Protein AF-0000000074258053 (afdb_homodimer)

pLDDT: mean 87.2, std 11.4, range [39.69, 98.62]

InterPro domains:
  IPR043859 Transcriptional regulator TbsP, N-terminal domain [PF19138] (10-152)
  IPR056163 Transcriptional regulator TbsP-like, C-terminal domain [PF23336] (154-274)

Radius of gyration: 29.65 Å; Cα contacts (8 Å, |Δi|>4): 1097; chains: 2; bounding box: 61×96×70 Å

Foldseek 3Di:
DDKDKDKWFLLVVLLVLQQPAAAPKEWEFQALVSLLSNLVSQLVCPPVGNAAYEYEYAPVSVCLNLVAPLSLQSQQVCVVVRNYFYFHFPDNGDFTKIAHDDPPGQKIKGWADDPPRMIMIMMDNPNVVSVVCCVVVVVRSVVTGTDDRLAHHLVCLLVLLCVQWHNQLSVLLVVQVVVCLCCPDPPQLAHSLNLSLLSQQLVFTWLVSSQVSCVVRPNDHSVVSVVSQVVLVVLQQKDWDFDDDPDDDTITTIHGRDPVLNPPRSNVSVVVSSCSSVVD/DDKDKDKWFLLVVLLVLQQPAAAPKEWEFQALVSLLSNLVSQLVCPPVRNAAYEYEYAPVSVCQNLVAQLSLQSQQVCVVVRNYFYFHFPDNGDFTKIAHDDPPGQKIKGWADDPPRMIMIMMDNPNVVSVVCCVVVVVRSVVTGTDDRLAHHLVCLLVLLCVQWHNQLSVLLVVQVVVPLCCRDPPQLAHSLNLSLLSQQLVFTWLVSSQVSCVVRPNDHSVVSVVSQVVLVVLQQKDWDFDDDPDDDTITTIHGRPPVLNPPRSNVSVVVSSCSSVVD

Nearest PDB structures (foldseek):
  5x11-assembly3_D  TM=6.944E-01  e=5.796E-02  Bacillus spizizenii str. W23
  5x11-assembly4_G  TM=6.906E-01  e=1.139E-01  Bacillus spizizenii str. W23
  3r0a-assembly1_A  TM=4.796E-01  e=8.597E-02  Methanosarcina mazei
  6eu1-assembly1_O  TM=4.913E-01  e=3.932E-01  Saccharomyces cerevisiae S288C
  7zxt-assembly1_A  TM=1.800E-01  e=2.521E+00  Homo sapiens

Secondary structure (DSSP, 8-state):
--EEEEEEEHHHHHHHHHHH--TT-EEEESSHHHHHHHHHHHHHHGGGS-SPEEEEEEHHHHHHHTTSHHHHHHHHHHHHTTSEEEEEES-S----EEE--STT---EEEEEE-TTSEEEEEEE--HHHHHHHHHHHHHHHHHSEEPPP-SPPHHHHHHHHHHHH-HHHHHHHHHHHHTT-----TT-SS-HHHHHHHHHHHHT-BHHHHHHHHHHTTS--HHHHHHHHHHHHHTTSEEEEEEP-SSSSPEEEEEES-GGGTTS-HHHHHHHHHHHHHT-/--EEEEEEEHHHHHHHHHHT--TT-EEEESSHHHHHHHHHHHHHHGGGS-SPEEEEEEHHHHHHHTTSHHHHHHHHHHHHTTSEEEEEES-S----EEE--STT---EEEEEE-TTSEEEEEEE--HHHHHHHHHHHHHHHHHSEEPPP-SPPHHHHHHHHHHHH-HHHHHHHHHHHHTT-----TT-SS-HHHHHHHHHHHHT-BHHHHHHHHHHTTS--HHHHHHHHHHHHHTTSEEEEEEP-SSSSPEEEEEES-GGGTTS-HHHHHHHHHHHHHT-

Solvent-accessible surface area (backbone atoms only — not comparable to full-atom values): 28251 Å² total; per-residue (Å²): 118,56,72,48,75,47,57,44,50,37,59,62,53,45,36,52,54,57,66,72,25,37,32,50,20,36,37,35,20,36,42,28,67,59,52,32,36,48,49,50,36,47,59,70,41,49,92,70,34,48,51,39,33,36,38,40,21,18,51,70,21,47,51,59,24,44,67,29,61,70,44,19,9,45,46,28,42,32,38,71,72,55,38,35,47,49,29,29,34,89,48,92,63,45,43,36,34,43,35,32,61,15,91,89,36,61,34,32,30,42,44,36,64,39,79,90,53,34,23,37,36,40,33,36,36,41,62,67,43,37,51,53,48,50,56,39,50,50,52,47,54,71,71,24,45,79,48,83,65,83,46,56,27,43,66,57,50,38,52,50,41,21,72,56,70,30,60,65,37,25,54,38,47,50,48,26,62,69,61,56,58,70,56,55,50,89,80,40,87,44,47,71,68,52,49,49,50,51,35,25,12,69,63,50,24,45,51,64,44,55,26,50,51,32,38,73,65,69,73,37,49,55,68,54,45,52,51,52,50,48,53,37,32,73,71,46,52,33,42,71,42,81,38,90,48,97,72,74,75,66,42,44,28,26,27,55,48,42,72,86,45,71,81,43,55,56,49,56,33,52,54,51,52,42,35,57,72,72,70,98,117,56,74,48,75,48,57,44,50,37,59,60,53,44,36,52,54,57,67,71,26,36,31,50,19,35,38,35,21,36,42,28,67,58,52,32,38,48,49,50,36,48,59,69,41,48,92,68,35,53,48,40,34,37,37,39,22,20,50,69,20,46,52,57,25,43,67,26,62,69,43,19,9,44,45,28,41,32,39,71,75,55,38,36,45,49,28,28,34,89,48,94,63,46,43,38,35,42,36,32,61,13,90,90,36,62,34,33,31,40,43,35,65,38,78,91,54,34,24,37,36,40,34,36,36,42,62,68,43,37,50,54,50,50,54,38,50,51,51,48,55,71,70,25,45,80,49,83,63,84,48,55,26,42,67,56,49,37,51,49,40,23,71,55,68,29,61,66,36,27,54,37,46,50,49,25,61,68,61,58,57,74,52,54,52,90,80,38,84,45,45,70,68,51,49,50,50,52,34,25,12,68,64,51,24,43,50,65,43,54,26,49,51,30,37,72,65,69,73,37,48,53,68,55,46,51,51,51,49,49,52,37,33,74,72,48,51,33,41,70,43,80,38,88,48,97,72,75,74,64,42,45,27,25,28,54,48,43,73,86,44,70,80,43,56,53,47,54,33,52,54,51,51,41,34,56,69,71,68,100

Organism: NCBI:txid2743089

Sequence (560 aa):
MTLETAAGPLDELLHAAVGRSGDGTLVVSGHQDVLREAVLAVADAGGDAPGRVRLLGTEPALEEATDDFLVASNAADLVRDGSLVLRASDEDYLPAMVVGFGEGDDSVTTVSPLPGGDAVAVRTDAAESVTTVREALERSFERAAPYEVTAPGYDRLLSSLESAVGDGVGSDVAAVLEAEVTVRSSDSTLDELDTVLLMGGRNGAQLYELSAWAEELGLASRATMSARKRRLESAGLLATEKVSTDVGRPRQRLLLAAEGLRDAPPADLVRAARSVLVGEMTLETAAGPLDELLHAAVGRSGDGTLVVSGHQDVLREAVLAVADAGGDAPGRVRLLGTEPALEEATDDFLVASNAADLVRDGSLVLRASDEDYLPAMVVGFGEGDDSVTTVSPLPGGDAVAVRTDAAESVTTVREALERSFERAAPYEVTAPGYDRLLSSLESAVGDGVGSDVAAVLEAEVTVRSSDSTLDELDTVLLMGGRNGAQLYELSAWAEELGLASRATMSARKRRLESAGLLATEKVSTDVGRPRQRLLLAAEGLRDAPPADLVRAARSVLVGE

Structure (mmCIF, N/CA/C/O backbone):
data_AF-0000000074258053-model_v1
#
loop_
_entity.id
_entity.type
_entity.pdbx_description
1 polymer 'MarR family transcriptional regulator'
#
loop_
_atom_site.group_PDB
_atom_site.id
_atom_site.type_symbol
_atom_site.label_atom_id
_atom_site.label_alt_id
_atom_site.label_comp_id
_atom_site.label_asym_id
_atom_site.label_entity_id
_atom_site.label_seq_id
_atom_site.pdbx_PDB_ins_code
_atom_site.Cartn_x
_atom_site.Cartn_y
_atom_site.Cartn_z
_atom_site.occupancy
_atom_site.B_iso_or_equiv
_atom_site.auth_seq_id
_atom_site.auth_comp_id
_atom_site.auth_asym_id
_atom_site.auth_atom_id
_atom_site.pdbx_PDB_model_num
ATOM 1 N N . MET A 1 1 ? 28.016 6.508 -9.062 1 65.12 1 MET A N 1
ATOM 2 C CA . MET A 1 1 ? 26.828 5.949 -8.422 1 65.12 1 MET A CA 1
ATOM 3 C C . MET A 1 1 ? 26.859 6.191 -6.918 1 65.12 1 MET A C 1
ATOM 5 O O . MET A 1 1 ? 27.844 5.867 -6.254 1 65.12 1 MET A O 1
ATOM 9 N N . THR A 1 2 ? 26.125 7.164 -6.5 1 73.12 2 THR A N 1
ATOM 10 C CA . THR A 1 2 ? 26.031 7.414 -5.066 1 73.12 2 THR A CA 1
ATOM 11 C C . THR A 1 2 ? 24.812 6.703 -4.473 1 73.12 2 THR A C 1
ATOM 13 O O . THR A 1 2 ? 23.766 6.621 -5.105 1 73.12 2 THR A O 1
ATOM 16 N N . LEU A 1 3 ? 25.094 5.93 -3.389 1 76.31 3 LEU A N 1
ATOM 17 C CA . LEU A 1 3 ? 24.062 5.254 -2.613 1 76.31 3 LEU A CA 1
ATOM 18 C C . LEU A 1 3 ? 24.125 5.656 -1.145 1 76.31 3 LEU A C 1
ATOM 20 O O . LEU A 1 3 ? 25.188 5.547 -0.515 1 76.31 3 LEU A O 1
ATOM 24 N N . GLU A 1 4 ? 23.109 6.277 -0.708 1 88.12 4 GLU A N 1
ATOM 25 C CA . GLU A 1 4 ? 23 6.719 0.679 1 88.12 4 GLU A CA 1
ATOM 26 C C . GLU A 1 4 ? 21.797 6.07 1.36 1 88.12 4 GLU A C 1
ATOM 28 O O . GLU A 1 4 ? 20.75 5.875 0.736 1 88.12 4 GLU A O 1
ATOM 33 N N . THR A 1 5 ? 22.031 5.688 2.598 1 91.69 5 THR A N 1
ATOM 34 C CA . THR A 1 5 ? 20.938 5.117 3.377 1 91.69 5 THR A CA 1
ATOM 35 C C . THR A 1 5 ? 20.797 5.844 4.711 1 91.69 5 THR A C 1
ATOM 37 O O . THR A 1 5 ? 21.781 6.312 5.281 1 91.69 5 THR A O 1
ATOM 40 N N . ALA A 1 6 ? 19.641 6.016 5.121 1 93.56 6 ALA A N 1
ATOM 41 C CA . ALA A 1 6 ? 19.328 6.625 6.414 1 93.56 6 ALA A CA 1
ATOM 42 C C . ALA A 1 6 ? 18.141 5.949 7.07 1 93.56 6 ALA A C 1
ATOM 44 O O . ALA A 1 6 ? 17.234 5.465 6.379 1 93.56 6 ALA A O 1
ATOM 45 N N . ALA A 1 7 ? 18.188 5.883 8.367 1 95.06 7 ALA A N 1
ATOM 46 C CA . ALA A 1 7 ? 17.062 5.391 9.164 1 95.06 7 ALA A CA 1
ATOM 47 C C . ALA A 1 7 ? 16.672 6.398 10.242 1 95.06 7 ALA A C 1
ATOM 49 O O . ALA A 1 7 ? 17.531 7.039 10.844 1 95.06 7 ALA A O 1
ATOM 50 N N . GLY A 1 8 ? 15.383 6.59 10.422 1 93.19 8 GLY A N 1
ATOM 51 C CA . GLY A 1 8 ? 14.875 7.535 11.398 1 93.19 8 GLY A CA 1
ATOM 52 C C . GLY A 1 8 ? 13.391 7.82 11.234 1 93.19 8 GLY A C 1
ATOM 53 O O . GLY A 1 8 ? 12.688 7.094 10.531 1 93.19 8 GLY A O 1
ATOM 54 N N . PRO A 1 9 ? 12.93 8.828 11.93 1 93.56 9 PRO A N 1
ATOM 55 C CA . PRO A 1 9 ? 11.516 9.195 11.797 1 93.56 9 PRO A CA 1
ATOM 56 C C . PRO A 1 9 ? 11.133 9.547 10.359 1 93.56 9 PRO A C 1
ATOM 58 O O . PRO A 1 9 ? 11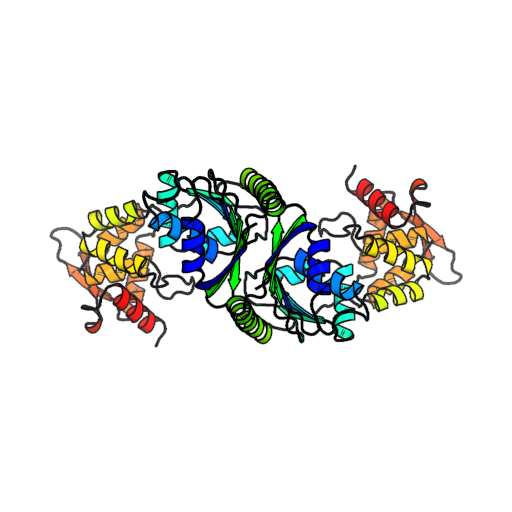.898 10.219 9.664 1 93.56 9 PRO A O 1
ATOM 61 N N . LEU A 1 10 ? 10.016 9.133 9.961 1 95.06 10 LEU A N 1
ATOM 62 C CA . LEU A 1 10 ? 9.547 9.297 8.594 1 95.06 10 LEU A CA 1
ATOM 63 C C . LEU A 1 10 ? 9.516 10.773 8.211 1 95.06 10 LEU A C 1
ATOM 65 O O . LEU A 1 10 ? 9.938 11.148 7.113 1 95.06 10 LEU A O 1
ATOM 69 N N . ASP A 1 11 ? 9.031 11.641 9.102 1 91.69 11 ASP A N 1
ATOM 70 C CA . ASP A 1 11 ? 8.898 13.062 8.805 1 91.69 11 ASP A CA 1
ATOM 71 C C . ASP A 1 11 ? 10.25 13.695 8.492 1 91.69 11 ASP A C 1
ATOM 73 O O . ASP A 1 11 ? 10.391 14.414 7.508 1 91.69 11 ASP A O 1
ATOM 77 N N . GLU A 1 12 ? 11.273 13.336 9.258 1 92.06 12 GLU A N 1
ATOM 78 C CA . GLU A 1 12 ? 12.609 13.891 9.047 1 92.06 12 GLU A CA 1
ATOM 79 C C . GLU A 1 12 ? 13.195 13.422 7.719 1 92.06 12 GLU A C 1
ATOM 81 O O . GLU A 1 12 ? 13.781 14.219 6.98 1 92.06 12 GLU A O 1
ATOM 86 N N . LEU A 1 13 ? 13.039 12.156 7.438 1 94.31 13 LEU A N 1
ATOM 87 C CA . LEU A 1 13 ? 13.602 11.594 6.215 1 94.31 13 LEU A CA 1
ATOM 88 C C . LEU A 1 13 ? 12.93 12.188 4.984 1 94.31 13 LEU A C 1
ATOM 90 O O . LEU A 1 13 ? 13.602 12.484 3.99 1 94.31 13 LEU A O 1
ATOM 94 N N . LEU A 1 14 ? 11.617 12.375 5.047 1 94.06 14 LEU A N 1
ATOM 95 C CA . LEU A 1 14 ? 10.891 12.914 3.898 1 94.06 14 LEU A CA 1
ATOM 96 C C . LEU A 1 14 ? 11.219 14.391 3.697 1 94.06 14 LEU A C 1
ATOM 98 O O . LEU A 1 14 ? 11.359 14.844 2.562 1 94.06 14 LEU A O 1
ATOM 102 N N . HIS A 1 15 ? 11.344 15.141 4.805 1 90.56 15 HIS A N 1
ATOM 103 C CA . HIS A 1 15 ? 11.742 16.547 4.699 1 90.56 15 HIS A CA 1
ATOM 104 C C . HIS A 1 15 ? 13.109 16.688 4.035 1 90.56 15 HIS A C 1
ATOM 106 O O . HIS A 1 15 ? 13.297 17.547 3.176 1 90.56 15 HIS A O 1
ATOM 112 N N . ALA A 1 16 ? 13.961 15.797 4.418 1 90.12 16 ALA A N 1
ATOM 113 C CA . ALA A 1 16 ? 15.297 15.812 3.836 1 90.12 16 ALA A CA 1
ATOM 114 C C . ALA A 1 16 ? 15.258 15.445 2.357 1 90.12 16 ALA A C 1
ATOM 116 O O . ALA A 1 16 ? 15.922 16.078 1.532 1 90.12 16 ALA A O 1
ATOM 117 N N . ALA A 1 17 ? 14.516 14.438 2.033 1 91.56 17 ALA A N 1
ATOM 118 C CA . ALA A 1 17 ? 14.461 13.945 0.658 1 91.56 17 ALA A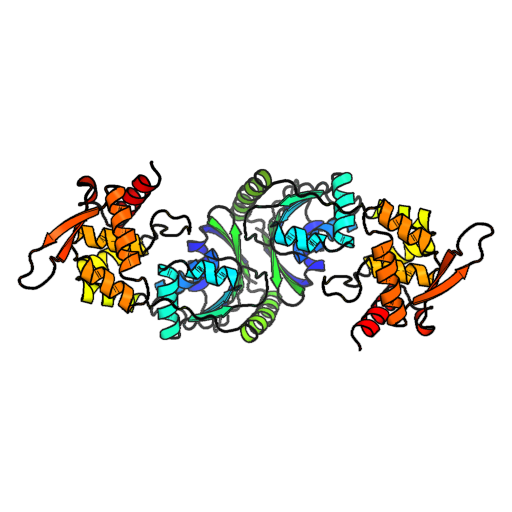 CA 1
ATOM 119 C C . ALA A 1 17 ? 13.828 14.984 -0.266 1 91.56 17 ALA A C 1
ATOM 121 O O . ALA A 1 17 ? 14.328 15.234 -1.364 1 91.56 17 ALA A O 1
ATOM 122 N N . VAL A 1 18 ? 12.719 15.586 0.143 1 90.25 18 VAL A N 1
ATOM 123 C CA . VAL A 1 18 ? 12.023 16.594 -0.653 1 90.25 18 VAL A CA 1
ATOM 124 C C . VAL A 1 18 ? 12.867 17.859 -0.75 1 90.25 18 VAL A C 1
ATOM 126 O O . VAL A 1 18 ? 12.945 18.484 -1.812 1 90.25 18 VAL A O 1
ATOM 129 N N . GLY A 1 19 ? 13.516 18.203 0.334 1 83.69 19 GLY A N 1
ATOM 130 C CA . GLY A 1 19 ? 14.359 19.391 0.36 1 83.69 19 GLY A CA 1
ATOM 131 C C . GLY A 1 19 ? 15.539 19.312 -0.587 1 83.69 19 GLY A C 1
ATOM 132 O O . GLY A 1 19 ? 16.016 20.328 -1.085 1 83.69 19 GLY A O 1
ATOM 133 N N . ARG A 1 20 ? 16.031 18.172 -0.843 1 82.31 20 ARG A N 1
ATOM 1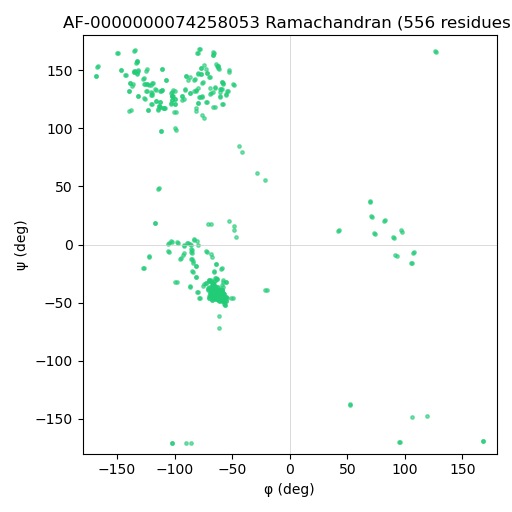34 C CA . ARG A 1 20 ? 17.188 17.953 -1.694 1 82.31 20 ARG A CA 1
ATOM 135 C C . ARG A 1 20 ? 16.797 17.906 -3.166 1 82.31 20 ARG A C 1
ATOM 137 O O . ARG A 1 20 ? 17.656 18.016 -4.047 1 82.31 20 ARG A O 1
ATOM 144 N N . SER A 1 21 ? 15.453 17.734 -3.162 1 77.19 21 SER A N 1
ATOM 145 C CA . SER A 1 21 ? 15.016 17.547 -4.543 1 77.19 21 SER A CA 1
ATOM 146 C C . SER A 1 21 ? 14.711 18.891 -5.211 1 77.19 21 SER A C 1
ATOM 148 O O . SER A 1 21 ? 14.367 19.859 -4.535 1 77.19 21 SER A O 1
ATOM 150 N N . GLY A 1 22 ? 14.992 19.156 -6.402 1 74.88 22 GLY A N 1
ATOM 151 C CA . GLY A 1 22 ? 14.812 20.391 -7.156 1 74.88 22 GLY A CA 1
ATOM 152 C C . GLY A 1 22 ? 13.43 20.516 -7.781 1 74.88 22 GLY A C 1
ATOM 153 O O . GLY A 1 22 ? 12.516 19.781 -7.418 1 74.88 22 GLY A O 1
ATOM 154 N N . ASP A 1 23 ? 13.297 21.453 -8.578 1 81.81 23 ASP A N 1
ATOM 155 C CA . ASP A 1 23 ? 12.062 21.688 -9.328 1 81.81 23 ASP A CA 1
ATOM 156 C C . ASP A 1 23 ? 11.664 20.438 -10.117 1 81.81 23 ASP A C 1
ATOM 158 O O . ASP A 1 23 ? 12.5 19.812 -10.758 1 81.81 23 ASP A O 1
ATOM 162 N N . GLY A 1 24 ? 10.438 20.094 -9.93 1 86.5 24 GLY A N 1
ATOM 163 C CA . GLY A 1 24 ? 9.914 18.969 -10.695 1 86.5 24 GLY A CA 1
ATOM 164 C C . GLY A 1 24 ? 9.953 17.656 -9.93 1 86.5 24 GLY A C 1
ATOM 165 O O . GLY A 1 24 ? 9.727 16.594 -10.508 1 86.5 24 GLY A O 1
ATOM 166 N N . THR A 1 25 ? 10.188 17.75 -8.711 1 92.5 25 THR A N 1
ATOM 167 C CA . THR A 1 25 ? 10.242 16.578 -7.855 1 92.5 25 THR A CA 1
ATOM 168 C C . THR A 1 25 ? 8.906 15.836 -7.875 1 92.5 25 THR A C 1
ATOM 170 O O . THR A 1 25 ? 7.84 16.453 -7.855 1 92.5 25 THR A O 1
ATOM 173 N N . LEU A 1 26 ? 8.953 14.547 -8.016 1 96.56 26 LEU A N 1
ATOM 174 C CA . LEU A 1 26 ? 7.773 13.695 -7.953 1 96.56 26 LEU A CA 1
ATOM 175 C C . LEU A 1 26 ? 7.809 12.805 -6.715 1 96.56 26 LEU A C 1
ATOM 177 O O . LEU A 1 26 ? 8.758 12.039 -6.523 1 96.56 26 LEU A O 1
ATOM 181 N N . VAL A 1 27 ? 6.844 12.977 -5.852 1 97.31 27 VAL A N 1
ATOM 182 C CA . VAL A 1 27 ? 6.672 12.102 -4.699 1 97.31 27 VAL A CA 1
ATOM 183 C C . VAL A 1 27 ? 5.539 11.109 -4.973 1 97.31 27 VAL A C 1
ATOM 185 O O . VAL A 1 27 ? 4.438 11.508 -5.359 1 97.31 27 VAL A O 1
ATOM 188 N N . VAL A 1 28 ? 5.781 9.875 -4.801 1 98.38 28 VAL A N 1
ATOM 189 C CA . VAL A 1 28 ? 4.816 8.812 -5.059 1 98.38 28 VAL A CA 1
ATOM 190 C C . VAL A 1 28 ? 4.633 7.965 -3.803 1 98.38 28 VAL A C 1
ATOM 192 O O . VAL A 1 28 ? 5.602 7.648 -3.109 1 98.38 28 VAL A O 1
ATOM 195 N N . SER A 1 29 ? 3.439 7.605 -3.494 1 98.38 29 SER A N 1
ATOM 196 C CA . SER A 1 29 ? 3.264 6.734 -2.334 1 98.38 29 SER A CA 1
ATOM 197 C C . SER A 1 29 ? 1.848 6.172 -2.273 1 98.38 29 SER A C 1
ATOM 199 O O . SER A 1 29 ? 0.886 6.855 -2.631 1 98.38 29 SER A O 1
ATOM 201 N N . GLY A 1 30 ? 1.757 5.016 -1.836 1 97 30 GLY A N 1
ATOM 202 C CA . GLY A 1 30 ? 0.479 4.473 -1.404 1 97 30 GLY A CA 1
ATOM 203 C C . GLY A 1 30 ? 0.271 4.559 0.096 1 97 30 GLY A C 1
ATOM 204 O O . GLY A 1 30 ? -0.711 4.031 0.624 1 97 30 GLY A O 1
ATOM 205 N N . HIS A 1 31 ? 1.158 5.09 0.77 1 96.44 31 HIS A N 1
ATOM 206 C CA . HIS A 1 31 ? 1.092 5.273 2.215 1 96.44 31 HIS A CA 1
ATOM 207 C C . HIS A 1 31 ? 0.68 6.695 2.574 1 96.44 31 HIS A C 1
ATOM 209 O O . HIS A 1 31 ? 1.358 7.656 2.201 1 96.44 31 HIS A O 1
ATOM 215 N N . GLN A 1 32 ? -0.292 6.91 3.322 1 95.38 32 GLN A N 1
ATOM 216 C CA . GLN A 1 32 ? -0.869 8.219 3.611 1 95.38 32 GLN A CA 1
ATOM 217 C C . GLN A 1 32 ? 0.132 9.109 4.34 1 95.38 32 GLN A C 1
ATOM 219 O O . GLN A 1 32 ? 0.177 10.32 4.109 1 95.38 32 GLN A O 1
ATOM 224 N N . ASP A 1 33 ? 0.916 8.523 5.258 1 94.62 33 ASP A N 1
ATOM 225 C CA . ASP A 1 33 ? 1.824 9.344 6.055 1 94.62 33 ASP A CA 1
ATOM 226 C C . ASP A 1 33 ? 2.924 9.945 5.184 1 94.62 33 ASP A C 1
ATOM 228 O O . ASP A 1 33 ? 3.398 11.047 5.445 1 94.62 33 ASP A O 1
ATOM 232 N N . VAL A 1 34 ? 3.318 9.188 4.188 1 97.06 34 VAL A N 1
ATOM 233 C CA . VAL A 1 34 ? 4.316 9.719 3.266 1 97.06 34 VAL A CA 1
ATOM 234 C C . VAL A 1 34 ? 3.744 10.93 2.531 1 97.06 34 VAL A C 1
ATOM 236 O O . VAL A 1 34 ? 4.414 11.961 2.4 1 97.06 34 VAL A O 1
ATOM 239 N N . LEU A 1 35 ? 2.543 10.797 2.064 1 97.12 35 LEU A N 1
ATOM 240 C CA . LEU A 1 35 ? 1.888 11.891 1.357 1 97.12 35 LEU A CA 1
ATOM 241 C C . LEU A 1 35 ? 1.689 13.086 2.277 1 97.12 35 LEU A C 1
ATOM 243 O O . LEU A 1 35 ? 1.927 14.234 1.878 1 97.12 35 LEU A O 1
ATOM 247 N N . ARG A 1 36 ? 1.254 12.828 3.508 1 94.12 36 ARG A N 1
ATOM 248 C CA . ARG A 1 36 ? 1.086 13.891 4.496 1 94.12 36 ARG A CA 1
ATOM 249 C C . ARG A 1 36 ? 2.387 14.656 4.699 1 94.12 36 ARG A C 1
ATOM 251 O O . ARG A 1 36 ? 2.414 15.891 4.59 1 94.12 36 ARG A O 1
ATOM 258 N N . GLU A 1 37 ? 3.396 13.93 4.953 1 93.06 37 GLU A N 1
ATOM 259 C CA . GLU A 1 37 ? 4.684 14.547 5.254 1 93.06 37 GLU A CA 1
ATOM 260 C C . GLU A 1 37 ? 5.242 15.273 4.035 1 93.06 37 GLU A C 1
ATOM 262 O O . GLU A 1 37 ? 5.918 16.297 4.168 1 93.06 37 GLU A O 1
ATOM 267 N N . ALA A 1 38 ? 4.992 14.75 2.846 1 94.56 38 ALA A N 1
ATOM 268 C CA . ALA A 1 38 ? 5.441 15.422 1.63 1 94.56 38 ALA A CA 1
ATOM 269 C C . ALA A 1 38 ? 4.805 16.812 1.501 1 94.56 38 ALA A C 1
ATOM 271 O O . ALA A 1 38 ? 5.488 17.781 1.203 1 94.56 38 ALA A O 1
ATOM 272 N N . VAL A 1 39 ? 3.49 16.875 1.704 1 92.94 39 VAL A N 1
ATOM 273 C CA . VAL A 1 39 ? 2.775 18.141 1.618 1 92.94 39 VAL A CA 1
ATOM 274 C C . VAL A 1 39 ? 3.348 19.125 2.637 1 92.94 39 VAL A C 1
ATOM 276 O O . VAL A 1 39 ? 3.623 20.281 2.307 1 92.94 39 VAL A O 1
ATOM 279 N N . LEU A 1 40 ? 3.543 18.656 3.836 1 88.5 40 LEU A N 1
ATOM 280 C CA . LEU A 1 40 ? 4.035 19.516 4.898 1 88.5 40 LEU A CA 1
ATOM 281 C C . LEU A 1 40 ? 5.465 19.969 4.617 1 88.5 40 LEU A C 1
ATOM 283 O O . LEU A 1 40 ? 5.844 21.094 4.938 1 88.5 40 LEU A O 1
ATOM 287 N N . ALA A 1 41 ? 6.234 19.094 4.066 1 89.81 41 ALA A N 1
ATOM 288 C CA . ALA A 1 41 ? 7.602 19.453 3.703 1 89.81 41 ALA A CA 1
ATOM 289 C C . ALA A 1 41 ? 7.617 20.578 2.672 1 89.81 41 ALA A C 1
ATOM 291 O O . ALA A 1 41 ? 8.422 21.5 2.77 1 89.81 41 ALA A O 1
ATOM 292 N N . VAL A 1 42 ? 6.766 20.516 1.674 1 90.88 42 VAL A N 1
ATOM 293 C CA . VAL A 1 42 ? 6.68 21.547 0.653 1 90.88 42 VAL A CA 1
ATOM 294 C C . VAL A 1 42 ? 6.207 22.859 1.285 1 90.88 42 VAL A C 1
ATOM 296 O O . VAL A 1 42 ? 6.738 23.922 0.984 1 90.88 42 VAL A O 1
ATOM 299 N N . ALA A 1 43 ? 5.199 22.734 2.109 1 86.38 43 ALA A N 1
ATOM 300 C CA . ALA A 1 43 ? 4.652 23.922 2.771 1 86.38 43 ALA A CA 1
ATOM 301 C C . ALA A 1 43 ? 5.723 24.625 3.605 1 86.38 43 ALA A C 1
ATOM 303 O O . ALA A 1 43 ? 5.797 25.844 3.619 1 86.38 43 ALA A O 1
ATOM 304 N N . ASP A 1 44 ? 6.48 23.859 4.301 1 83.19 44 ASP A N 1
ATOM 305 C CA . ASP A 1 44 ? 7.508 24.406 5.188 1 83.19 44 ASP A CA 1
ATOM 306 C C . ASP A 1 44 ? 8.633 25.062 4.391 1 83.19 44 ASP A C 1
ATOM 308 O O . ASP A 1 44 ? 9.273 26 4.871 1 83.19 44 ASP A O 1
ATOM 312 N N . ALA A 1 45 ? 8.891 24.406 3.275 1 78.75 45 ALA A N 1
ATOM 313 C CA . ALA A 1 45 ? 9.961 24.953 2.449 1 78.75 45 ALA A CA 1
ATOM 314 C C . ALA A 1 45 ? 9.594 26.344 1.936 1 78.75 45 ALA A C 1
ATOM 316 O O . ALA A 1 45 ? 10.469 27.172 1.65 1 78.75 45 ALA A O 1
ATOM 317 N N . GLY A 1 46 ? 8.227 26.719 1.998 1 68.12 46 GLY A N 1
ATOM 318 C CA . GLY A 1 46 ? 7.77 28.047 1.612 1 68.12 46 GLY A CA 1
ATOM 319 C C . GLY A 1 46 ? 8.242 28.453 0.234 1 68.12 46 GLY A C 1
ATOM 320 O O . GLY A 1 46 ? 8.086 27.719 -0.736 1 68.12 46 GLY A O 1
ATOM 321 N N . GLY A 1 47 ? 8.656 29.688 0.148 1 61.09 47 GLY A N 1
ATOM 322 C CA . GLY A 1 47 ? 9.156 30.281 -1.082 1 61.09 47 GLY A CA 1
ATOM 323 C C . GLY A 1 47 ? 10.477 29.688 -1.532 1 61.09 47 GLY A C 1
ATOM 324 O O . GLY A 1 47 ? 10.922 29.938 -2.654 1 61.09 47 GLY A O 1
ATOM 325 N N . ASP A 1 48 ? 11.07 28.922 -0.682 1 58.47 48 ASP A N 1
ATOM 326 C CA . ASP A 1 48 ? 12.367 28.328 -1.008 1 58.47 48 ASP A CA 1
ATOM 327 C C . ASP A 1 48 ? 12.195 26.953 -1.65 1 58.47 48 ASP A C 1
ATOM 329 O O . ASP A 1 48 ? 13.18 26.312 -2.027 1 58.47 48 ASP A O 1
ATOM 333 N N . ALA A 1 49 ? 10.938 26.5 -1.643 1 58.53 49 ALA A N 1
ATOM 334 C CA . ALA A 1 49 ? 10.719 25.172 -2.199 1 58.53 49 ALA A CA 1
ATOM 335 C C . ALA A 1 49 ? 11.125 25.109 -3.67 1 58.53 49 ALA A C 1
ATOM 337 O O . ALA A 1 49 ? 11.023 26.109 -4.383 1 58.53 49 ALA A O 1
ATOM 338 N N . PRO A 1 50 ? 11.93 23.938 -3.992 1 56.09 50 PRO A N 1
ATOM 339 C CA . PRO A 1 50 ? 12.641 23.719 -5.254 1 56.09 50 PRO A CA 1
ATOM 340 C C . PRO A 1 50 ? 11.758 23.969 -6.477 1 56.09 50 PRO A C 1
ATOM 342 O O . PRO A 1 50 ? 12.141 23.609 -7.598 1 56.09 50 PRO A O 1
ATOM 345 N N . GLY A 1 51 ? 10.469 24.719 -6.297 1 76.94 51 GLY A N 1
ATOM 346 C CA . GLY A 1 51 ? 9.539 24.844 -7.41 1 76.94 51 GLY A CA 1
ATOM 347 C C . GLY A 1 51 ? 8.312 23.969 -7.27 1 76.94 51 GLY A C 1
ATOM 348 O O . GLY A 1 51 ? 7.801 23.781 -6.164 1 76.94 51 GLY A O 1
ATOM 349 N N . ARG A 1 52 ? 7.762 23.5 -8.414 1 89.06 52 ARG A N 1
ATOM 350 C CA . ARG A 1 52 ? 6.531 22.703 -8.438 1 89.06 52 ARG A CA 1
ATOM 351 C C . ARG A 1 52 ? 6.805 21.25 -8.07 1 89.06 52 ARG A C 1
ATOM 353 O O . ARG A 1 52 ? 7.68 20.609 -8.648 1 89.06 52 ARG A O 1
ATOM 360 N N . VAL A 1 53 ? 6.172 20.781 -7.062 1 93.5 53 VAL A N 1
ATOM 361 C CA . VAL A 1 53 ? 6.262 19.391 -6.629 1 93.5 53 VAL A CA 1
ATOM 362 C C . VAL A 1 53 ? 5.016 18.625 -7.082 1 93.5 53 VAL A C 1
ATOM 364 O O . VAL A 1 53 ? 3.9 19.141 -6.996 1 93.5 53 VAL A O 1
ATOM 367 N N . ARG A 1 54 ? 5.227 17.547 -7.645 1 96.5 54 ARG A N 1
ATOM 368 C CA . ARG A 1 54 ? 4.148 16.656 -8.055 1 96.5 54 ARG A CA 1
ATOM 369 C C . ARG A 1 54 ? 3.982 15.508 -7.066 1 96.5 54 ARG A C 1
ATOM 371 O O . ARG A 1 54 ? 4.969 14.922 -6.621 1 96.5 54 ARG A O 1
ATOM 378 N N . LEU A 1 55 ? 2.775 15.234 -6.66 1 98 55 LEU A N 1
ATOM 379 C CA . LEU A 1 55 ? 2.459 14.156 -5.73 1 98 55 LEU A CA 1
ATOM 380 C C . LEU A 1 55 ? 1.501 13.156 -6.363 1 98 55 LEU A C 1
ATOM 382 O O . LEU A 1 55 ? 0.436 13.539 -6.855 1 98 55 LEU A O 1
ATOM 386 N N . LEU A 1 56 ? 1.898 11.961 -6.441 1 98.56 56 LEU A N 1
ATOM 387 C CA . LEU A 1 56 ? 1.084 10.859 -6.938 1 98.56 56 LEU A CA 1
ATOM 388 C C . LEU A 1 56 ? 0.776 9.867 -5.82 1 98.56 56 LEU A C 1
ATOM 390 O O . LEU A 1 56 ? 1.691 9.32 -5.199 1 98.56 56 LEU A O 1
ATOM 394 N N . GLY A 1 57 ? -0.436 9.633 -5.469 1 98.44 57 GLY A N 1
ATOM 395 C CA . GLY A 1 57 ? -0.852 8.68 -4.453 1 98.44 57 GLY A CA 1
ATOM 396 C C . GLY A 1 57 ? -1.997 7.789 -4.898 1 98.44 57 GLY A C 1
ATOM 397 O O . GLY A 1 57 ? -2.682 8.094 -5.879 1 98.44 57 GLY A O 1
ATOM 398 N N . THR A 1 58 ? -2.133 6.66 -4.273 1 97 58 THR A N 1
ATOM 399 C CA . THR A 1 58 ? -3.4 5.957 -4.434 1 97 58 THR A CA 1
ATOM 400 C C . THR A 1 58 ? -4.555 6.789 -3.889 1 97 58 THR A C 1
ATOM 402 O O . THR A 1 58 ? -4.367 7.609 -2.986 1 97 58 THR A O 1
ATOM 405 N N . GLU A 1 59 ? -5.723 6.57 -4.414 1 96.12 59 GLU A N 1
ATOM 406 C CA . GLU A 1 59 ? -6.875 7.367 -4.012 1 96.12 59 GLU A CA 1
ATOM 407 C C . GLU A 1 59 ? -7.148 7.223 -2.516 1 96.12 59 GLU A C 1
ATOM 409 O O . GLU A 1 59 ? -7.293 8.227 -1.809 1 96.12 59 GLU A O 1
ATOM 414 N N . PRO A 1 60 ? -7.082 6.008 -1.979 1 95.06 60 PRO A N 1
ATOM 415 C CA . PRO A 1 60 ? -7.328 5.883 -0.541 1 95.06 60 PRO A CA 1
ATOM 416 C C . PRO A 1 60 ? -6.27 6.59 0.302 1 95.06 60 PRO A C 1
ATOM 418 O O . PRO A 1 60 ? -6.594 7.195 1.327 1 95.06 60 PRO A O 1
ATOM 421 N N . ALA A 1 61 ? -5.066 6.535 -0.119 1 96.31 61 ALA A N 1
ATOM 422 C CA . ALA A 1 61 ? -4 7.18 0.639 1 96.31 61 ALA A CA 1
ATOM 423 C C . ALA A 1 61 ? -4.152 8.695 0.622 1 96.31 61 ALA A C 1
ATOM 425 O O . ALA A 1 61 ? -3.906 9.367 1.63 1 96.31 61 ALA A O 1
ATOM 426 N N . LEU A 1 62 ? -4.492 9.242 -0.537 1 97.38 62 LEU A N 1
ATOM 427 C CA . LEU A 1 62 ? -4.707 10.688 -0.641 1 97.38 62 LEU A CA 1
ATOM 428 C C . LEU A 1 62 ? -5.879 11.125 0.229 1 97.38 62 LEU A C 1
ATOM 430 O O . LEU A 1 62 ? -5.805 12.148 0.91 1 97.38 62 LEU A O 1
ATOM 434 N N . GLU A 1 63 ? -6.926 10.391 0.188 1 93.56 63 GLU A N 1
ATOM 435 C CA . GLU A 1 63 ? -8.086 10.695 1.015 1 93.56 63 GLU A CA 1
ATOM 436 C C . GLU A 1 63 ? -7.727 10.703 2.496 1 93.56 63 GLU A C 1
ATOM 438 O O . GLU A 1 63 ? -8.094 11.625 3.225 1 93.56 63 GLU A O 1
ATOM 443 N N . GLU A 1 64 ? -7.043 9.688 2.891 1 91.44 64 GLU A N 1
ATOM 444 C CA . GLU A 1 64 ? -6.645 9.602 4.289 1 91.44 64 GLU A CA 1
ATOM 445 C C . GLU A 1 64 ? -5.672 10.719 4.66 1 91.44 64 GLU A C 1
ATOM 447 O O . GLU A 1 64 ? -5.738 11.266 5.762 1 91.44 64 GLU A O 1
ATOM 452 N N . ALA A 1 65 ? -4.766 11 3.781 1 92.12 65 ALA A N 1
ATOM 453 C CA . ALA A 1 65 ? -3.793 12.055 4.035 1 92.12 65 ALA A CA 1
ATOM 454 C C . ALA A 1 65 ? -4.484 13.414 4.18 1 92.12 65 ALA A C 1
ATOM 456 O O . ALA A 1 65 ? -4.129 14.203 5.055 1 92.12 65 ALA A O 1
ATOM 457 N N . THR A 1 66 ? -5.484 13.656 3.369 1 90.62 66 THR A N 1
ATOM 458 C CA . THR A 1 66 ? -6.133 14.961 3.354 1 90.62 66 THR A CA 1
ATOM 459 C C . THR A 1 66 ? -7.316 14.984 4.316 1 90.62 66 THR A C 1
ATOM 461 O O . THR A 1 66 ? -8.055 15.969 4.371 1 90.62 66 THR A O 1
ATOM 464 N N . ASP A 1 67 ? -7.555 13.93 4.941 1 82 67 ASP A N 1
ATOM 465 C CA . ASP A 1 67 ? -8.531 13.93 6.027 1 82 67 ASP A CA 1
ATOM 466 C C . ASP A 1 67 ? -8.047 14.789 7.195 1 82 67 ASP A C 1
ATOM 468 O O . ASP A 1 67 ? -8.844 15.203 8.039 1 82 67 ASP A O 1
ATOM 472 N N . ASP A 1 68 ? -6.746 14.914 7.215 1 75.31 68 ASP A N 1
ATOM 473 C CA . ASP A 1 68 ? -6.141 15.836 8.172 1 75.31 68 ASP A CA 1
ATOM 474 C C . ASP A 1 68 ? -6.266 17.281 7.699 1 75.31 68 ASP A C 1
ATOM 476 O O . ASP A 1 68 ? -5.781 17.625 6.621 1 75.31 68 ASP A O 1
ATOM 480 N N . PHE A 1 69 ? -6.781 18.062 8.523 1 74.44 69 PHE A N 1
ATOM 481 C CA . PHE A 1 69 ? -7.117 19.422 8.125 1 74.44 69 PHE A CA 1
ATOM 482 C C . PHE A 1 69 ? -5.859 20.219 7.773 1 74.44 69 PHE A C 1
ATOM 484 O O . PHE A 1 69 ? -5.852 20.984 6.812 1 74.44 69 PHE A O 1
ATOM 491 N N . LEU A 1 70 ? -4.852 20.109 8.586 1 78.12 70 LEU A N 1
ATOM 492 C CA . LEU A 1 70 ? -3.613 20.844 8.344 1 78.12 70 LEU A CA 1
ATOM 493 C C . LEU A 1 70 ? -3.023 20.484 6.984 1 78.12 70 LEU A C 1
ATOM 495 O O . LEU A 1 70 ? -2.588 21.359 6.238 1 78.12 70 LEU A O 1
ATOM 499 N N . VAL A 1 71 ? -3.092 19.203 6.707 1 87.12 71 VAL A N 1
ATOM 500 C CA . VAL A 1 71 ? -2.547 18.719 5.445 1 87.12 71 VAL A CA 1
ATOM 501 C C . VAL A 1 71 ? -3.422 19.203 4.289 1 87.12 71 VAL A C 1
ATOM 503 O O . VAL A 1 71 ? -2.916 19.734 3.297 1 87.12 71 VAL A O 1
ATOM 506 N N . ALA A 1 72 ? -4.66 19.062 4.449 1 88.5 72 ALA A N 1
ATOM 507 C CA . ALA A 1 72 ? -5.602 19.453 3.398 1 88.5 72 ALA A CA 1
ATOM 508 C C . ALA A 1 72 ? -5.516 20.938 3.104 1 88.5 72 ALA A C 1
ATOM 510 O O . ALA A 1 72 ? -5.488 21.359 1.941 1 88.5 72 ALA A O 1
ATOM 511 N N . SER A 1 73 ? -5.48 21.719 4.074 1 84.19 73 SER A N 1
ATOM 512 C CA . SER A 1 73 ? -5.457 23.172 3.889 1 84.19 73 SER A CA 1
ATOM 513 C C . SER A 1 73 ? -4.137 23.625 3.283 1 84.19 73 SER A C 1
ATOM 515 O O . SER A 1 73 ? -4.117 24.516 2.424 1 84.19 73 SER A O 1
ATOM 517 N N . ASN A 1 74 ? -3.088 23.047 3.756 1 87.38 74 ASN A N 1
ATOM 518 C CA . ASN A 1 74 ? -1.803 23.359 3.143 1 87.38 74 ASN A CA 1
ATOM 519 C C . ASN A 1 74 ? -1.759 22.938 1.678 1 87.38 74 ASN A C 1
ATOM 521 O O . ASN A 1 74 ? -1.254 23.672 0.828 1 87.38 74 ASN A O 1
ATOM 525 N N . ALA A 1 75 ? -2.256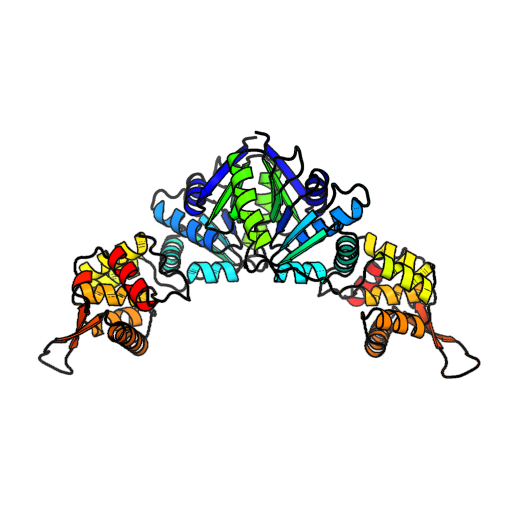 21.75 1.456 1 93.31 75 ALA A N 1
ATOM 526 C CA . ALA A 1 75 ? -2.312 21.281 0.075 1 93.31 75 ALA A CA 1
ATOM 527 C C . ALA A 1 75 ? -3.109 22.234 -0.801 1 93.31 75 ALA A C 1
ATOM 529 O O . ALA A 1 75 ? -2.693 22.562 -1.916 1 93.31 75 ALA A O 1
ATOM 530 N N . ALA A 1 76 ? -4.195 22.703 -0.306 1 91.31 76 ALA A N 1
ATOM 531 C CA . ALA A 1 76 ? -5.035 23.641 -1.042 1 91.31 76 ALA A CA 1
ATOM 532 C C . ALA A 1 76 ? -4.266 24.906 -1.396 1 91.31 76 ALA A C 1
ATOM 534 O O . ALA A 1 76 ? -4.328 25.391 -2.531 1 91.31 76 ALA A O 1
ATOM 535 N N . ASP A 1 77 ? -3.568 25.469 -0.486 1 89.19 77 ASP A N 1
ATOM 536 C CA . ASP A 1 77 ? -2.783 26.672 -0.726 1 89.19 77 ASP A CA 1
ATOM 537 C C . ASP A 1 77 ? -1.689 26.422 -1.761 1 89.19 77 ASP A C 1
ATOM 539 O O . ASP A 1 77 ? -1.481 27.234 -2.664 1 89.19 77 ASP A O 1
ATOM 543 N N . LEU A 1 78 ? -1.034 25.312 -1.607 1 91.88 78 LEU A N 1
ATOM 544 C CA . LEU A 1 78 ? 0.079 24.984 -2.494 1 91.88 78 LEU A CA 1
ATOM 545 C C . LEU A 1 78 ? -0.411 24.75 -3.918 1 91.88 78 LEU A C 1
ATOM 547 O O . LEU A 1 78 ? 0.263 25.125 -4.879 1 91.88 78 LEU A O 1
ATOM 551 N N . VAL A 1 79 ? -1.544 24.109 -4.066 1 92.69 79 VAL A N 1
ATOM 552 C CA . VAL A 1 79 ? -2.125 23.891 -5.387 1 92.69 79 VAL A CA 1
ATOM 553 C C . VAL A 1 79 ? -2.521 25.234 -6.008 1 92.69 79 VAL A C 1
ATOM 555 O O . VAL A 1 79 ? -2.262 25.469 -7.191 1 92.69 79 VAL A O 1
ATOM 558 N N . ARG A 1 80 ? -3.115 26.031 -5.254 1 88.62 80 ARG A N 1
ATOM 559 C CA . ARG A 1 80 ? -3.541 27.344 -5.723 1 88.62 80 ARG A CA 1
ATOM 560 C C . ARG A 1 80 ? -2.348 28.172 -6.203 1 88.62 80 ARG A C 1
ATOM 562 O O . ARG A 1 80 ? -2.428 28.844 -7.23 1 88.62 80 ARG A O 1
ATOM 569 N N . ASP A 1 81 ? -1.267 28.125 -5.527 1 87.69 81 ASP A N 1
ATOM 570 C CA . ASP A 1 81 ? -0.104 28.938 -5.879 1 87.69 81 ASP A CA 1
ATOM 571 C C . ASP A 1 81 ? 0.748 28.234 -6.938 1 87.69 81 ASP A C 1
ATOM 573 O O . ASP A 1 81 ? 1.749 28.797 -7.398 1 87.69 81 ASP A O 1
ATOM 577 N N . GLY A 1 82 ? 0.36 26.953 -7.242 1 89.44 82 GLY A N 1
ATOM 578 C CA . GLY A 1 82 ? 1.012 26.25 -8.336 1 89.44 82 GLY A CA 1
ATOM 579 C C . GLY A 1 82 ? 2.24 25.469 -7.898 1 89.44 82 GLY A C 1
ATOM 580 O O . GLY A 1 82 ? 2.951 24.906 -8.734 1 89.44 82 GLY A O 1
ATOM 581 N N . SER A 1 83 ? 2.523 25.391 -6.609 1 91.5 83 SER A N 1
ATOM 582 C CA . SER A 1 83 ? 3.727 24.75 -6.098 1 91.5 83 SER A CA 1
ATOM 583 C C . SER A 1 83 ? 3.514 23.25 -5.918 1 91.5 83 SER A C 1
ATOM 585 O O . SER A 1 83 ? 4.473 22.5 -5.711 1 91.5 83 SER A O 1
ATOM 587 N N . LEU A 1 84 ? 2.209 22.797 -5.996 1 94.31 84 LEU A N 1
ATOM 588 C CA . LEU A 1 84 ? 1.893 21.391 -5.781 1 94.31 84 LEU A CA 1
ATOM 589 C C . LEU A 1 84 ? 0.824 20.906 -6.762 1 94.31 84 LEU A C 1
ATOM 591 O O . LEU A 1 84 ? -0.137 21.641 -7.035 1 94.31 84 LEU A O 1
ATOM 595 N N . VAL A 1 85 ? 1.049 19.875 -7.324 1 96.31 85 VAL A N 1
ATOM 596 C CA . VAL A 1 85 ? 0.041 19.188 -8.133 1 96.31 85 VAL A CA 1
ATOM 597 C C . VAL A 1 85 ? -0.213 17.797 -7.566 1 96.31 85 VAL A C 1
ATOM 599 O O . VAL A 1 85 ? 0.729 17.047 -7.305 1 96.31 85 VAL A O 1
ATOM 602 N N . LEU A 1 86 ? -1.472 17.469 -7.336 1 98 86 LEU A N 1
ATOM 603 C CA . LEU A 1 86 ? -1.846 16.172 -6.801 1 98 86 LEU A CA 1
ATOM 604 C C . LEU A 1 86 ? -2.6 15.344 -7.84 1 98 86 LEU A C 1
ATOM 606 O O . LEU A 1 86 ? -3.498 15.859 -8.508 1 98 86 LEU A O 1
ATOM 610 N N . ARG A 1 87 ? -2.227 14.141 -8.016 1 98.5 87 ARG A N 1
ATOM 611 C CA . ARG A 1 87 ? -2.975 13.219 -8.867 1 98.5 87 ARG A CA 1
ATOM 612 C C . ARG A 1 87 ? -3.203 11.883 -8.156 1 98.5 87 ARG A C 1
ATOM 614 O O . ARG A 1 87 ? -2.408 11.484 -7.305 1 98.5 87 ARG A O 1
ATOM 621 N N . ALA A 1 88 ? -4.285 11.203 -8.445 1 98.5 88 ALA A N 1
ATOM 622 C CA . ALA A 1 88 ? -4.684 9.93 -7.859 1 98.5 88 ALA A CA 1
ATOM 623 C C . ALA A 1 88 ? -4.527 8.789 -8.867 1 98.5 88 ALA A C 1
ATOM 625 O O . ALA A 1 88 ? -5.145 8.812 -9.93 1 98.5 88 ALA A O 1
ATOM 626 N N . SER A 1 89 ? -3.68 7.906 -8.516 1 97.12 89 SER A N 1
ATOM 627 C CA . SER A 1 89 ? -3.486 6.73 -9.359 1 97.12 89 SER A CA 1
ATOM 628 C C . SER A 1 89 ? -4.625 5.73 -9.18 1 97.12 89 SER A C 1
ATOM 630 O O . SER A 1 89 ? -5.184 5.609 -8.086 1 97.12 89 SER A O 1
ATOM 632 N N . ASP A 1 90 ? -4.879 4.984 -10.203 1 91.62 90 ASP A N 1
ATOM 633 C CA . ASP A 1 90 ? -5.879 3.922 -10.141 1 91.62 90 ASP A CA 1
ATOM 634 C C . ASP A 1 90 ? -5.262 2.611 -9.664 1 91.62 90 ASP A C 1
ATOM 636 O O . ASP A 1 90 ? -5.965 1.621 -9.461 1 91.62 90 ASP A O 1
ATOM 640 N N . GLU A 1 91 ? -3.979 2.697 -9.383 1 89.5 91 GLU A N 1
ATOM 641 C CA . GLU A 1 91 ? -3.307 1.511 -8.859 1 89.5 91 GLU A CA 1
ATOM 642 C C . GLU A 1 91 ? -3.633 1.295 -7.383 1 89.5 91 GLU A C 1
ATOM 644 O O . GLU A 1 91 ? -3.781 2.258 -6.629 1 89.5 91 GLU A O 1
ATOM 649 N N . ASP A 1 92 ? -3.701 0.104 -6.977 1 87.88 92 ASP A N 1
ATOM 650 C CA . ASP A 1 92 ? -4.012 -0.228 -5.586 1 87.88 92 ASP A CA 1
ATOM 651 C C . ASP A 1 92 ? -2.77 -0.121 -4.707 1 87.88 92 ASP A C 1
ATOM 653 O O . ASP A 1 92 ? -2.877 -0.054 -3.48 1 87.88 92 ASP A O 1
ATOM 657 N N . TYR A 1 93 ? -1.677 -0.143 -5.355 1 92.75 93 TYR A N 1
ATOM 658 C CA . TYR A 1 93 ? -0.409 -0.056 -4.641 1 92.75 93 TYR A CA 1
ATOM 659 C C . TYR A 1 93 ? 0.567 0.861 -5.371 1 92.75 93 TYR A C 1
ATOM 661 O O . TYR A 1 93 ? 0.643 0.843 -6.602 1 92.75 93 TYR A O 1
ATOM 669 N N . LEU A 1 94 ? 1.244 1.628 -4.617 1 96.44 94 LEU A N 1
ATOM 670 C CA . LEU A 1 94 ? 2.379 2.424 -5.07 1 96.44 94 LEU A CA 1
ATOM 671 C C . LEU A 1 94 ? 3.529 2.352 -4.07 1 96.44 94 LEU A C 1
ATOM 673 O O . LEU A 1 94 ? 3.305 2.371 -2.859 1 96.44 94 LEU A O 1
ATOM 677 N N . PRO A 1 95 ? 4.719 2.223 -4.57 1 96.38 95 PRO A N 1
ATOM 678 C CA . PRO A 1 95 ? 5.844 2.373 -3.645 1 96.38 95 PRO A CA 1
ATOM 679 C C . PRO A 1 95 ? 5.969 3.791 -3.094 1 96.38 95 PRO A C 1
ATOM 681 O O . PRO A 1 95 ? 5.23 4.688 -3.514 1 96.38 95 PRO A O 1
ATOM 684 N N . ALA A 1 96 ? 6.734 3.93 -2.094 1 97.75 96 ALA A N 1
ATOM 685 C CA . ALA A 1 96 ? 7.031 5.266 -1.578 1 97.75 96 ALA A CA 1
ATOM 686 C C . ALA A 1 96 ? 8.398 5.746 -2.062 1 97.75 96 ALA A C 1
ATOM 688 O O . ALA A 1 96 ? 9.43 5.176 -1.697 1 97.75 96 ALA A O 1
ATOM 689 N N . MET A 1 97 ? 8.367 6.82 -2.916 1 97.81 97 MET A N 1
ATOM 690 C CA . MET A 1 97 ? 9.609 7.281 -3.535 1 97.81 97 MET A CA 1
ATOM 691 C C . MET A 1 97 ? 9.594 8.797 -3.715 1 97.81 97 MET A C 1
ATOM 693 O O . MET A 1 97 ? 8.531 9.398 -3.834 1 97.81 97 MET A O 1
ATOM 697 N N . VAL A 1 98 ? 10.75 9.359 -3.66 1 96.44 98 VAL A N 1
ATOM 698 C CA . VAL A 1 98 ? 11 10.742 -4.074 1 96.44 98 VAL A CA 1
ATOM 699 C C . VAL A 1 98 ? 11.922 10.75 -5.289 1 96.44 98 VAL A C 1
ATOM 701 O O . VAL A 1 98 ? 13.078 10.32 -5.203 1 96.44 98 VAL A O 1
ATOM 704 N N . VAL A 1 99 ? 11.398 11.242 -6.406 1 95.19 99 VAL A N 1
ATOM 705 C CA . VAL A 1 99 ? 12.117 11.195 -7.676 1 95.19 99 VAL A CA 1
ATOM 706 C C . VAL A 1 99 ? 12.492 12.617 -8.109 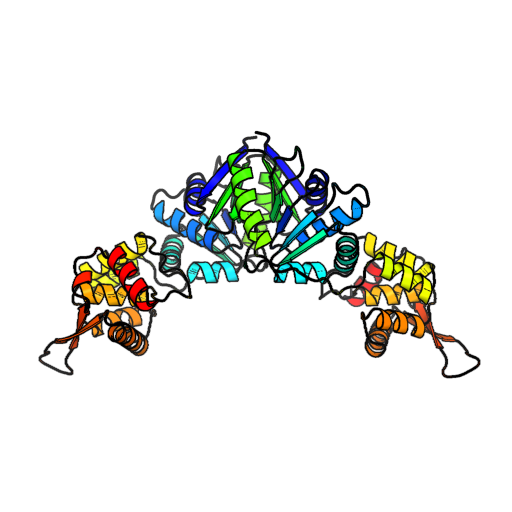1 95.19 99 VAL A C 1
ATOM 708 O O . VAL A 1 99 ? 11.617 13.477 -8.242 1 95.19 99 VAL A O 1
ATOM 711 N N . GLY A 1 100 ? 13.719 12.828 -8.289 1 89.69 100 GLY A N 1
ATOM 712 C CA . GLY A 1 100 ? 14.188 14.109 -8.781 1 89.69 100 GLY A CA 1
ATOM 713 C C . GLY A 1 100 ? 14.086 14.25 -10.281 1 89.69 100 GLY A C 1
ATOM 714 O O . GLY A 1 100 ? 14.445 13.336 -11.023 1 89.69 100 GLY A O 1
ATOM 715 N N . PHE A 1 101 ? 13.562 15.32 -10.789 1 79 101 PHE A N 1
ATOM 716 C CA . PHE A 1 101 ? 13.484 15.609 -12.211 1 79 101 PHE A CA 1
ATOM 717 C C . PHE A 1 101 ? 14.18 16.938 -12.531 1 79 101 PHE A C 1
ATOM 719 O O . PHE A 1 101 ? 14.328 17.297 -13.703 1 79 101 PHE A O 1
ATOM 726 N N . GLY A 1 102 ? 14.5 17.656 -11.484 1 74.75 102 GLY A N 1
ATOM 727 C CA . GLY A 1 102 ? 15.141 18.953 -11.695 1 74.75 102 GLY A CA 1
ATOM 728 C C . GLY A 1 102 ? 16.531 18.828 -12.297 1 74.75 102 GLY A C 1
ATOM 729 O O . GLY A 1 102 ? 17.125 17.75 -12.281 1 74.75 102 GLY A O 1
ATOM 730 N N . GLU A 1 103 ? 16.938 19.875 -12.781 1 73.5 103 GLU A N 1
ATOM 731 C CA . GLU A 1 103 ? 18.281 19.922 -13.359 1 73.5 103 GLU A CA 1
ATOM 732 C C . GLU A 1 103 ? 19.344 19.547 -12.328 1 73.5 103 GLU A C 1
ATOM 734 O O . GLU A 1 103 ? 19.359 20.094 -11.219 1 73.5 103 GLU A O 1
ATOM 739 N N . GLY A 1 104 ? 20.047 18.562 -12.617 1 74.62 104 GLY A N 1
ATOM 740 C CA . GLY A 1 104 ? 21.156 18.156 -11.766 1 74.62 104 GLY A CA 1
ATOM 741 C C . GLY A 1 104 ? 20.766 17.109 -10.734 1 74.62 104 GLY A C 1
ATOM 742 O O . GLY A 1 104 ? 21.609 16.609 -9.992 1 74.62 104 GLY A O 1
ATOM 743 N N . ASP A 1 105 ? 19.5 16.938 -10.688 1 77.69 105 ASP A N 1
ATOM 744 C CA . ASP A 1 105 ? 19.062 15.906 -9.75 1 77.69 105 ASP A CA 1
ATOM 745 C C . ASP A 1 105 ? 18.781 14.594 -10.469 1 77.69 105 ASP A C 1
ATOM 747 O O . ASP A 1 105 ? 17.688 14.391 -11.008 1 77.69 105 ASP A O 1
ATOM 751 N N . ASP A 1 106 ? 19.641 13.727 -10.453 1 85.31 106 ASP A N 1
ATOM 752 C CA . ASP A 1 106 ? 19.531 12.43 -11.109 1 85.31 106 ASP A CA 1
ATOM 753 C C . ASP A 1 106 ? 19.484 11.297 -10.086 1 85.31 106 ASP A C 1
ATOM 755 O O . ASP A 1 106 ? 20.219 10.312 -10.211 1 85.31 106 ASP A O 1
ATOM 759 N N . SER A 1 107 ? 18.578 11.57 -9.109 1 91.5 107 SER A N 1
ATOM 760 C CA . SER A 1 107 ? 18.547 10.547 -8.07 1 91.5 107 SER A CA 1
ATOM 761 C C . SER A 1 107 ? 17.109 10.156 -7.73 1 91.5 107 SER A C 1
ATOM 763 O O . SER A 1 107 ? 16.172 10.891 -8.055 1 91.5 107 SER A O 1
ATOM 765 N N . VAL A 1 108 ? 16.953 9.031 -7.227 1 94.06 108 VAL A N 1
ATOM 766 C CA . VAL A 1 108 ? 15.703 8.516 -6.688 1 94.06 108 VAL A CA 1
ATOM 767 C C . VAL A 1 108 ? 15.898 8.078 -5.238 1 94.06 108 VAL A C 1
ATOM 769 O O . VAL A 1 108 ? 16.922 7.469 -4.902 1 94.06 108 VAL A O 1
ATOM 772 N N . THR A 1 109 ? 15.062 8.469 -4.395 1 94.69 109 THR A N 1
ATOM 773 C CA . THR A 1 109 ? 15.062 8.023 -3.004 1 94.69 109 THR A CA 1
ATOM 774 C C . THR A 1 109 ? 13.859 7.125 -2.725 1 94.69 109 THR A C 1
ATOM 776 O O . THR A 1 109 ? 12.711 7.547 -2.879 1 94.69 109 THR A O 1
ATOM 779 N N . THR A 1 110 ? 14.109 5.91 -2.377 1 95.94 110 THR A N 1
ATOM 780 C CA . THR A 1 110 ? 13.062 5.023 -1.879 1 95.94 110 THR A CA 1
ATOM 781 C C . THR A 1 110 ? 12.883 5.199 -0.375 1 95.94 110 THR A C 1
ATOM 783 O O . THR A 1 110 ? 13.852 5.184 0.383 1 95.94 110 THR A O 1
ATOM 786 N N . VAL A 1 111 ? 11.633 5.379 0.009 1 96.31 111 VAL A N 1
ATOM 787 C CA . VAL A 1 111 ? 11.289 5.523 1.42 1 96.31 111 VAL A CA 1
ATOM 788 C C . VAL A 1 111 ? 10.406 4.359 1.857 1 96.31 111 VAL A C 1
ATOM 790 O O . VAL A 1 111 ? 9.352 4.121 1.268 1 96.31 111 VAL A O 1
ATOM 793 N N . SER A 1 112 ? 10.82 3.654 2.855 1 97.38 112 SER A N 1
ATOM 794 C CA . SER A 1 112 ? 10.047 2.533 3.377 1 97.38 112 SER A CA 1
ATOM 795 C C . SER A 1 112 ? 9.508 2.834 4.77 1 97.38 112 SER A C 1
ATOM 797 O O . SER A 1 112 ? 10.219 2.68 5.766 1 97.38 112 SER A O 1
ATOM 799 N N . PRO A 1 113 ? 8.281 3.25 4.816 1 96.69 113 PRO A N 1
ATOM 800 C CA . PRO A 1 113 ? 7.684 3.457 6.141 1 96.69 113 PRO A CA 1
ATOM 801 C C . PRO A 1 113 ? 7.543 2.16 6.934 1 96.69 113 PRO A C 1
ATOM 803 O O . PRO A 1 113 ? 7.18 1.124 6.371 1 96.69 113 PRO A O 1
ATOM 806 N N . LEU A 1 114 ? 7.906 2.205 8.156 1 95.12 114 LEU A N 1
ATOM 807 C CA . LEU A 1 114 ? 7.809 1.063 9.055 1 95.12 114 LEU A CA 1
ATOM 808 C C . LEU A 1 114 ? 6.734 1.299 10.117 1 95.12 114 LEU A C 1
ATOM 810 O O . LEU A 1 114 ? 6.391 2.445 10.414 1 95.12 114 LEU A O 1
ATOM 814 N N . PRO A 1 115 ? 6.164 0.174 10.555 1 88.44 115 PRO A N 1
ATOM 815 C CA . PRO A 1 115 ? 5.262 0.36 11.695 1 88.44 115 PRO A CA 1
ATOM 816 C C . PRO A 1 115 ? 5.922 1.083 12.859 1 88.44 115 PRO A C 1
ATOM 818 O O . PRO A 1 115 ? 7.07 0.784 13.211 1 88.44 115 PRO A O 1
ATOM 821 N N . GLY A 1 116 ? 5.234 2.098 13.391 1 84.44 116 GLY A N 1
ATOM 822 C CA . GLY A 1 116 ? 5.773 2.824 14.531 1 84.44 116 GLY A CA 1
ATOM 823 C C . GLY A 1 116 ? 6.266 4.215 14.172 1 84.44 116 GLY A C 1
ATOM 824 O O . GLY A 1 116 ? 6.719 4.961 15.039 1 84.44 116 GLY A O 1
ATOM 825 N N . GLY A 1 117 ? 6.293 4.543 12.914 1 89.12 117 GLY A N 1
ATOM 826 C CA . GLY A 1 117 ? 6.555 5.922 12.523 1 89.12 117 GLY A CA 1
ATOM 827 C C . GLY A 1 117 ? 7.941 6.125 11.945 1 89.12 117 GLY A C 1
ATOM 828 O O . GLY A 1 117 ? 8.211 7.152 11.32 1 89.12 117 GLY A O 1
ATOM 829 N N . ASP A 1 118 ? 8.805 5.121 12.18 1 93.38 118 ASP A N 1
ATOM 830 C CA . ASP A 1 118 ? 10.141 5.184 11.586 1 93.38 118 ASP A CA 1
ATOM 831 C C . ASP A 1 118 ? 10.109 4.742 10.125 1 93.38 118 ASP A C 1
ATOM 833 O O . ASP A 1 118 ? 9.109 4.211 9.648 1 93.38 118 ASP A O 1
ATOM 837 N N . ALA A 1 119 ? 11.18 5.047 9.422 1 97 119 ALA A N 1
ATOM 838 C CA . ALA A 1 119 ? 11.328 4.656 8.023 1 97 119 ALA A CA 1
ATOM 839 C C . ALA A 1 119 ? 12.797 4.441 7.668 1 97 119 ALA A C 1
ATOM 841 O O . ALA A 1 119 ? 13.688 4.766 8.461 1 97 119 ALA A O 1
ATOM 842 N N . VAL A 1 120 ? 13.031 3.844 6.613 1 96 120 VAL A N 1
ATOM 843 C CA . VAL A 1 120 ? 14.352 3.746 5.996 1 96 120 VAL A CA 1
ATOM 844 C C . VAL A 1 120 ? 14.312 4.363 4.598 1 96 120 VAL A C 1
ATOM 846 O O . VAL A 1 120 ? 13.375 4.129 3.836 1 96 120 VAL A O 1
ATOM 849 N N . ALA A 1 121 ? 15.234 5.184 4.34 1 95.38 121 ALA A N 1
ATOM 850 C CA . ALA A 1 121 ? 15.359 5.824 3.031 1 95.38 121 ALA A CA 1
ATOM 851 C C . ALA A 1 121 ? 16.672 5.422 2.35 1 95.38 121 ALA A C 1
ATOM 853 O O . ALA A 1 121 ? 17.703 5.332 2.998 1 95.38 121 ALA A O 1
ATOM 854 N N . VAL A 1 122 ? 16.578 5.074 1.106 1 93.81 122 VAL A N 1
ATOM 855 C CA . VAL A 1 122 ? 17.75 4.746 0.305 1 93.81 122 VAL A CA 1
ATOM 856 C C . VAL A 1 122 ? 17.766 5.586 -0.97 1 93.81 122 VAL A C 1
ATOM 858 O O . VAL A 1 122 ? 16.797 5.574 -1.733 1 93.81 122 VAL A O 1
ATOM 861 N N . ARG A 1 123 ? 18.844 6.258 -1.176 1 92.12 123 ARG A N 1
ATOM 862 C CA . ARG A 1 123 ? 19 7.129 -2.338 1 92.12 123 ARG A CA 1
ATOM 863 C C . ARG A 1 123 ? 20.031 6.566 -3.307 1 92.12 123 ARG A C 1
ATOM 865 O O . ARG A 1 123 ? 21.094 6.094 -2.887 1 92.12 123 ARG A O 1
ATOM 872 N N . THR A 1 124 ? 19.656 6.551 -4.562 1 91 124 THR A N 1
ATOM 873 C CA . THR A 1 124 ? 20.594 6.098 -5.59 1 91 124 THR A CA 1
ATOM 874 C C . THR A 1 124 ? 20.578 7.035 -6.789 1 91 124 THR A C 1
ATOM 876 O O . THR A 1 124 ? 19.562 7.684 -7.062 1 91 124 THR A O 1
ATOM 879 N N . ASP A 1 125 ? 21.734 7.137 -7.426 1 91.12 125 ASP A N 1
ATOM 880 C CA . ASP A 1 125 ? 21.812 7.887 -8.672 1 91.12 125 ASP A CA 1
ATOM 881 C C . ASP A 1 125 ? 22.219 6.98 -9.836 1 91.12 125 ASP A C 1
ATOM 883 O O . ASP A 1 125 ? 22.703 7.457 -10.867 1 91.12 125 ASP A O 1
ATOM 887 N N . ALA A 1 126 ? 22.047 5.625 -9.602 1 90.88 126 ALA A N 1
ATOM 888 C CA . ALA A 1 126 ? 22.359 4.688 -10.68 1 90.88 126 ALA A CA 1
ATOM 889 C C . ALA A 1 126 ? 21.484 4.949 -11.898 1 90.88 126 ALA A C 1
ATOM 891 O O . ALA A 1 126 ? 20.25 4.902 -11.812 1 90.88 126 ALA A O 1
ATOM 892 N N . ALA A 1 127 ? 22.062 5.105 -13.016 1 90.88 127 ALA A N 1
ATOM 893 C CA . ALA A 1 127 ? 21.406 5.586 -14.227 1 90.88 127 ALA A CA 1
ATOM 894 C C . ALA A 1 127 ? 20.25 4.664 -14.625 1 90.88 127 ALA A C 1
ATOM 896 O O . ALA A 1 127 ? 19.172 5.125 -14.977 1 90.88 127 ALA A O 1
ATOM 897 N N . GLU A 1 128 ? 20.484 3.367 -14.625 1 91 128 GLU A N 1
ATOM 898 C CA . GLU A 1 128 ? 19.469 2.416 -15.055 1 91 128 GLU A CA 1
ATOM 899 C C . GLU A 1 128 ? 18.25 2.463 -14.141 1 91 128 GLU A C 1
ATOM 901 O O . GLU A 1 128 ? 17.109 2.455 -14.609 1 91 128 GLU A O 1
ATOM 906 N N . SER A 1 129 ? 18.5 2.48 -12.875 1 92.88 129 SER A N 1
ATOM 907 C CA . SER A 1 129 ? 17.406 2.541 -11.906 1 92.88 129 SER A CA 1
ATOM 908 C C . SER A 1 129 ? 16.625 3.846 -12.031 1 92.88 129 SER A C 1
ATOM 910 O O . SER A 1 129 ? 15.391 3.838 -12.047 1 92.88 129 SER A O 1
ATOM 912 N N . VAL A 1 130 ? 17.406 4.953 -12.156 1 94.12 130 VAL A N 1
ATOM 913 C CA . VAL A 1 130 ? 16.781 6.266 -12.234 1 94.12 130 VAL A CA 1
ATOM 914 C C . VAL A 1 130 ? 15.938 6.355 -13.5 1 94.12 130 VAL A C 1
ATOM 916 O O . VAL A 1 130 ? 14.781 6.793 -13.461 1 94.12 130 VAL A O 1
ATOM 919 N N . THR A 1 131 ? 16.484 5.91 -14.555 1 94.06 131 THR A N 1
ATOM 920 C CA . THR A 1 131 ? 15.766 5.957 -15.828 1 94.06 131 THR A CA 1
ATOM 921 C C . THR A 1 131 ? 14.5 5.098 -15.766 1 94.06 131 THR A C 1
ATOM 923 O O . THR A 1 131 ? 13.43 5.531 -16.188 1 94.06 131 THR A O 1
ATOM 926 N N . THR A 1 132 ? 14.586 3.895 -15.227 1 93.88 132 THR A N 1
ATOM 927 C CA . THR A 1 132 ? 13.461 2.969 -15.133 1 93.88 132 THR A CA 1
ATOM 928 C C . THR A 1 132 ? 12.336 3.562 -14.289 1 93.88 132 THR A C 1
ATOM 930 O O . THR A 1 132 ? 11.172 3.527 -14.68 1 93.88 132 THR A O 1
ATOM 933 N N . VAL A 1 133 ? 12.711 4.133 -13.18 1 96 133 VAL A N 1
ATOM 934 C CA . VAL A 1 133 ? 11.742 4.707 -12.258 1 96 133 VAL A CA 1
ATOM 935 C C . VAL A 1 133 ? 11.07 5.922 -12.898 1 96 133 VAL A C 1
ATOM 937 O O . VAL A 1 133 ? 9.844 6.035 -12.883 1 96 133 VAL A O 1
ATOM 940 N N . ARG A 1 134 ? 11.859 6.805 -13.461 1 95.62 134 ARG A N 1
ATOM 941 C CA . ARG A 1 134 ? 11.328 8.023 -14.062 1 95.62 134 ARG A CA 1
ATOM 942 C C . ARG A 1 134 ? 10.344 7.707 -15.18 1 95.62 134 ARG A C 1
ATOM 944 O O . ARG A 1 134 ? 9.25 8.281 -15.234 1 95.62 134 ARG A O 1
ATOM 951 N N . GLU A 1 135 ? 10.703 6.805 -16 1 94.75 135 GLU A N 1
ATOM 952 C CA . GLU A 1 135 ? 9.828 6.457 -17.125 1 94.75 135 GLU A CA 1
ATOM 953 C C . GLU A 1 135 ? 8.508 5.867 -16.625 1 94.75 135 GLU A C 1
ATOM 955 O O . GLU A 1 135 ? 7.438 6.262 -17.094 1 94.75 135 GLU A O 1
ATOM 960 N N . ALA A 1 136 ? 8.609 4.965 -15.719 1 94.88 136 ALA A N 1
ATOM 961 C CA . ALA A 1 136 ? 7.41 4.297 -15.219 1 94.88 136 ALA A CA 1
ATOM 962 C C . ALA A 1 136 ? 6.504 5.273 -14.477 1 94.88 136 ALA A C 1
ATOM 964 O O . ALA A 1 136 ? 5.289 5.293 -14.695 1 94.88 136 ALA A O 1
ATOM 965 N N . LEU A 1 137 ? 7.125 6.102 -13.609 1 96.12 137 LEU A N 1
ATOM 966 C CA . LEU A 1 137 ? 6.316 6.934 -12.727 1 96.12 137 LEU A CA 1
ATOM 967 C C . LEU A 1 137 ? 5.828 8.188 -13.453 1 96.12 137 LEU A C 1
ATOM 969 O O . LEU A 1 137 ? 4.762 8.711 -13.141 1 96.12 137 LEU A O 1
ATOM 973 N N . GLU A 1 138 ? 6.605 8.617 -14.445 1 94.62 138 GLU A N 1
ATOM 974 C CA . GLU A 1 138 ? 6.098 9.695 -15.289 1 94.62 138 GLU A CA 1
ATOM 975 C C . GLU A 1 138 ? 4.848 9.258 -16.047 1 94.62 138 GLU A C 1
ATOM 977 O O . GLU A 1 138 ? 3.875 10.008 -16.125 1 94.62 138 GLU A O 1
ATOM 982 N N . ARG A 1 139 ? 4.906 8.078 -16.562 1 94.75 139 ARG A N 1
ATOM 983 C CA . ARG A 1 139 ? 3.746 7.535 -17.266 1 94.75 139 ARG A CA 1
ATOM 984 C C . ARG A 1 139 ? 2.553 7.398 -16.312 1 94.75 139 ARG A C 1
ATOM 986 O O . ARG A 1 139 ? 1.42 7.703 -16.703 1 94.75 139 ARG A O 1
ATOM 993 N N . SER A 1 140 ? 2.818 6.914 -15.188 1 95.75 140 SER A N 1
ATOM 994 C CA . SER A 1 140 ? 1.754 6.754 -14.203 1 95.75 140 SER A CA 1
ATOM 995 C C . SER A 1 140 ? 1.131 8.102 -13.844 1 95.75 140 SER A C 1
ATOM 997 O O . SER A 1 140 ? -0.09 8.211 -13.711 1 95.75 140 SER A O 1
ATOM 999 N N . PHE A 1 141 ? 1.977 9.094 -13.688 1 96.75 141 PHE A N 1
ATOM 1000 C CA . PHE A 1 141 ? 1.487 10.422 -13.336 1 96.75 141 PHE A CA 1
ATOM 1001 C C . PHE A 1 141 ? 0.614 10.992 -14.445 1 96.75 141 PHE A C 1
ATOM 1003 O O . PHE A 1 141 ? -0.431 11.586 -14.18 1 96.75 141 PHE A O 1
ATOM 1010 N N . GLU A 1 142 ? 1.036 10.812 -15.648 1 95.88 142 GLU A N 1
ATOM 1011 C CA . GLU A 1 142 ? 0.302 11.336 -16.797 1 95.88 142 GLU A CA 1
ATOM 1012 C C . GLU A 1 142 ? -1.062 10.672 -16.938 1 95.88 142 GLU A C 1
ATOM 1014 O O . GLU A 1 142 ? -2.033 11.305 -17.344 1 95.88 142 GLU A O 1
ATOM 1019 N N . ARG A 1 143 ? -1.146 9.461 -16.547 1 95.56 143 ARG A N 1
ATOM 1020 C CA . ARG A 1 143 ? -2.381 8.703 -16.688 1 95.56 143 ARG A CA 1
ATOM 1021 C C . ARG A 1 143 ? -3.324 8.961 -15.523 1 95.56 143 ARG A C 1
ATOM 1023 O O . ARG A 1 143 ? -4.531 8.734 -15.633 1 95.56 143 ARG A O 1
ATOM 1030 N N . ALA A 1 144 ? -2.797 9.383 -14.398 1 97.88 144 ALA A N 1
ATOM 1031 C CA . ALA A 1 144 ? -3.57 9.539 -13.172 1 97.88 144 ALA A CA 1
ATOM 1032 C C . ALA A 1 144 ? -4.504 10.742 -13.266 1 97.88 144 ALA A C 1
ATOM 1034 O O . ALA A 1 144 ? -4.199 11.727 -13.945 1 97.88 144 ALA A O 1
ATOM 1035 N N . ALA A 1 145 ? -5.633 10.688 -12.641 1 97.62 145 ALA A N 1
ATOM 1036 C CA . ALA A 1 145 ? -6.605 11.773 -12.625 1 97.62 145 ALA A CA 1
ATOM 1037 C C . ALA A 1 145 ? -6.211 12.852 -11.609 1 97.62 145 ALA A C 1
ATOM 1039 O O . ALA A 1 145 ? -5.602 12.547 -10.586 1 97.62 145 ALA A O 1
ATOM 1040 N N . PRO A 1 146 ? -6.527 14.094 -11.914 1 97.25 146 PRO A N 1
ATOM 1041 C CA . PRO A 1 146 ? -6.293 15.125 -10.906 1 97.25 146 PRO A CA 1
ATOM 1042 C C . PRO A 1 146 ? -7.02 14.852 -9.594 1 97.25 146 PRO A C 1
ATOM 1044 O O . PRO A 1 146 ? -8.141 14.336 -9.602 1 97.25 146 PRO A O 1
ATOM 1047 N N . TYR A 1 147 ? -6.402 15.078 -8.539 1 97.38 147 TYR A N 1
ATOM 1048 C CA . TYR A 1 147 ? -7.016 14.961 -7.219 1 97.38 147 TYR A CA 1
ATOM 1049 C C . TYR A 1 147 ? -7.367 16.328 -6.656 1 97.38 147 TYR A C 1
ATOM 1051 O O . TYR A 1 147 ? -6.488 17.188 -6.484 1 97.38 147 TYR A O 1
ATOM 1059 N N . GLU A 1 148 ? -8.5 16.547 -6.312 1 94.06 148 GLU A N 1
ATOM 1060 C CA . GLU A 1 148 ? -8.961 17.844 -5.828 1 94.06 148 GLU A CA 1
ATOM 1061 C C . GLU A 1 148 ? -9.078 17.844 -4.309 1 94.06 148 GLU A C 1
ATOM 1063 O O . GLU A 1 148 ? -9.656 16.938 -3.717 1 94.06 148 GLU A O 1
ATOM 1068 N N . VAL A 1 149 ? -8.43 18.844 -3.756 1 90.19 149 VAL A N 1
ATOM 1069 C CA . VAL A 1 149 ? -8.57 19.078 -2.322 1 90.19 149 VAL A CA 1
ATOM 1070 C C . VAL A 1 149 ? -9.703 20.062 -2.066 1 90.19 149 VAL A C 1
ATOM 1072 O O . VAL A 1 149 ? -9.688 21.188 -2.586 1 90.19 149 VAL A O 1
ATOM 1075 N N . THR A 1 150 ? -10.648 19.703 -1.263 1 82.81 150 THR A N 1
ATOM 1076 C CA . THR A 1 150 ? -11.852 20.516 -1.094 1 82.81 150 THR A CA 1
ATOM 1077 C C . THR A 1 150 ? -11.711 21.438 0.105 1 82.81 150 THR A C 1
ATOM 1079 O O . THR A 1 150 ? -12.469 22.406 0.234 1 82.81 150 THR A O 1
ATOM 1082 N N . ALA A 1 151 ? -10.773 21.219 0.864 1 81.12 151 ALA A N 1
ATOM 1083 C CA . ALA A 1 151 ? -10.57 22.047 2.053 1 81.12 151 ALA A CA 1
ATOM 1084 C C . ALA A 1 151 ? -10.125 23.453 1.672 1 81.12 151 ALA A C 1
ATOM 1086 O O . ALA A 1 151 ? -9.461 23.641 0.648 1 81.12 151 ALA A O 1
ATOM 1087 N N . PRO A 1 152 ? -10.578 24.422 2.418 1 82.81 152 PRO A N 1
ATOM 1088 C CA . PRO A 1 152 ? -10.023 25.766 2.207 1 82.81 152 PRO A CA 1
ATOM 1089 C C . PRO A 1 152 ? -8.531 25.844 2.527 1 82.81 152 PRO A C 1
ATOM 1091 O O . PRO A 1 152 ? -8.023 25.031 3.309 1 82.81 152 PRO A O 1
ATOM 1094 N N . GLY A 1 153 ? -7.84 26.844 1.88 1 85.56 153 GLY A N 1
ATOM 1095 C CA . GLY A 1 153 ? -6.426 27.047 2.154 1 85.56 153 GLY A CA 1
ATOM 1096 C C . GLY A 1 153 ? -6.145 27.422 3.596 1 85.56 153 GLY A C 1
ATOM 1097 O O . GLY A 1 153 ? -7.004 28 4.27 1 85.56 153 GLY A O 1
ATOM 1098 N N . TYR A 1 154 ? -5.02 27.078 4.027 1 81.69 154 TYR A N 1
ATOM 1099 C CA . TYR A 1 154 ? -4.59 27.344 5.395 1 81.69 154 TYR A CA 1
ATOM 1100 C C . TYR A 1 154 ? -4.551 28.828 5.68 1 81.69 154 TYR A C 1
ATOM 1102 O O . TYR A 1 154 ? -5.066 29.297 6.703 1 81.69 154 TYR A O 1
ATOM 1110 N N . ASP A 1 155 ? -3.965 29.625 4.855 1 81.12 155 ASP A N 1
ATOM 1111 C CA . ASP A 1 155 ? -3.885 31.078 5.023 1 81.12 155 ASP A CA 1
ATOM 1112 C C . ASP A 1 155 ? -5.277 31.703 5.098 1 81.12 155 ASP A C 1
ATOM 1114 O O . ASP A 1 155 ? -5.531 32.562 5.941 1 81.12 155 ASP A O 1
ATOM 1118 N N . ARG A 1 156 ? -6.012 31.234 4.18 1 83.44 156 ARG A N 1
ATOM 1119 C CA . ARG A 1 156 ? -7.379 31.734 4.156 1 83.44 156 ARG A CA 1
ATOM 1120 C C . ARG A 1 156 ? -8.125 31.344 5.426 1 83.44 156 ARG A C 1
ATOM 1122 O O . ARG A 1 156 ? -8.906 32.156 5.961 1 83.44 156 ARG A O 1
ATOM 1129 N N . LEU A 1 157 ? -7.93 30.203 5.789 1 84.56 157 LEU A N 1
ATOM 1130 C CA . LEU A 1 157 ? -8.562 29.719 7.012 1 84.56 157 LEU A CA 1
ATOM 1131 C C . LEU A 1 157 ? -8.18 30.594 8.203 1 84.56 157 LEU A C 1
ATOM 1133 O O . LEU A 1 157 ? -9.047 31.094 8.914 1 84.56 157 LEU A O 1
ATOM 1137 N N . LEU A 1 158 ? -6.945 30.828 8.414 1 87.31 158 LEU A N 1
ATOM 1138 C CA . LEU A 1 158 ? -6.473 31.578 9.57 1 87.31 158 LEU A CA 1
ATOM 1139 C C . LEU A 1 158 ? -6.875 33.031 9.461 1 87.31 158 LEU A C 1
ATOM 1141 O O . LEU A 1 158 ? -7.332 33.625 10.445 1 87.31 158 LEU A O 1
ATOM 1145 N N . SER A 1 159 ? -6.684 33.531 8.312 1 89.31 159 SER A N 1
ATOM 1146 C CA . SER A 1 159 ? -7.035 34.938 8.133 1 89.31 159 SER A CA 1
ATOM 1147 C C . SER A 1 159 ? -8.531 35.156 8.328 1 89.31 159 SER A C 1
ATOM 1149 O O . SER A 1 159 ? -8.945 36.188 8.906 1 89.31 159 SER A O 1
ATOM 1151 N N . SER A 1 160 ? -9.305 34.219 7.773 1 90.31 160 SER A N 1
ATOM 1152 C CA . SER A 1 160 ? -10.75 34.344 7.941 1 90.31 160 SER A CA 1
ATOM 1153 C C . SER A 1 160 ? -11.148 34.188 9.406 1 90.31 160 SER A C 1
ATOM 1155 O O . SER A 1 160 ? -12.078 34.844 9.875 1 90.31 160 SER A O 1
ATOM 1157 N N . LEU A 1 161 ? -10.523 33.312 10.086 1 91.88 161 LEU A N 1
ATOM 1158 C CA . LEU A 1 161 ? -10.789 33.125 11.508 1 91.88 161 LEU A CA 1
ATOM 1159 C C . LEU A 1 161 ? -10.453 34.375 12.297 1 91.88 161 LEU A C 1
ATOM 1161 O O . LEU A 1 161 ? -11.227 34.812 13.148 1 91.88 161 LEU A O 1
ATOM 1165 N N . GLU A 1 162 ? -9.312 34.938 12.023 1 91.81 162 GLU A N 1
ATOM 1166 C CA . GLU A 1 162 ? -8.898 36.188 12.68 1 91.81 162 GLU A CA 1
ATOM 1167 C C . GLU A 1 162 ? -9.891 37.312 12.406 1 91.81 162 GLU A C 1
ATOM 1169 O O . GLU A 1 162 ? -10.211 38.094 13.305 1 91.81 162 GLU A O 1
ATOM 1174 N N . SER A 1 163 ? -10.305 37.344 11.211 1 91.69 163 SER A N 1
ATOM 1175 C CA . SER A 1 163 ? -11.266 38.375 10.828 1 91.69 163 SER A CA 1
ATOM 1176 C C . SER A 1 163 ? -12.609 38.156 11.523 1 91.69 163 SER A C 1
ATOM 1178 O O . SER A 1 163 ? -13.305 39.125 11.844 1 91.69 163 SER A O 1
ATOM 1180 N N . ALA A 1 164 ? -12.953 36.906 11.695 1 90.62 164 ALA A N 1
ATOM 1181 C CA . ALA A 1 164 ? -14.273 36.562 12.219 1 90.62 164 ALA A CA 1
ATOM 1182 C C . ALA A 1 164 ? -14.32 36.719 13.734 1 90.62 164 ALA A C 1
ATOM 1184 O O . ALA A 1 164 ? -15.328 37.156 14.289 1 90.62 164 ALA A O 1
ATOM 1185 N N . VAL A 1 165 ? -13.281 36.312 14.445 1 91.12 165 VAL A N 1
ATOM 1186 C CA . VAL A 1 165 ? -13.398 36.188 15.898 1 91.12 165 VAL A CA 1
ATOM 1187 C C . VAL A 1 165 ? -12.273 36.969 16.578 1 91.12 165 VAL A C 1
ATOM 1189 O O . VAL A 1 165 ? -12.359 37.312 17.75 1 91.12 165 VAL A O 1
ATOM 1192 N N . GLY A 1 166 ? -11.227 37.25 15.859 1 87.75 166 GLY A N 1
ATOM 1193 C CA . GLY A 1 166 ? -10.125 38.031 16.406 1 87.75 166 GLY A CA 1
ATOM 1194 C C . GLY A 1 166 ? -8.781 37.312 16.25 1 87.75 166 GLY A C 1
ATOM 1195 O O . GLY A 1 166 ? -8.727 36.125 16 1 87.75 166 GLY A O 1
ATOM 1196 N N . ASP A 1 167 ? -7.668 38 16.453 1 87.81 167 ASP A N 1
ATOM 1197 C CA . ASP A 1 167 ? -6.305 37.531 16.188 1 87.81 167 ASP A CA 1
ATOM 1198 C C . ASP A 1 167 ? -5.895 36.438 17.172 1 87.81 167 ASP A C 1
ATOM 1200 O O . ASP A 1 167 ? -5.121 35.562 16.828 1 87.81 167 ASP A O 1
ATOM 1204 N N . GLY A 1 168 ? -6.418 36.531 18.312 1 90.88 168 GLY A N 1
ATOM 1205 C CA . GLY A 1 168 ? -6.039 35.562 19.344 1 90.88 168 GLY A CA 1
ATOM 1206 C C . GLY A 1 168 ? -6.395 34.156 18.984 1 90.88 168 GLY A C 1
ATOM 1207 O O . GLY A 1 168 ? -5.559 33.25 19.078 1 90.88 168 GLY A O 1
ATOM 1208 N N . VAL A 1 169 ? -7.574 33.938 18.469 1 91.94 169 VAL A N 1
ATOM 1209 C CA . VAL A 1 169 ? -8.031 32.594 18.125 1 91.94 169 VAL A CA 1
ATOM 1210 C C . VAL A 1 169 ? -7.207 32.031 16.969 1 91.94 169 VAL A C 1
ATOM 1212 O O . VAL A 1 169 ? -6.773 30.891 16.984 1 91.94 169 VAL A O 1
ATOM 1215 N N . GLY A 1 170 ? -7.012 32.844 15.969 1 89.56 170 GLY A N 1
ATOM 1216 C CA . GLY A 1 170 ? -6.227 32.438 14.812 1 89.56 170 GLY A CA 1
ATOM 1217 C C . GLY A 1 170 ? -4.816 32 15.172 1 89.56 170 GLY A C 1
ATOM 1218 O O . GLY A 1 170 ? -4.352 30.953 14.734 1 89.56 170 GLY A O 1
ATOM 1219 N N . SER A 1 171 ? -4.156 32.812 15.961 1 90.38 171 SER A N 1
ATOM 1220 C CA . SER A 1 171 ? -2.791 32.5 16.375 1 90.38 171 SER A CA 1
ATOM 1221 C C . SER A 1 171 ? -2.74 31.234 17.219 1 90.38 171 SER A C 1
ATOM 1223 O O . SER A 1 171 ? -1.797 30.453 17.094 1 90.38 171 SER A O 1
ATOM 1225 N N . ASP A 1 172 ? -3.725 31.078 18.078 1 90.94 172 ASP A N 1
ATOM 1226 C CA . ASP A 1 172 ? -3.768 29.875 18.906 1 90.94 172 ASP A CA 1
ATOM 1227 C C . ASP A 1 172 ? -4.012 28.625 18.078 1 90.94 172 ASP A C 1
ATOM 1229 O O . ASP A 1 172 ? -3.389 27.578 18.297 1 90.94 172 ASP A O 1
ATOM 1233 N N . VAL A 1 173 ? -4.906 28.734 17.109 1 88.38 173 VAL A N 1
ATOM 1234 C CA . VAL A 1 173 ? -5.191 27.609 16.234 1 88.38 173 VAL A CA 1
ATOM 1235 C C . VAL A 1 173 ? -3.947 27.25 15.422 1 88.38 173 VAL A C 1
ATOM 1237 O O . VAL A 1 173 ? -3.598 26.078 15.281 1 88.38 173 VAL A O 1
ATOM 1240 N N . ALA A 1 174 ? -3.307 28.234 14.938 1 83.94 174 ALA A N 1
ATOM 1241 C CA . ALA A 1 174 ? -2.07 28.016 14.195 1 83.94 174 ALA A CA 1
ATOM 1242 C C . ALA A 1 174 ? -1.037 27.281 15.047 1 83.94 174 ALA A C 1
ATOM 1244 O O . ALA A 1 174 ? -0.354 26.375 14.57 1 83.94 174 ALA A O 1
ATOM 1245 N N . ALA A 1 175 ? -0.888 27.656 16.25 1 85.19 175 ALA A N 1
ATOM 1246 C CA . ALA A 1 175 ? 0.072 27.047 17.172 1 85.19 175 ALA A CA 1
ATOM 1247 C C . ALA A 1 175 ? -0.243 25.578 17.391 1 85.19 175 ALA A C 1
ATOM 1249 O O . ALA A 1 175 ? 0.667 24.75 17.484 1 85.19 175 ALA A O 1
ATOM 1250 N N . VAL A 1 176 ? -1.486 25.312 17.516 1 82.81 176 VAL A N 1
ATOM 1251 C CA . VAL A 1 176 ? -1.906 23.938 17.719 1 82.81 176 VAL A CA 1
ATOM 1252 C C . VAL A 1 176 ? -1.6 23.109 16.484 1 82.81 176 VAL A C 1
ATOM 1254 O O . VAL A 1 176 ? -1.087 21.984 16.578 1 82.81 176 VAL A O 1
ATOM 1257 N N . LEU A 1 177 ? -1.96 23.656 15.367 1 75.56 177 LEU A N 1
ATOM 1258 C CA . LEU A 1 177 ? -1.783 22.922 14.117 1 75.56 177 LEU A CA 1
ATOM 1259 C C . LEU A 1 177 ? -0.304 22.703 13.82 1 75.56 177 LEU A C 1
ATOM 1261 O O . LEU A 1 177 ? 0.075 21.656 13.297 1 75.56 177 LEU A O 1
ATOM 1265 N N . GLU A 1 178 ? 0.5 23.594 14.148 1 71.31 178 GLU A N 1
ATOM 1266 C CA . GLU A 1 178 ? 1.938 23.516 13.898 1 71.31 178 GLU A CA 1
ATOM 1267 C C . GLU A 1 178 ? 2.613 22.562 14.875 1 71.31 178 GLU A C 1
ATOM 1269 O O . GLU A 1 178 ? 3.656 21.984 14.57 1 71.31 178 GLU A O 1
ATOM 1274 N N . ALA A 1 179 ? 2.119 22.562 16.078 1 67.25 179 ALA A N 1
ATOM 1275 C CA . ALA A 1 179 ? 2.689 21.672 17.094 1 67.25 179 ALA A CA 1
ATOM 1276 C C . ALA A 1 179 ? 2.385 20.203 16.781 1 67.25 179 ALA A C 1
ATOM 1278 O O . ALA A 1 179 ? 2.867 19.312 17.469 1 67.25 179 ALA A O 1
ATOM 1279 N N . GLU A 1 180 ? 2.029 19.984 15.594 1 56.44 180 GLU A N 1
ATOM 1280 C CA . GLU A 1 180 ? 1.737 18.641 15.109 1 56.44 180 GLU A CA 1
ATOM 1281 C C . GLU A 1 180 ? 0.923 17.844 16.141 1 56.44 180 GLU A C 1
ATOM 1283 O O . GLU A 1 180 ? 1.191 16.672 16.375 1 56.44 180 GLU A O 1
ATOM 1288 N N . VAL A 1 181 ? 0.399 18.484 17.172 1 50.34 181 VAL A N 1
ATOM 1289 C CA . VAL A 1 181 ? -0.489 17.766 18.078 1 50.34 181 VAL A CA 1
ATOM 1290 C C . VAL A 1 181 ? -1.431 16.875 17.281 1 50.34 181 VAL A C 1
ATOM 1292 O O . VAL A 1 181 ? -2.088 17.328 16.344 1 50.34 181 VAL A O 1
ATOM 1295 N N . THR A 1 182 ? -0.893 15.711 16.859 1 46.09 182 THR A N 1
ATOM 1296 C CA . THR A 1 182 ? -1.621 14.719 16.078 1 46.09 182 THR A CA 1
ATOM 1297 C C . THR A 1 182 ? -3.127 14.891 16.25 1 46.09 182 THR A C 1
ATOM 1299 O O . THR A 1 182 ? -3.691 14.516 17.266 1 46.09 182 THR A O 1
ATOM 1302 N N . VAL A 1 183 ? -3.629 16.062 15.977 1 47.88 183 VAL A N 1
ATOM 1303 C CA . VAL A 1 183 ? -5.078 16.062 15.812 1 47.88 183 VAL A CA 1
ATOM 1304 C C . VAL A 1 183 ? -5.496 14.93 14.883 1 47.88 183 VAL A C 1
ATOM 1306 O O . VAL A 1 183 ? -5.77 15.148 13.703 1 47.88 183 VAL A O 1
ATOM 1309 N N . ARG A 1 184 ? -4.578 14.062 14.633 1 42.22 184 ARG A N 1
ATOM 1310 C CA . ARG A 1 184 ? -4.465 13.133 13.516 1 42.22 184 ARG A CA 1
ATOM 1311 C C . ARG A 1 184 ? -5.633 12.156 13.492 1 42.22 184 ARG A C 1
ATOM 1313 O O . ARG A 1 184 ? -5.93 11.555 12.461 1 42.22 184 ARG A O 1
ATOM 1320 N N . SER A 1 185 ? -5.852 11.281 14.578 1 39.69 185 SER A N 1
ATOM 1321 C CA . SER A 1 185 ? -6.438 9.977 14.289 1 39.69 185 SER A CA 1
ATOM 1322 C C . SER A 1 185 ? -7.953 10.07 14.148 1 39.69 185 SER A C 1
ATOM 1324 O O . SER A 1 185 ? -8.602 10.867 14.828 1 39.69 185 SER A O 1
ATOM 1326 N N . SER A 1 186 ? -8.453 9.812 12.984 1 42 186 SER A N 1
ATOM 1327 C CA . SER A 1 186 ? -9.891 9.602 12.82 1 42 186 SER A CA 1
ATOM 1328 C C . SER A 1 186 ? -10.555 9.25 14.148 1 42 186 SER A C 1
ATOM 1330 O O . SER A 1 186 ? -11.734 9.523 14.352 1 42 186 SER A O 1
ATOM 1332 N N . ASP A 1 187 ? -9.82 8.5 14.781 1 43.94 187 ASP A N 1
ATOM 1333 C CA . ASP A 1 187 ? -10.359 8.117 16.078 1 43.94 187 ASP A CA 1
ATOM 1334 C C . ASP A 1 187 ? -10.125 9.211 17.125 1 43.94 187 ASP A C 1
ATOM 1336 O O . ASP A 1 187 ? -10.32 8.984 18.312 1 43.94 187 ASP A O 1
ATOM 1340 N N . SER A 1 188 ? -9.578 10.195 16.562 1 52.94 188 SER A N 1
ATOM 1341 C CA . SER A 1 188 ? -9.203 11.148 17.594 1 52.94 188 SER A CA 1
ATOM 1342 C C . SER A 1 188 ? -10.43 11.797 18.219 1 52.94 188 SER A C 1
ATOM 1344 O O . SER A 1 188 ? -11.398 12.109 17.531 1 52.94 188 SER A O 1
ATOM 1346 N N . THR A 1 189 ? -10.383 11.734 19.438 1 62.81 189 THR A N 1
ATOM 1347 C CA . THR A 1 189 ? -11.352 12.273 20.391 1 62.81 189 THR A CA 1
ATOM 1348 C C . THR A 1 189 ? -11.492 13.781 20.219 1 62.81 189 THR A C 1
ATOM 1350 O O . THR A 1 189 ? -12.562 14.344 20.469 1 62.81 189 THR A O 1
ATOM 1353 N N . LEU A 1 190 ? -10.531 14.43 19.609 1 77.12 190 LEU A N 1
ATOM 1354 C CA . LEU A 1 190 ? -10.586 15.867 19.375 1 77.12 190 LEU A CA 1
ATOM 1355 C C . LEU A 1 190 ? -10.094 16.203 17.969 1 77.12 190 LEU A C 1
ATOM 1357 O O . LEU A 1 190 ? -8.984 15.828 17.578 1 77.12 190 LEU A O 1
ATOM 1361 N N . ASP A 1 191 ? -10.984 16.75 17.125 1 78.06 191 ASP A N 1
ATOM 1362 C CA . ASP A 1 191 ? -10.578 17.125 15.773 1 78.06 191 ASP A CA 1
ATOM 1363 C C . ASP A 1 191 ? -10.367 18.625 15.664 1 78.06 191 ASP A C 1
ATOM 1365 O O . ASP A 1 191 ? -10.297 19.328 16.672 1 78.06 191 ASP A O 1
ATOM 1369 N N . GLU A 1 192 ? -10.18 19.172 14.445 1 79.31 192 GLU A N 1
ATOM 1370 C CA . GLU A 1 192 ? -9.82 20.562 14.195 1 79.31 192 GLU A CA 1
ATOM 1371 C C . GLU A 1 192 ? -10.93 21.516 14.648 1 79.31 192 GLU A C 1
ATOM 1373 O O . GLU A 1 192 ? -10.656 22.609 15.141 1 79.31 192 GLU A O 1
ATOM 1378 N N . LEU A 1 193 ? -12.172 21.062 14.469 1 85.69 193 LEU A N 1
ATOM 1379 C CA . LEU A 1 193 ? -13.289 21.922 14.875 1 85.69 193 LEU A CA 1
ATOM 1380 C C . LEU A 1 193 ? -13.367 22.016 16.391 1 85.69 193 LEU A C 1
ATOM 1382 O O . LEU A 1 193 ? -13.688 23.078 16.938 1 85.69 193 LEU A O 1
ATOM 1386 N N . ASP A 1 194 ? -13.07 20.875 17.016 1 89.56 194 ASP A N 1
ATOM 1387 C CA . ASP A 1 194 ? -12.984 20.922 18.484 1 89.56 194 ASP A CA 1
ATOM 1388 C C . ASP A 1 194 ? -11.875 21.875 18.938 1 89.56 194 ASP A C 1
ATOM 1390 O O . ASP A 1 194 ? -12.047 22.609 19.906 1 89.56 194 ASP A O 1
ATOM 1394 N N . THR A 1 195 ? -10.789 21.734 18.25 1 87.62 195 THR A N 1
ATOM 1395 C CA . THR A 1 195 ? -9.664 22.609 18.562 1 87.62 195 THR A CA 1
ATOM 1396 C C . THR A 1 195 ? -10.07 24.078 18.422 1 87.62 195 THR A C 1
ATOM 1398 O O . THR A 1 195 ? -9.75 24.891 19.281 1 87.62 195 THR A O 1
ATOM 1401 N N . VAL A 1 196 ? -10.766 24.406 17.344 1 90.38 196 VAL A N 1
ATOM 1402 C CA . VAL A 1 196 ? -11.211 25.781 17.109 1 90.38 196 VAL A CA 1
ATOM 1403 C C . VAL A 1 196 ? -12.148 26.219 18.234 1 90.38 196 VAL A C 1
ATOM 1405 O O . VAL A 1 196 ? -12.062 27.359 18.703 1 90.38 196 VAL A O 1
ATOM 1408 N N . LEU A 1 197 ? -12.977 25.375 18.688 1 94.44 197 LEU A N 1
ATOM 1409 C CA . LEU A 1 197 ? -13.891 25.688 19.766 1 94.44 197 LEU A CA 1
ATOM 1410 C C . LEU A 1 197 ? -13.133 25.906 21.078 1 94.44 197 LEU A C 1
ATOM 1412 O O . LEU A 1 197 ? -13.43 26.844 21.812 1 94.44 197 LEU A O 1
ATOM 1416 N N . LEU A 1 198 ? -12.219 25.078 21.344 1 93.56 198 LEU A N 1
ATOM 1417 C CA . LEU A 1 198 ? -11.422 25.219 22.562 1 93.56 198 LEU A CA 1
ATOM 1418 C C . LEU A 1 198 ? -10.617 26.516 22.547 1 93.56 198 LEU A C 1
ATOM 1420 O O . LEU A 1 198 ? -10.547 27.219 23.547 1 93.56 198 LEU A O 1
ATOM 1424 N N . MET A 1 199 ? -10.031 26.812 21.438 1 93.44 199 MET A N 1
ATOM 1425 C CA . MET A 1 199 ? -9.305 28.062 21.328 1 93.44 199 MET A CA 1
ATOM 1426 C C . MET A 1 199 ? -10.258 29.25 21.406 1 93.44 199 MET A C 1
ATOM 1428 O O . MET A 1 199 ? -9.891 30.312 21.922 1 93.44 199 MET A O 1
ATOM 1432 N N . GLY A 1 200 ? -11.414 29.109 20.812 1 94.94 200 GLY A N 1
ATOM 1433 C CA . GLY A 1 200 ? -12.445 30.109 21.016 1 94.94 200 GLY A CA 1
ATOM 1434 C C . GLY A 1 200 ? -12.766 30.344 22.484 1 94.94 200 GLY A C 1
ATOM 1435 O O . GLY A 1 200 ? -12.906 31.5 22.922 1 94.94 200 GLY A O 1
ATOM 1436 N N . GLY A 1 201 ? -12.922 29.328 23.234 1 94.56 201 GLY A N 1
ATOM 1437 C CA . GLY A 1 201 ? -13.133 29.422 24.672 1 94.56 201 GLY A CA 1
ATOM 1438 C C . GLY A 1 201 ? -12 30.141 25.391 1 94.56 201 GLY A C 1
ATOM 1439 O O . GLY A 1 201 ? -12.242 30.969 26.266 1 94.56 201 GLY A O 1
ATOM 1440 N N . ARG A 1 202 ? -10.844 29.719 25.062 1 93.56 202 ARG A N 1
ATOM 1441 C CA . ARG A 1 202 ? -9.656 30.328 25.656 1 93.56 202 ARG A CA 1
ATOM 1442 C C . ARG A 1 202 ? -9.648 31.844 25.438 1 93.56 202 ARG A C 1
ATOM 1444 O O . ARG A 1 202 ? -9.18 32.594 26.297 1 93.56 202 ARG A O 1
ATOM 1451 N N . ASN A 1 203 ? -10.203 32.344 24.328 1 93.69 203 ASN A N 1
ATOM 1452 C CA . ASN A 1 203 ? -10.141 33.75 23.938 1 93.69 203 ASN A CA 1
ATOM 1453 C C . ASN A 1 203 ? -11.477 34.438 24.156 1 93.69 203 ASN A C 1
ATOM 1455 O O . ASN A 1 203 ? -11.625 35.625 23.844 1 93.69 203 ASN A O 1
ATOM 1459 N N . GLY A 1 204 ? -12.43 33.719 24.641 1 92.25 204 GLY A N 1
ATOM 1460 C CA . GLY A 1 204 ? -13.734 34.281 24.906 1 92.25 204 GLY A CA 1
ATOM 1461 C C . GLY A 1 204 ? -14.492 34.625 23.641 1 92.25 204 GLY A C 1
ATOM 1462 O O . GLY A 1 204 ? -15.133 35.688 23.547 1 92.25 204 GLY A O 1
ATOM 1463 N N . ALA A 1 205 ? -14.359 33.812 22.625 1 94.25 205 ALA A N 1
ATOM 1464 C CA . ALA A 1 205 ? -15.031 34.031 21.359 1 94.25 205 ALA A CA 1
ATOM 1465 C C . ALA A 1 205 ? -16.531 33.75 21.453 1 94.25 205 ALA A C 1
ATOM 1467 O O . ALA A 1 205 ? -16.953 32.969 22.312 1 94.25 205 ALA A O 1
ATOM 1468 N N . GLN A 1 206 ? -17.25 34.469 20.594 1 94.31 206 GLN A N 1
ATOM 1469 C CA . GLN A 1 206 ? -18.672 34.188 20.516 1 94.31 206 GLN A CA 1
ATOM 1470 C C . GLN A 1 206 ? -18.953 32.938 19.656 1 94.31 206 GLN A C 1
ATOM 1472 O O . GLN A 1 206 ? -18.422 32.812 18.547 1 94.31 206 GLN A O 1
ATOM 1477 N N . LEU A 1 207 ? -19.844 32.062 20.203 1 95 207 LEU A N 1
ATOM 1478 C CA . LEU A 1 207 ? -20.156 30.828 19.484 1 95 207 LEU A CA 1
ATOM 1479 C C . LEU A 1 207 ? -20.766 31.125 18.109 1 95 207 LEU A C 1
ATOM 1481 O O . LEU A 1 207 ? -20.469 30.453 17.125 1 95 207 LEU A O 1
ATOM 1485 N N . TYR A 1 208 ? -21.578 32.125 18.094 1 92.94 208 TYR A N 1
ATOM 1486 C CA . TYR A 1 208 ? -22.25 32.469 16.844 1 92.94 208 TYR A CA 1
ATOM 1487 C C . TYR A 1 208 ? -21.25 32.812 15.758 1 92.94 208 TYR A C 1
ATOM 1489 O O . TYR A 1 208 ? -21.422 32.438 14.602 1 92.94 208 TYR A O 1
ATOM 1497 N N . GLU A 1 209 ? -20.25 33.562 16.062 1 93.88 209 GLU A N 1
ATOM 1498 C CA . GLU A 1 209 ? -19.25 33.969 15.102 1 93.88 209 GLU A CA 1
ATOM 1499 C C . GLU A 1 209 ? -18.438 32.781 14.602 1 93.88 209 GLU A C 1
ATOM 1501 O O . GLU A 1 209 ? -18.125 32.688 13.406 1 93.88 209 GLU A O 1
ATOM 1506 N N . LEU A 1 210 ? -18.047 31.922 15.5 1 94.81 210 LEU A N 1
ATOM 1507 C CA . LEU A 1 210 ? -17.297 30.734 15.109 1 94.81 210 LEU A CA 1
ATOM 1508 C C . LEU A 1 210 ? -18.125 29.844 14.203 1 94.81 210 LEU A C 1
ATOM 1510 O O . LEU A 1 210 ? -17.609 29.281 13.242 1 94.81 210 LEU A O 1
ATOM 1514 N N . SER A 1 211 ? -19.391 29.688 14.562 1 94 211 SER A N 1
ATOM 1515 C CA . SER A 1 211 ? -20.297 28.859 13.758 1 94 211 SER A CA 1
ATOM 1516 C C . SER A 1 211 ? -20.484 29.453 12.367 1 94 211 SER A C 1
ATOM 1518 O O . SER A 1 211 ? -20.516 28.719 11.367 1 94 211 SER A O 1
ATOM 1520 N N . ALA A 1 212 ? -20.672 30.734 12.32 1 93.81 212 ALA A N 1
ATOM 1521 C CA . ALA A 1 212 ? -20.812 31.406 11.031 1 93.81 212 ALA A CA 1
ATOM 1522 C C . ALA A 1 212 ? -19.562 31.234 10.18 1 93.81 212 ALA A C 1
ATOM 1524 O O . ALA A 1 212 ? -19.656 31.047 8.961 1 93.81 212 ALA A O 1
ATOM 1525 N N . TRP A 1 213 ? -18.422 31.438 10.773 1 93.75 213 TRP A N 1
ATOM 1526 C CA . TRP A 1 213 ? -17.141 31.25 10.102 1 93.75 213 TRP A CA 1
ATOM 1527 C C . TRP A 1 213 ? -17.031 29.844 9.516 1 93.75 213 TRP A C 1
ATOM 1529 O O . TRP A 1 213 ? -16.672 29.688 8.344 1 93.75 213 TRP A O 1
ATOM 1539 N N . ALA A 1 214 ? -17.344 28.797 10.297 1 91.06 214 ALA A N 1
ATOM 1540 C CA . ALA A 1 214 ? -17.25 27.406 9.852 1 91.06 214 ALA A CA 1
ATOM 1541 C C . ALA A 1 214 ? -18.188 27.141 8.68 1 91.06 214 ALA A C 1
ATOM 1543 O O . ALA A 1 214 ? -17.828 26.438 7.73 1 91.06 214 ALA A O 1
ATOM 1544 N N . GLU A 1 215 ? -19.375 27.703 8.812 1 91.56 215 GLU A N 1
ATOM 1545 C CA . GLU A 1 215 ? -20.359 27.516 7.754 1 91.56 215 GLU A CA 1
ATOM 1546 C C . GLU A 1 215 ? -19.906 28.188 6.461 1 91.56 215 GLU A C 1
ATOM 1548 O O . GLU A 1 215 ? -20.062 27.625 5.375 1 91.56 215 GLU A O 1
ATOM 1553 N N . GLU A 1 216 ? -19.422 29.359 6.578 1 88.81 216 GLU A N 1
ATOM 1554 C CA . GLU A 1 216 ? -18.953 30.125 5.418 1 88.81 216 GLU A CA 1
ATOM 1555 C C . GLU A 1 216 ? -17.844 29.375 4.676 1 88.81 216 GLU A C 1
ATOM 1557 O O . GLU A 1 216 ? -17.766 29.453 3.449 1 88.81 216 GLU A O 1
ATOM 1562 N N . LEU A 1 217 ? -16.984 28.75 5.395 1 84.88 217 LEU A N 1
ATOM 1563 C CA . LEU A 1 217 ? -15.867 28.031 4.797 1 84.88 217 LEU A CA 1
ATOM 1564 C C . LEU A 1 217 ? -16.266 26.609 4.422 1 84.88 217 LEU A C 1
ATOM 1566 O O . LEU A 1 217 ? -15.445 25.844 3.924 1 84.88 217 LEU A O 1
ATOM 1570 N N . GLY A 1 218 ? -17.531 26.25 4.684 1 82.62 218 GLY A N 1
ATOM 1571 C CA . GLY A 1 218 ? -18.031 24.922 4.359 1 82.62 218 GLY A CA 1
ATOM 1572 C C . GLY A 1 218 ? -17.453 23.844 5.246 1 82.62 218 GLY A C 1
ATOM 1573 O O . GLY A 1 218 ? -17.344 22.672 4.832 1 82.62 218 GLY A O 1
ATOM 1574 N N . LEU A 1 219 ? -17 24.156 6.441 1 82.75 219 LEU A N 1
ATOM 1575 C CA . LEU A 1 219 ? -16.359 23.203 7.344 1 82.75 219 LEU A CA 1
ATOM 1576 C C . LEU A 1 219 ? -17.406 22.469 8.188 1 82.75 219 LEU A C 1
ATOM 1578 O O . LEU A 1 219 ? -17.219 21.297 8.523 1 82.75 219 LEU A O 1
ATOM 1582 N N . ALA A 1 220 ? -18.422 23.141 8.555 1 87.75 220 ALA A N 1
ATOM 1583 C CA . ALA A 1 220 ? -19.469 22.578 9.406 1 87.75 220 ALA A CA 1
ATOM 1584 C C . ALA A 1 220 ? -20.703 23.484 9.422 1 87.75 220 ALA A C 1
ATOM 1586 O O . ALA A 1 220 ? -20.594 24.703 9.227 1 87.75 220 ALA A O 1
ATOM 1587 N N . SER A 1 221 ? -21.781 22.844 9.648 1 92.19 221 SER A N 1
ATOM 1588 C CA . SER A 1 221 ? -23 23.609 9.852 1 92.19 221 SER A CA 1
ATOM 1589 C C . SER A 1 221 ? -23.062 24.203 11.258 1 92.19 221 SER A C 1
ATOM 1591 O O . SER A 1 221 ? -22.297 23.812 12.133 1 92.19 221 SER A O 1
ATOM 1593 N N . ARG A 1 222 ? -24.031 25.141 11.461 1 93.12 222 ARG A N 1
ATOM 1594 C CA . ARG A 1 222 ? -24.25 25.703 12.789 1 93.12 222 ARG A CA 1
ATOM 1595 C C . ARG A 1 222 ? -24.688 24.641 13.781 1 93.12 222 ARG A C 1
ATOM 1597 O O . ARG A 1 222 ? -24.281 24.656 14.945 1 93.12 222 ARG A O 1
ATOM 1604 N N . ALA A 1 223 ? -25.5 23.688 13.273 1 94.31 223 ALA A N 1
ATOM 1605 C CA . ALA A 1 223 ? -25.969 22.578 14.117 1 94.31 223 ALA A CA 1
ATOM 1606 C C . ALA A 1 223 ? -24.797 21.703 14.555 1 94.31 223 ALA A C 1
ATOM 1608 O O . ALA A 1 223 ? -24.75 21.25 15.703 1 94.31 223 ALA A O 1
ATOM 1609 N N . THR A 1 224 ? -23.891 21.438 13.695 1 91.69 224 THR A N 1
ATOM 1610 C CA . THR A 1 224 ? -22.719 20.609 13.992 1 91.69 224 THR A CA 1
ATOM 1611 C C . THR A 1 224 ? -21.828 21.297 15.039 1 91.69 224 THR A C 1
ATOM 1613 O O . THR A 1 224 ? -21.375 20.656 15.984 1 91.69 224 THR A O 1
ATOM 1616 N N . MET A 1 225 ? -21.609 22.578 14.836 1 93.94 225 MET A N 1
ATOM 1617 C CA . MET A 1 225 ? -20.797 23.328 15.781 1 93.94 225 MET A CA 1
ATOM 1618 C C . MET A 1 225 ? -21.438 23.344 17.156 1 93.94 225 MET A C 1
ATOM 1620 O O . MET A 1 225 ? -20.75 23.203 18.172 1 93.94 225 MET A O 1
ATOM 1624 N N . SER A 1 226 ? -22.719 23.531 17.188 1 94 226 SER A N 1
ATOM 1625 C CA . SER A 1 226 ? -23.438 23.516 18.438 1 94 226 SER A CA 1
ATOM 1626 C C . SER A 1 226 ? -23.328 22.156 19.141 1 94 226 SER A C 1
ATOM 1628 O O . SER A 1 226 ? -23.156 22.094 20.359 1 94 226 SER A O 1
ATOM 1630 N N . ALA A 1 227 ? -23.438 21.141 18.375 1 94.81 227 ALA A N 1
ATOM 1631 C CA . ALA A 1 227 ? -23.328 19.781 18.922 1 94.81 227 ALA A CA 1
ATOM 1632 C C . ALA A 1 227 ? -21.938 19.531 19.484 1 94.81 227 ALA A C 1
ATOM 1634 O O . ALA A 1 227 ? -21.797 18.906 20.547 1 94.81 227 ALA A O 1
ATOM 1635 N N . ARG A 1 228 ? -20.969 19.953 18.812 1 93.56 228 ARG A N 1
ATOM 1636 C CA . ARG A 1 228 ? -19.594 19.812 19.281 1 93.56 228 ARG A CA 1
ATOM 1637 C C . ARG A 1 228 ? -19.359 20.609 20.547 1 93.56 228 ARG A C 1
ATOM 1639 O O . ARG A 1 228 ? -18.688 20.125 21.469 1 93.56 228 ARG A O 1
ATOM 1646 N N . LYS A 1 229 ? -19.844 21.797 20.562 1 94.94 229 LYS A N 1
ATOM 1647 C CA . LYS A 1 229 ? -19.766 22.609 21.766 1 94.94 229 LYS A CA 1
ATOM 1648 C C . LYS A 1 229 ? -20.391 21.906 22.969 1 94.94 229 LYS A C 1
ATOM 1650 O O . LYS A 1 229 ? -19.797 21.859 24.047 1 94.94 229 LYS A O 1
ATOM 1655 N N . ARG A 1 230 ? -21.531 21.344 22.75 1 95.56 230 ARG A N 1
ATOM 1656 C CA . ARG A 1 230 ? -22.219 20.641 23.812 1 95.56 230 ARG A CA 1
ATOM 1657 C C . ARG A 1 230 ? -21.406 19.453 24.312 1 95.56 230 ARG A C 1
ATOM 1659 O O . ARG A 1 230 ? -21.344 19.188 25.516 1 95.56 230 ARG A O 1
ATOM 1666 N N . ARG A 1 231 ? -20.844 18.75 23.422 1 92.88 231 ARG A N 1
ATOM 1667 C CA . ARG A 1 231 ? -20 17.625 23.781 1 92.88 231 ARG A CA 1
ATOM 1668 C C . ARG A 1 231 ? -18.844 18.078 24.672 1 92.88 231 ARG A C 1
ATOM 1670 O O . ARG A 1 231 ? -18.547 17.453 25.688 1 92.88 231 ARG A O 1
ATOM 1677 N N . LEU A 1 232 ? -18.203 19.141 24.312 1 94.06 232 LEU A N 1
ATOM 1678 C CA . LEU A 1 232 ? -17.078 19.656 25.062 1 94.06 232 LEU A CA 1
ATOM 1679 C C . LEU A 1 232 ? -17.531 20.234 26.406 1 94.06 232 LEU A C 1
ATOM 1681 O O . LEU A 1 232 ? -16.812 20.141 27.406 1 94.06 232 LEU A O 1
ATOM 1685 N N . GLU A 1 233 ? -18.703 20.734 26.453 1 95 233 GLU A N 1
ATOM 1686 C CA . GLU A 1 233 ? -19.297 21.203 27.703 1 95 233 GLU A CA 1
ATOM 1687 C C . GLU A 1 233 ? -19.578 20.031 28.641 1 95 233 GLU A C 1
ATOM 1689 O O . GLU A 1 233 ? -19.297 20.109 29.844 1 95 233 GLU A O 1
ATOM 1694 N N . SER A 1 234 ? -20.094 19.016 28.031 1 93.31 234 SER A N 1
ATOM 1695 C CA . SER A 1 234 ? -20.422 17.828 28.828 1 93.31 234 SER A CA 1
ATOM 1696 C C . SER A 1 234 ? -19.172 17.188 29.422 1 93.31 234 SER A C 1
ATOM 1698 O O . SER A 1 234 ? -19.219 16.578 30.484 1 93.31 234 SER A O 1
ATOM 1700 N N . ALA A 1 235 ? -18.141 17.359 28.766 1 90.81 235 ALA A N 1
ATOM 1701 C CA . ALA A 1 235 ? -16.875 16.797 29.234 1 90.81 235 ALA A CA 1
ATOM 1702 C C . ALA A 1 235 ? -16.188 17.734 30.219 1 90.81 235 ALA A C 1
ATOM 1704 O O . ALA A 1 235 ? -15.125 17.406 30.75 1 90.81 235 ALA A O 1
ATOM 1705 N N . GLY A 1 236 ? -16.781 18.906 30.438 1 91.44 236 GLY A N 1
ATOM 1706 C CA . GLY A 1 236 ? -16.25 19.859 31.406 1 91.44 236 GLY A CA 1
ATOM 1707 C C . GLY A 1 236 ? -15.109 20.688 30.844 1 91.44 236 GLY A C 1
ATOM 1708 O O . GLY A 1 236 ? -14.305 21.234 31.594 1 91.44 236 GLY A O 1
ATOM 1709 N N . LEU A 1 237 ? -14.992 20.781 29.547 1 93.69 237 LEU A N 1
ATOM 1710 C CA . LEU A 1 237 ? -13.883 21.484 28.922 1 93.69 237 LEU A CA 1
ATOM 1711 C C . LEU A 1 237 ? -14.289 22.906 28.531 1 93.69 237 LEU A C 1
ATOM 1713 O O . LEU A 1 237 ? -13.453 23.812 28.516 1 93.69 237 LEU A O 1
ATOM 1717 N N . LEU A 1 238 ? -15.547 23.094 28.172 1 95.19 238 LEU A N 1
ATOM 1718 C CA . LEU A 1 238 ? -16.047 24.391 27.75 1 95.19 238 LEU A CA 1
ATOM 1719 C C . LEU A 1 238 ? -17.234 24.812 28.609 1 95.19 238 LEU A C 1
ATOM 1721 O O . LEU A 1 238 ? -17.922 23.969 29.203 1 95.19 238 LEU A O 1
ATOM 1725 N N . ALA A 1 239 ? -17.406 26.016 28.766 1 94.69 239 ALA A N 1
ATOM 1726 C CA . ALA A 1 239 ? -18.562 26.672 29.344 1 94.69 239 ALA A CA 1
ATOM 1727 C C . ALA A 1 239 ? -18.984 27.875 28.5 1 94.69 239 ALA A C 1
ATOM 1729 O O . ALA A 1 239 ? -18.328 28.219 27.516 1 94.69 239 ALA A O 1
ATOM 1730 N N . THR A 1 240 ? -20.172 28.391 28.75 1 94 240 THR A N 1
ATOM 1731 C CA . THR A 1 240 ? -20.641 29.562 28.031 1 94 240 THR A CA 1
ATOM 1732 C C . THR A 1 240 ? -21.219 30.594 28.984 1 94 240 THR A C 1
ATOM 1734 O O . THR A 1 240 ? -21.656 30.25 30.094 1 94 240 THR A O 1
ATOM 1737 N N . GLU A 1 241 ? -21.047 31.766 28.656 1 93 241 GLU A N 1
ATOM 1738 C CA . GLU A 1 241 ? -21.672 32.875 29.375 1 93 241 GLU A CA 1
ATOM 1739 C C . GLU A 1 241 ? -22.562 33.688 28.438 1 93 241 GLU A C 1
ATOM 1741 O O . GLU A 1 241 ? -22.219 33.875 27.266 1 93 241 GLU A O 1
ATOM 1746 N N . LYS A 1 242 ? -23.719 34.031 28.953 1 88.44 242 LYS A N 1
ATOM 1747 C CA . LYS A 1 242 ? -24.641 34.844 28.172 1 88.44 242 LYS A CA 1
ATOM 1748 C C . LYS A 1 242 ? -24.141 36.312 28.062 1 88.44 242 LYS A C 1
ATOM 1750 O O . LYS A 1 242 ? -23.672 36.875 29.047 1 88.44 242 LYS A O 1
ATOM 1755 N N . VAL A 1 243 ? -23.984 36.75 26.891 1 82.38 243 VAL A N 1
ATOM 1756 C CA . VAL A 1 243 ? -23.641 38.156 26.656 1 82.38 243 VAL A CA 1
ATOM 1757 C C . VAL A 1 243 ? -24.875 38.906 26.188 1 82.38 243 VAL A C 1
ATOM 1759 O O . VAL A 1 243 ? -25.547 38.5 25.25 1 82.38 243 VAL A O 1
ATOM 1762 N N . SER A 1 244 ? -25.203 39.906 26.984 1 78.06 244 SER A N 1
ATOM 1763 C CA . SER A 1 244 ? -26.406 40.719 26.719 1 78.06 244 SER A CA 1
ATOM 1764 C C . SER A 1 244 ? -26.281 41.5 25.422 1 78.06 244 SER A C 1
ATOM 1766 O O . SER A 1 244 ? -25.203 42.031 25.109 1 78.06 244 SER A O 1
ATOM 1768 N N . THR A 1 245 ? -27.109 41.219 24.578 1 71.62 245 THR A N 1
ATOM 1769 C CA . THR A 1 245 ? -27.156 42.031 23.375 1 71.62 245 THR A CA 1
ATOM 1770 C C . THR A 1 245 ? -28.406 42.938 23.375 1 71.62 245 THR A C 1
ATOM 1772 O O . THR A 1 245 ? -29.391 42.625 24.047 1 71.62 245 THR A O 1
ATOM 1775 N N . ASP A 1 246 ? -28.281 44.156 22.906 1 66.56 246 ASP A N 1
ATOM 1776 C CA . ASP A 1 246 ? -29.391 45.094 22.891 1 66.56 246 ASP A CA 1
ATOM 1777 C C . ASP A 1 246 ? -30.578 44.531 22.094 1 66.56 246 ASP A C 1
ATOM 1779 O O . ASP A 1 246 ? -31.734 44.812 22.391 1 66.56 246 ASP A O 1
ATOM 1783 N N . VAL A 1 247 ? -30.328 43.844 21.078 1 64.56 247 VAL A N 1
ATOM 1784 C CA . VAL A 1 247 ? -31.391 43.344 20.219 1 64.56 247 VAL A CA 1
ATOM 1785 C C . VAL A 1 247 ? -31.172 41.844 19.922 1 64.56 247 VAL A C 1
ATOM 1787 O O . VAL A 1 247 ? -30.047 41.438 19.594 1 64.56 247 VAL A O 1
ATOM 1790 N N . GLY A 1 248 ? -32.25 41.031 20.172 1 61.56 248 GLY A N 1
ATOM 1791 C CA . GLY A 1 248 ? -32.312 39.656 19.734 1 61.56 248 GLY A CA 1
ATOM 1792 C C . GLY A 1 248 ? -31.875 38.688 20.797 1 61.56 248 GLY A C 1
ATOM 1793 O O . GLY A 1 248 ? -31.891 39 21.984 1 61.56 248 GLY A O 1
ATOM 1794 N N . ARG A 1 249 ? -31.719 37.5 20.422 1 64.31 249 ARG A N 1
ATOM 1795 C CA . ARG A 1 249 ? -31.375 36.406 21.328 1 64.31 249 ARG A CA 1
ATOM 1796 C C . ARG A 1 249 ? -29.969 36.594 21.891 1 64.31 249 ARG A C 1
ATOM 1798 O O . ARG A 1 249 ? -29.062 36.969 21.156 1 64.31 249 ARG A O 1
ATOM 1805 N N . PRO A 1 250 ? -29.844 36.469 23.172 1 69.06 250 PRO A N 1
ATOM 1806 C CA . PRO A 1 250 ? -28.516 36.594 23.781 1 69.06 250 PRO A CA 1
ATOM 1807 C C . PRO A 1 250 ? -27.453 35.75 23.078 1 69.06 250 PRO A C 1
ATOM 1809 O O . PRO A 1 250 ? -27.766 34.656 22.594 1 69.06 250 PRO A O 1
ATOM 1812 N N . ARG A 1 251 ? -26.359 36.406 22.969 1 82.69 251 ARG A N 1
ATOM 1813 C CA . ARG A 1 251 ? -25.234 35.688 22.375 1 82.69 251 ARG A CA 1
ATOM 1814 C C . ARG A 1 251 ? -24.422 34.969 23.438 1 82.69 251 ARG A C 1
ATOM 1816 O O . ARG A 1 251 ? -24.516 35.281 24.625 1 82.69 251 ARG A O 1
ATOM 1823 N N . GLN A 1 252 ? -23.906 33.781 23.031 1 90.88 252 GLN A N 1
ATOM 1824 C CA . GLN A 1 252 ? -23.141 32.969 23.969 1 90.88 252 GLN A CA 1
ATOM 1825 C C . GLN A 1 252 ? -21.641 33.156 23.75 1 90.88 252 GLN A C 1
ATOM 1827 O O . GLN A 1 252 ? -21.141 32.969 22.641 1 90.88 252 GLN A O 1
ATOM 1832 N N . ARG A 1 253 ? -21.016 33.594 24.781 1 94.25 253 ARG A N 1
ATOM 1833 C CA . ARG A 1 253 ? -19.547 33.656 24.797 1 94.25 253 ARG A CA 1
ATOM 1834 C C . ARG A 1 253 ? -18.953 32.375 25.344 1 94.25 253 ARG A C 1
ATOM 1836 O O . ARG A 1 253 ? -19.453 31.828 26.328 1 94.25 253 ARG A O 1
ATOM 1843 N N . LEU A 1 254 ? -17.938 31.844 24.625 1 95.31 254 LEU A N 1
ATOM 1844 C CA . LEU A 1 254 ? -17.281 30.609 25.047 1 95.31 254 LEU A CA 1
ATOM 1845 C C . LEU A 1 254 ? -16.234 30.906 26.109 1 95.31 254 LEU A C 1
ATOM 1847 O O . LEU A 1 254 ? -15.547 31.922 26.062 1 95.31 254 LEU A O 1
ATOM 1851 N N . LEU A 1 255 ? -16.141 30 27.062 1 94.31 255 LEU A N 1
ATOM 1852 C CA . LEU A 1 255 ? -15.125 30.031 28.109 1 94.31 255 LEU A CA 1
ATOM 1853 C C . LEU A 1 255 ? -14.516 28.656 28.328 1 94.31 255 LEU A C 1
ATOM 1855 O O . LEU A 1 255 ? -15.164 27.641 28.094 1 94.31 255 LEU A O 1
ATOM 1859 N N . LEU A 1 256 ? -13.281 28.656 28.719 1 93.94 256 LEU A N 1
ATOM 1860 C CA . LEU A 1 256 ? -12.727 27.391 29.172 1 93.94 256 LEU A CA 1
ATOM 1861 C C . LEU A 1 256 ? -13.234 27.047 30.578 1 93.94 256 LEU A C 1
ATOM 1863 O O . LEU A 1 256 ? -13.203 27.891 31.469 1 93.94 256 LEU A O 1
ATOM 1867 N N . ALA A 1 257 ? -13.773 25.891 30.734 1 88.12 257 ALA A N 1
ATOM 1868 C CA . ALA A 1 257 ? -14.359 25.5 32 1 88.12 257 ALA A CA 1
ATOM 1869 C C . ALA A 1 257 ? -13.273 25.094 33 1 88.12 257 ALA A C 1
ATOM 1871 O O . ALA A 1 257 ? -13.383 25.391 34.188 1 88.12 257 ALA A O 1
ATOM 1872 N N . ALA A 1 258 ? -12.328 24.297 32.562 1 76.12 258 ALA A N 1
ATOM 1873 C CA . ALA A 1 258 ? -11.289 23.844 33.469 1 76.12 258 ALA A CA 1
ATOM 1874 C C . ALA A 1 258 ? -10.281 24.953 33.781 1 76.12 258 ALA A C 1
ATOM 1876 O O . ALA A 1 258 ? -9.539 25.375 32.875 1 76.12 258 ALA A O 1
ATOM 1877 N N . GLU A 1 259 ? -10.273 25.484 34.938 1 70.75 259 GLU A N 1
ATOM 1878 C CA . GLU A 1 259 ? -9.438 26.609 35.344 1 70.75 259 GLU A CA 1
ATOM 1879 C C . GLU A 1 259 ? -7.957 26.297 35.156 1 70.75 259 GLU A C 1
ATOM 1881 O O . GLU A 1 259 ? -7.176 27.172 34.781 1 70.75 259 GLU A O 1
ATOM 1886 N N . GLY A 1 260 ? -7.582 25.047 35.312 1 74.62 260 GLY A N 1
ATOM 1887 C CA . GLY A 1 260 ? -6.188 24.672 35.156 1 74.62 260 GLY A CA 1
ATOM 1888 C C . GLY A 1 260 ? -5.688 24.703 33.75 1 74.62 260 GLY A C 1
ATOM 1889 O O . GLY A 1 260 ? -4.477 24.703 33.5 1 74.62 260 GLY A O 1
ATOM 1890 N N . LEU A 1 261 ? -6.617 24.938 32.844 1 78.94 261 LEU A N 1
ATOM 1891 C CA . LEU A 1 261 ? -6.219 24.875 31.453 1 78.94 261 LEU A CA 1
ATOM 1892 C C . LEU A 1 261 ? -6.105 26.281 30.859 1 78.94 261 LEU A C 1
ATOM 1894 O O . LEU A 1 261 ? -5.551 26.438 29.766 1 78.94 261 LEU A O 1
ATOM 1898 N N . ARG A 1 262 ? -6.477 27.328 31.578 1 78.75 262 ARG A N 1
ATOM 1899 C CA . ARG A 1 262 ? -6.578 28.672 31.031 1 78.75 262 ARG A CA 1
ATOM 1900 C C . ARG A 1 262 ? -5.203 29.234 30.688 1 78.75 262 ARG A C 1
ATOM 1902 O O . ARG A 1 262 ? -5.051 29.969 29.703 1 78.75 262 ARG A O 1
ATOM 1909 N N . ASP A 1 263 ? -4.238 28.828 31.406 1 83.88 263 ASP A N 1
ATOM 1910 C CA . ASP A 1 263 ? -2.924 29.422 31.203 1 83.88 263 ASP A CA 1
ATOM 1911 C C . ASP A 1 263 ? -2.008 28.484 30.422 1 83.88 263 ASP A C 1
ATOM 1913 O O . ASP A 1 263 ? -0.864 28.828 30.125 1 83.88 263 ASP A O 1
ATOM 1917 N N . ALA A 1 264 ? -2.523 27.406 30.031 1 88.75 264 ALA A N 1
ATOM 1918 C CA . ALA A 1 264 ? -1.716 26.438 29.281 1 88.75 264 ALA A CA 1
ATOM 1919 C C . ALA A 1 264 ? -1.516 26.875 27.844 1 88.75 264 ALA A C 1
ATOM 1921 O O . ALA A 1 264 ? -2.42 27.453 27.234 1 88.75 264 ALA A O 1
ATOM 1922 N N . PRO A 1 265 ? -0.26 26.672 27.344 1 90.44 265 PRO A N 1
ATOM 1923 C CA . PRO A 1 265 ? -0.102 26.891 25.906 1 90.44 265 PRO A CA 1
ATOM 1924 C C . PRO A 1 265 ? -1.117 26.109 25.062 1 90.44 265 PRO A C 1
ATOM 1926 O O . PRO A 1 265 ? -1.575 25.047 25.484 1 90.44 265 PRO A O 1
ATOM 1929 N N . PRO A 1 266 ? -1.453 26.672 23.906 1 89.75 266 PRO A N 1
ATOM 1930 C CA . PRO A 1 266 ? -2.527 26.094 23.109 1 89.75 266 PRO A CA 1
ATOM 1931 C C . PRO A 1 266 ? -2.355 24.594 22.875 1 89.75 266 PRO A C 1
ATOM 1933 O O . PRO A 1 266 ? -3.305 23.828 23.062 1 89.75 266 PRO A O 1
ATOM 1936 N N . ALA A 1 267 ? -1.172 24.203 22.516 1 86.19 267 ALA A N 1
ATOM 1937 C CA . ALA A 1 267 ? -0.938 22.797 22.234 1 86.19 267 ALA A CA 1
ATOM 1938 C C . ALA A 1 267 ? -1.126 21.938 23.5 1 86.19 267 ALA A C 1
ATOM 1940 O O . ALA A 1 267 ? -1.662 20.828 23.422 1 86.19 267 ALA A O 1
ATOM 1941 N N . ASP A 1 268 ? -0.693 22.422 24.594 1 87.5 268 ASP A N 1
ATOM 1942 C CA . ASP A 1 268 ? -0.851 21.734 25.859 1 87.5 268 ASP A CA 1
ATOM 1943 C C . ASP A 1 268 ? -2.322 21.641 26.266 1 87.5 268 ASP A C 1
ATOM 1945 O O . ASP A 1 268 ? -2.75 20.641 26.844 1 87.5 268 ASP A O 1
ATOM 1949 N N . LEU A 1 269 ? -2.98 22.672 25.984 1 90.12 269 LEU A N 1
ATOM 1950 C CA . LEU A 1 269 ? -4.414 22.688 26.25 1 90.12 269 LEU A CA 1
ATOM 1951 C C . LEU A 1 269 ? -5.121 21.562 25.484 1 90.12 269 LEU A C 1
ATOM 1953 O O . LEU A 1 269 ? -5.957 20.859 26.047 1 90.12 269 LEU A O 1
ATOM 1957 N N . VAL A 1 270 ? -4.793 21.438 24.219 1 87.12 270 VAL A N 1
ATOM 1958 C CA . VAL A 1 270 ? -5.422 20.406 23.391 1 87.12 270 VAL A CA 1
ATOM 1959 C C . VAL A 1 270 ? -5.047 19.031 23.906 1 87.12 270 VAL A C 1
ATOM 1961 O O . VAL A 1 270 ? -5.891 18.125 23.953 1 87.12 270 VAL A O 1
ATOM 1964 N N . ARG A 1 271 ? -3.799 18.812 24.266 1 83.69 271 ARG A N 1
ATOM 1965 C CA . ARG A 1 271 ? -3.365 17.531 24.812 1 83.69 271 ARG A CA 1
ATOM 1966 C C . ARG A 1 271 ? -4.133 17.203 26.094 1 83.69 271 ARG A C 1
ATOM 1968 O O . ARG A 1 271 ? -4.551 16.047 26.297 1 83.69 271 ARG A O 1
ATOM 1975 N N . ALA A 1 272 ? -4.25 18.156 26.969 1 85.62 272 ALA A N 1
ATOM 1976 C CA . ALA A 1 272 ? -5 17.984 28.219 1 85.62 272 ALA A CA 1
ATOM 1977 C C . ALA A 1 272 ? -6.461 17.641 27.922 1 85.62 272 ALA A C 1
ATOM 1979 O O . ALA A 1 272 ? -7.047 16.781 28.578 1 85.62 272 ALA A O 1
ATOM 1980 N N . ALA A 1 273 ? -7.051 18.375 27.031 1 87.56 273 ALA A N 1
ATOM 1981 C CA . ALA A 1 273 ? -8.438 18.141 26.656 1 87.56 273 ALA A CA 1
ATOM 1982 C C . ALA A 1 273 ? -8.625 16.703 26.141 1 87.56 273 ALA A C 1
ATOM 1984 O O . ALA A 1 273 ? -9.625 16.062 26.438 1 87.56 273 ALA A O 1
ATOM 1985 N N . ARG A 1 274 ? -7.707 16.25 25.328 1 83.5 274 ARG A N 1
ATOM 1986 C CA . ARG A 1 274 ? -7.75 14.883 24.812 1 83.5 274 ARG A CA 1
ATOM 1987 C C . ARG A 1 274 ? -7.734 13.867 25.953 1 83.5 274 ARG A C 1
ATOM 1989 O O . ARG A 1 274 ? -8.445 12.859 25.891 1 83.5 274 ARG A O 1
ATOM 1996 N N . SER A 1 275 ? -6.855 14.117 26.891 1 81.94 275 SER A N 1
ATOM 1997 C CA . SER A 1 275 ? -6.758 13.227 28.031 1 81.94 275 SER A CA 1
ATOM 1998 C C . SER A 1 275 ? -8.086 13.156 28.781 1 81.94 275 SER A C 1
ATOM 2000 O O . SER A 1 275 ? -8.461 12.094 29.281 1 81.94 275 SER A O 1
ATOM 2002 N N . VAL A 1 276 ? -8.727 14.211 28.906 1 83.12 276 VAL A N 1
ATOM 2003 C CA . VAL A 1 276 ? -10.023 14.281 29.578 1 83.12 276 VAL A CA 1
ATOM 2004 C C . VAL A 1 276 ? -11.047 13.453 28.812 1 83.12 276 VAL A C 1
ATOM 2006 O O . VAL A 1 276 ? -11.852 12.734 29.406 1 83.12 276 VAL A O 1
ATOM 2009 N N . LEU A 1 277 ? -11.031 13.586 27.516 1 83.56 277 LEU A N 1
ATOM 2010 C CA . LEU A 1 277 ? -12.039 12.938 26.688 1 83.56 277 LEU A CA 1
ATOM 2011 C C . LEU A 1 277 ? -11.812 11.43 26.625 1 83.56 277 LEU A C 1
ATOM 2013 O O . LEU A 1 277 ? -12.758 10.664 26.438 1 83.56 277 LEU A O 1
ATOM 2017 N N . VAL A 1 278 ? -10.57 10.992 26.672 1 77.62 278 VAL A N 1
ATOM 2018 C CA . VAL A 1 278 ? -10.266 9.562 26.641 1 77.62 278 VAL A CA 1
ATOM 2019 C C . VAL A 1 278 ? -10.398 8.977 28.047 1 77.62 278 VAL A C 1
ATOM 2021 O O . VAL A 1 278 ? -10.477 7.758 28.203 1 77.62 278 VAL A O 1
ATOM 2024 N N . GLY A 1 279 ? -10.805 9.648 29.047 1 71.19 279 GLY A N 1
ATOM 2025 C CA . GLY A 1 279 ? -10.961 9.188 30.422 1 71.19 279 GLY A CA 1
ATOM 2026 C C . GLY A 1 279 ? -9.633 9.031 31.141 1 71.19 279 GLY A C 1
ATOM 2027 O O . GLY A 1 279 ? -9.508 8.188 32.031 1 71.19 279 GLY A O 1
ATOM 2028 N N . GLU A 1 280 ? -8.57 9.414 30.672 1 55.66 280 GLU A N 1
ATOM 2029 C CA . GLU A 1 280 ? -7.309 9.297 31.406 1 55.66 280 GLU A CA 1
ATOM 2030 C C . GLU A 1 280 ? -7.176 10.406 32.438 1 55.66 280 GLU A C 1
ATOM 2032 O O . GLU A 1 280 ? -7.703 11.5 32.25 1 55.66 280 GLU A O 1
ATOM 2037 N N . MET B 1 1 ? 29.781 -1.235 4.473 1 65 1 MET B N 1
ATOM 2038 C CA . MET B 1 1 ? 28.422 -0.902 4.023 1 65 1 MET B CA 1
ATOM 2039 C C . MET B 1 1 ? 28.281 -1.144 2.525 1 65 1 MET B C 1
ATOM 2041 O O . MET B 1 1 ? 29.062 -0.637 1.729 1 65 1 MET B O 1
ATOM 2045 N N . THR B 1 2 ? 27.703 -2.242 2.201 1 72.94 2 THR B N 1
ATOM 2046 C CA . THR B 1 2 ? 27.453 -2.525 0.792 1 72.94 2 THR B CA 1
ATOM 2047 C C . THR B 1 2 ? 26.047 -2.068 0.39 1 72.94 2 THR B C 1
ATOM 2049 O O . THR B 1 2 ? 25.094 -2.189 1.17 1 72.94 2 THR B O 1
ATOM 2052 N N . LEU B 1 3 ? 26.016 -1.262 -0.706 1 76.19 3 LEU B N 1
ATOM 2053 C CA . LEU B 1 3 ? 24.766 -0.81 -1.318 1 76.19 3 LEU B CA 1
ATOM 2054 C C . LEU B 1 3 ? 24.719 -1.209 -2.789 1 76.19 3 LEU B C 1
ATOM 2056 O O . LEU B 1 3 ? 25.625 -0.888 -3.561 1 76.19 3 LEU B O 1
ATOM 2060 N N . GLU B 1 4 ? 23.797 -2.033 -3.094 1 88.25 4 GLU B N 1
ATOM 2061 C CA . GLU B 1 4 ? 23.578 -2.508 -4.457 1 88.25 4 GLU B CA 1
ATOM 2062 C C . GLU B 1 4 ? 22.188 -2.129 -4.953 1 88.25 4 GLU B C 1
ATOM 2064 O O . GLU B 1 4 ? 21.219 -2.141 -4.184 1 88.25 4 GLU B O 1
ATOM 2069 N N . THR B 1 5 ? 22.156 -1.727 -6.203 1 91.69 5 THR B N 1
ATOM 2070 C CA . THR B 1 5 ? 20.875 -1.403 -6.812 1 91.69 5 THR B CA 1
ATOM 2071 C C . THR B 1 5 ? 20.688 -2.168 -8.117 1 91.69 5 THR B C 1
ATOM 2073 O O . THR B 1 5 ? 21.656 -2.447 -8.828 1 91.69 5 THR B O 1
ATOM 2076 N N . ALA B 1 6 ? 19.547 -2.564 -8.375 1 93.69 6 ALA B N 1
ATOM 2077 C CA . ALA B 1 6 ? 19.188 -3.242 -9.625 1 93.69 6 ALA B CA 1
ATOM 2078 C C . ALA B 1 6 ? 17.797 -2.83 -10.094 1 93.69 6 ALA B C 1
ATOM 2080 O O . ALA B 1 6 ? 16.922 -2.525 -9.281 1 93.69 6 ALA B O 1
ATOM 2081 N N . ALA B 1 7 ? 17.656 -2.768 -11.375 1 95.12 7 ALA B N 1
ATOM 2082 C CA . ALA B 1 7 ? 16.359 -2.523 -12 1 95.12 7 ALA B CA 1
ATOM 2083 C C . ALA B 1 7 ? 16.031 -3.605 -13.023 1 95.12 7 ALA B C 1
ATOM 2085 O O . ALA B 1 7 ? 16.922 -4.07 -13.75 1 95.12 7 ALA B O 1
ATOM 2086 N N . GLY B 1 8 ? 14.805 -4.047 -13.023 1 93.25 8 GLY B N 1
ATOM 2087 C CA . GLY B 1 8 ? 14.359 -5.094 -13.938 1 93.25 8 GLY B CA 1
ATOM 2088 C C . GLY B 1 8 ? 13 -5.664 -13.57 1 93.25 8 GLY B C 1
ATOM 2089 O O . GLY B 1 8 ? 12.273 -5.082 -12.773 1 93.25 8 GLY B O 1
ATOM 2090 N N . PRO B 1 9 ? 12.656 -6.754 -14.211 1 93.75 9 PRO B N 1
ATOM 2091 C CA . PRO B 1 9 ? 11.383 -7.395 -13.883 1 93.75 9 PRO B CA 1
ATOM 2092 C C . PRO B 1 9 ? 11.281 -7.801 -12.414 1 93.75 9 PRO B C 1
ATOM 2094 O O . PRO B 1 9 ? 12.258 -8.289 -11.844 1 93.75 9 PRO B O 1
ATOM 2097 N N . LEU B 1 10 ? 10.172 -7.613 -11.867 1 95.12 10 LEU B N 1
ATOM 2098 C CA . LEU B 1 10 ? 9.938 -7.859 -10.445 1 95.12 10 LEU B CA 1
ATOM 2099 C C . LEU B 1 10 ? 10.25 -9.305 -10.086 1 95.12 10 LEU B C 1
ATOM 2101 O O . LEU B 1 10 ? 10.883 -9.57 -9.062 1 95.12 10 LEU B O 1
ATOM 2105 N N . ASP B 1 11 ? 9.844 -10.258 -10.914 1 91.81 11 ASP B N 1
ATOM 2106 C CA . ASP B 1 11 ? 10.031 -11.68 -10.625 1 91.81 11 ASP B CA 1
ATOM 2107 C C . ASP B 1 11 ? 11.516 -12.016 -10.508 1 91.81 11 ASP B C 1
ATOM 2109 O O . ASP B 1 11 ? 11.938 -12.688 -9.562 1 91.81 11 ASP B O 1
ATOM 2113 N N . GLU B 1 12 ? 12.336 -11.477 -11.406 1 92.19 12 GLU B N 1
ATOM 2114 C CA . GLU B 1 12 ? 13.766 -11.742 -11.383 1 92.19 12 GLU B CA 1
ATOM 2115 C C . GLU B 1 12 ? 14.422 -11.156 -10.141 1 92.19 12 GLU B C 1
ATOM 2117 O O . GLU B 1 12 ? 15.258 -11.805 -9.508 1 92.19 12 GLU B O 1
ATOM 2122 N N . LEU B 1 13 ? 14.062 -9.938 -9.828 1 94.25 13 LEU B N 1
ATOM 2123 C CA . LEU B 1 13 ? 14.664 -9.258 -8.688 1 94.25 13 LEU B CA 1
ATOM 2124 C C . LEU B 1 13 ? 14.305 -9.961 -7.383 1 94.25 13 LEU B C 1
ATOM 2126 O O . LEU B 1 13 ? 15.148 -10.102 -6.492 1 94.25 13 LEU B O 1
ATOM 2130 N N . LEU B 1 14 ? 13.055 -10.398 -7.266 1 94.06 14 LEU B N 1
ATOM 2131 C CA . LEU B 1 14 ? 12.625 -11.055 -6.035 1 94.06 14 LEU B CA 1
ATOM 2132 C C . LEU B 1 14 ? 13.266 -12.438 -5.902 1 94.06 14 LEU B C 1
ATOM 2134 O O . LEU B 1 14 ? 13.656 -12.836 -4.805 1 94.06 14 LEU B O 1
ATOM 2138 N N . HIS B 1 15 ? 13.383 -13.156 -7.031 1 90.62 15 HIS B N 1
ATOM 2139 C CA . HIS B 1 15 ? 14.062 -14.453 -7 1 90.62 15 HIS B CA 1
ATOM 2140 C C . HIS B 1 15 ? 15.508 -14.305 -6.535 1 90.62 15 HIS B C 1
ATOM 2142 O O . HIS B 1 15 ? 15.984 -15.102 -5.723 1 90.62 15 HIS B O 1
ATOM 2148 N N . ALA B 1 16 ? 16.094 -13.266 -7.023 1 90 16 ALA B N 1
ATOM 2149 C CA . ALA B 1 16 ? 17.484 -13.008 -6.629 1 90 16 ALA B CA 1
ATOM 2150 C C . ALA B 1 16 ? 17.578 -12.633 -5.152 1 90 16 ALA B C 1
ATOM 2152 O O . ALA B 1 16 ? 18.453 -13.109 -4.438 1 90 16 ALA B O 1
ATOM 2153 N N . ALA B 1 17 ? 16.703 -11.797 -4.711 1 91.38 17 ALA B N 1
ATOM 2154 C CA . ALA B 1 17 ? 16.734 -11.312 -3.332 1 91.38 17 ALA B CA 1
ATOM 2155 C C . ALA B 1 17 ? 16.469 -12.438 -2.346 1 91.38 17 ALA B C 1
ATOM 2157 O O . ALA B 1 17 ? 17.156 -12.57 -1.33 1 91.38 17 ALA B O 1
ATOM 2158 N N . VAL B 1 18 ? 15.453 -13.25 -2.613 1 90.25 18 VAL B N 1
ATOM 2159 C CA . VAL B 1 18 ? 15.086 -14.359 -1.744 1 90.25 18 VAL B CA 1
ATOM 2160 C C . VAL B 1 18 ? 16.172 -15.43 -1.785 1 90.25 18 VAL B C 1
ATOM 2162 O O . VAL B 1 18 ? 16.516 -16.016 -0.753 1 90.25 18 VAL B O 1
ATOM 2165 N N . GLY B 1 19 ? 16.719 -15.664 -2.955 1 83.62 19 GLY B N 1
ATOM 2166 C CA . GLY B 1 19 ? 17.766 -16.656 -3.115 1 83.62 19 GLY B CA 1
ATOM 2167 C C . GLY B 1 19 ? 19.031 -16.328 -2.34 1 83.62 19 GLY B C 1
ATOM 2168 O O . GLY B 1 19 ? 19.766 -17.234 -1.927 1 83.62 19 GLY B O 1
ATOM 2169 N N . ARG B 1 20 ? 19.312 -15.125 -2.143 1 81.81 20 ARG B N 1
ATOM 2170 C CA . ARG B 1 20 ? 20.516 -14.672 -1.46 1 81.81 20 ARG B CA 1
ATOM 2171 C C . ARG B 1 20 ? 20.328 -14.688 0.053 1 81.81 20 ARG B C 1
ATOM 2173 O O . ARG B 1 20 ? 21.297 -14.602 0.806 1 81.81 20 ARG B O 1
ATOM 2180 N N . SER B 1 21 ? 19 -14.82 0.243 1 77 21 SER B N 1
ATOM 2181 C CA . SER B 1 21 ? 18.734 -14.703 1.673 1 77 21 SER B CA 1
ATOM 2182 C C . SER B 1 21 ? 18.797 -16.062 2.359 1 77 21 SER B C 1
ATOM 2184 O O . SER B 1 21 ? 18.594 -17.094 1.721 1 77 21 SER B O 1
ATOM 2186 N N . GLY B 1 22 ? 19.234 -16.234 3.518 1 75.12 22 GLY B N 1
ATOM 2187 C CA . GLY B 1 22 ? 19.406 -17.469 4.27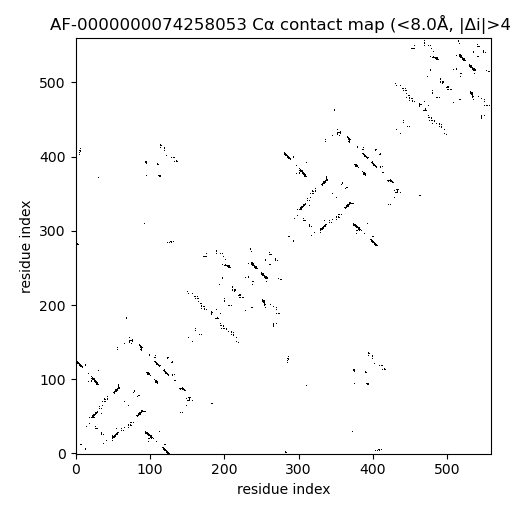7 1 75.12 22 GLY B CA 1
ATOM 2188 C C . GLY B 1 22 ? 18.188 -17.844 5.098 1 75.12 22 GLY B C 1
ATOM 2189 O O . GLY B 1 22 ? 17.109 -17.297 4.895 1 75.12 22 GLY B O 1
ATOM 2190 N N . ASP B 1 23 ? 18.375 -18.781 5.891 1 82 23 ASP B N 1
ATOM 2191 C CA . ASP B 1 23 ? 17.328 -19.234 6.805 1 82 23 ASP B CA 1
ATOM 2192 C C . ASP B 1 23 ? 16.812 -18.094 7.664 1 82 23 ASP B C 1
ATOM 2194 O O . ASP B 1 23 ? 17.594 -17.297 8.195 1 82 23 ASP B O 1
ATOM 2198 N N . GLY B 1 24 ? 15.523 -17.969 7.652 1 86.75 24 GLY B N 1
ATOM 2199 C CA . GLY B 1 24 ? 14.906 -16.953 8.492 1 86.75 24 GLY B CA 1
ATOM 2200 C C . GLY B 1 24 ? 14.578 -15.672 7.742 1 86.75 24 GLY B C 1
ATOM 2201 O O . GLY B 1 24 ? 14.203 -14.664 8.352 1 86.75 24 GLY B O 1
ATOM 2202 N N . THR B 1 25 ? 14.68 -15.742 6.504 1 92.56 25 THR B N 1
ATOM 2203 C CA . THR B 1 25 ? 14.367 -14.594 5.656 1 92.56 25 THR B CA 1
ATOM 2204 C C . THR B 1 25 ? 12.93 -14.133 5.867 1 92.56 25 THR B C 1
ATOM 2206 O O . THR B 1 25 ? 12.023 -14.953 5.984 1 92.56 25 THR B O 1
ATOM 2209 N N . LEU B 1 26 ? 12.75 -12.859 6.012 1 96.62 26 LEU B N 1
ATOM 2210 C CA . LEU B 1 26 ? 11.422 -12.266 6.129 1 96.62 26 LEU B CA 1
ATOM 2211 C C . LEU B 1 26 ? 11.109 -11.406 4.906 1 96.62 26 LEU B C 1
ATOM 2213 O O . LEU B 1 26 ? 11.844 -10.469 4.59 1 96.62 26 LEU B O 1
ATOM 2217 N N . VAL B 1 27 ? 10.078 -11.781 4.188 1 97.38 27 VAL B N 1
ATOM 2218 C CA . VAL B 1 27 ? 9.57 -10.977 3.08 1 97.38 27 VAL B CA 1
ATOM 2219 C C . VAL B 1 27 ? 8.312 -10.227 3.52 1 97.38 27 VAL B C 1
ATOM 2221 O O . VAL B 1 27 ? 7.383 -10.828 4.055 1 97.38 27 VAL B O 1
ATOM 2224 N N . VAL B 1 28 ? 8.281 -8.969 3.33 1 98.38 28 VAL B N 1
ATOM 2225 C CA . VAL B 1 28 ? 7.168 -8.117 3.736 1 98.38 28 VAL B CA 1
ATOM 2226 C C . VAL B 1 28 ? 6.641 -7.344 2.531 1 98.38 28 VAL B C 1
ATOM 2228 O O . VAL B 1 28 ? 7.422 -6.848 1.716 1 98.38 28 VAL B O 1
ATOM 2231 N N . SER B 1 29 ? 5.359 -7.234 2.393 1 98.38 29 SER B N 1
ATOM 2232 C CA . SER B 1 29 ? 4.852 -6.434 1.284 1 98.38 29 SER B CA 1
ATOM 2233 C C . SER B 1 29 ? 3.355 -6.172 1.431 1 98.38 29 SER B C 1
ATOM 2235 O O . SER B 1 29 ? 2.613 -7.035 1.906 1 98.38 29 SER B O 1
ATOM 2237 N N . GLY B 1 30 ? 2.965 -5.062 1.025 1 97 30 GLY B N 1
ATOM 2238 C CA . GLY B 1 30 ? 1.556 -4.801 0.784 1 97 30 GLY B CA 1
ATOM 2239 C C . GLY B 1 30 ? 1.163 -4.945 -0.674 1 97 30 GLY B C 1
ATOM 2240 O O . GLY B 1 30 ? 0.03 -4.641 -1.051 1 97 30 GLY B O 1
ATOM 2241 N N . HIS B 1 31 ? 2.041 -5.293 -1.476 1 96.5 31 HIS B N 1
ATOM 2242 C CA . HIS B 1 31 ? 1.81 -5.504 -2.9 1 96.5 31 HIS B CA 1
ATOM 2243 C C . HIS B 1 31 ? 1.649 -6.988 -3.219 1 96.5 31 HIS B C 1
ATOM 2245 O O . HIS B 1 31 ? 2.553 -7.785 -2.957 1 96.5 31 HIS B O 1
ATOM 2251 N N . GLN B 1 32 ? 0.643 -7.41 -3.826 1 95.44 32 GLN B N 1
ATOM 2252 C CA . GLN B 1 32 ? 0.307 -8.812 -4.051 1 95.44 32 GLN B CA 1
ATOM 2253 C C . GLN B 1 32 ? 1.355 -9.492 -4.926 1 95.44 32 GLN B C 1
ATOM 2255 O O . GLN B 1 32 ? 1.673 -10.672 -4.723 1 95.44 32 GLN B O 1
ATOM 2260 N N . ASP B 1 33 ? 1.864 -8.781 -5.938 1 94.62 33 ASP B N 1
ATOM 2261 C CA . ASP B 1 33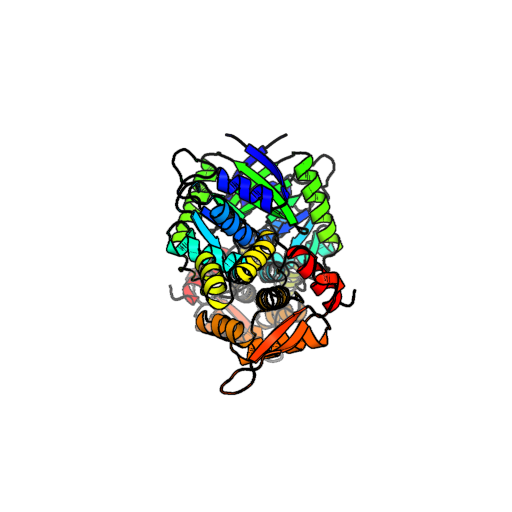 ? 2.801 -9.414 -6.863 1 94.62 33 ASP B CA 1
ATOM 2262 C C . ASP B 1 33 ? 4.109 -9.766 -6.16 1 94.62 33 ASP B C 1
ATOM 2264 O O . ASP B 1 33 ? 4.754 -10.758 -6.508 1 94.62 33 ASP B O 1
ATOM 2268 N N . VAL B 1 34 ? 4.484 -8.938 -5.223 1 97.12 34 VAL B N 1
ATOM 2269 C CA . VAL B 1 34 ? 5.688 -9.242 -4.453 1 97.12 34 VAL B CA 1
ATOM 2270 C C . VAL B 1 34 ? 5.477 -10.531 -3.664 1 97.12 34 VAL B C 1
ATOM 2272 O O . VAL B 1 34 ? 6.352 -11.398 -3.645 1 97.12 34 VAL B O 1
ATOM 2275 N N . LEU B 1 35 ? 4.352 -10.625 -3.021 1 97.19 35 LEU B N 1
ATOM 2276 C CA . LEU B 1 35 ? 4.039 -11.812 -2.244 1 97.19 35 LEU B CA 1
ATOM 2277 C C . LEU B 1 35 ? 3.959 -13.047 -3.143 1 97.19 35 LEU B C 1
ATOM 2279 O O . LEU B 1 35 ? 4.477 -14.109 -2.795 1 97.19 35 LEU B O 1
ATOM 2283 N N . ARG B 1 36 ? 3.314 -12.898 -4.301 1 94.12 36 ARG B N 1
ATOM 2284 C CA . ARG B 1 36 ? 3.229 -13.984 -5.27 1 94.12 36 ARG B CA 1
ATOM 2285 C C . ARG B 1 36 ? 4.617 -14.484 -5.664 1 94.12 36 ARG B C 1
ATOM 2287 O O . ARG B 1 36 ? 4.902 -15.68 -5.574 1 94.12 36 ARG B O 1
ATOM 2294 N N . GLU B 1 37 ? 5.418 -13.562 -6.047 1 93.12 37 GLU B N 1
ATOM 2295 C CA . GLU B 1 37 ? 6.746 -13.914 -6.535 1 93.12 37 GLU B CA 1
ATOM 2296 C C . GLU B 1 37 ? 7.609 -14.492 -5.418 1 93.12 37 GLU B C 1
ATOM 2298 O O . GLU B 1 37 ? 8.453 -15.359 -5.66 1 93.12 37 GLU B O 1
ATOM 2303 N N . ALA B 1 38 ? 7.422 -14.023 -4.195 1 94.56 38 ALA B N 1
ATOM 2304 C CA . ALA B 1 38 ? 8.164 -14.57 -3.062 1 94.56 38 ALA B CA 1
ATOM 2305 C C . ALA B 1 38 ? 7.84 -16.047 -2.865 1 94.56 38 ALA B C 1
ATOM 2307 O O . ALA B 1 38 ? 8.742 -16.875 -2.682 1 94.56 38 ALA B O 1
ATOM 2308 N N . VAL B 1 39 ? 6.551 -16.375 -2.883 1 93.06 39 VAL B N 1
ATOM 2309 C CA . VAL B 1 39 ? 6.129 -17.766 -2.717 1 93.06 39 VAL B CA 1
ATOM 2310 C C . VAL B 1 39 ? 6.738 -18.625 -3.818 1 93.06 39 VAL B C 1
ATOM 2312 O O . VAL B 1 39 ? 7.285 -19.703 -3.547 1 93.06 39 VAL B O 1
ATOM 2315 N N . LEU B 1 40 ? 6.66 -18.141 -5.027 1 88.56 40 LEU B N 1
ATOM 2316 C CA . LEU B 1 40 ? 7.164 -18.906 -6.164 1 88.56 40 LEU B CA 1
ATOM 2317 C C . LEU B 1 40 ? 8.68 -19.047 -6.094 1 88.56 40 LEU B C 1
ATOM 2319 O O . LEU B 1 40 ? 9.227 -20.094 -6.48 1 88.56 40 LEU B O 1
ATOM 2323 N N . ALA B 1 41 ? 9.32 -18.047 -5.645 1 89.88 41 ALA B N 1
ATOM 2324 C CA . ALA B 1 41 ? 10.773 -18.125 -5.48 1 89.88 41 ALA B CA 1
ATOM 2325 C C . ALA B 1 41 ? 11.156 -19.203 -4.48 1 89.88 41 ALA B C 1
ATOM 2327 O O . ALA B 1 41 ? 12.117 -19.953 -4.699 1 89.88 41 ALA B O 1
ATOM 2328 N N . VAL B 1 42 ? 10.461 -19.281 -3.369 1 90.94 42 VAL B N 1
ATOM 2329 C CA . VAL B 1 42 ? 10.734 -20.312 -2.361 1 90.94 42 VAL B CA 1
ATOM 2330 C C . VAL B 1 42 ? 10.445 -21.688 -2.939 1 90.94 42 VAL B C 1
ATOM 2332 O O . VAL B 1 42 ? 11.227 -22.625 -2.734 1 90.94 42 VAL B O 1
ATOM 2335 N N . ALA B 1 43 ? 9.32 -21.797 -3.611 1 86.38 43 ALA B N 1
ATOM 2336 C CA . ALA B 1 43 ? 8.938 -23.062 -4.207 1 86.38 43 ALA B CA 1
ATOM 2337 C C . ALA B 1 43 ? 10 -23.547 -5.191 1 86.38 43 ALA B C 1
ATOM 2339 O O . ALA B 1 43 ? 10.312 -24.75 -5.234 1 86.38 43 ALA B O 1
ATOM 2340 N N . ASP B 1 44 ? 10.492 -22.672 -5.988 1 83.19 44 ASP B N 1
ATOM 2341 C CA . ASP B 1 44 ? 11.469 -23 -7.02 1 83.19 44 ASP B CA 1
ATOM 2342 C C . ASP B 1 44 ? 12.805 -23.406 -6.402 1 83.19 44 ASP B C 1
ATOM 2344 O O . ASP B 1 44 ? 13.547 -24.203 -6.984 1 83.19 44 ASP B O 1
ATOM 2348 N N . ALA B 1 45 ? 13.094 -22.703 -5.328 1 78.56 45 ALA B N 1
ATOM 2349 C CA . ALA B 1 45 ? 14.359 -23.016 -4.672 1 78.56 45 ALA B CA 1
ATOM 2350 C C . ALA B 1 45 ? 14.352 -24.438 -4.125 1 78.56 45 ALA B C 1
ATOM 2352 O O . ALA B 1 45 ? 15.406 -25.062 -3.975 1 78.56 45 ALA B O 1
ATOM 2353 N N . GLY B 1 46 ? 13.086 -25.062 -4.008 1 67.81 46 GLY B N 1
ATOM 2354 C CA . GLY B 1 46 ? 12.969 -26.438 -3.568 1 67.81 46 GLY B CA 1
ATOM 2355 C C . GLY B 1 46 ? 13.703 -26.719 -2.271 1 67.81 46 GLY B C 1
ATOM 2356 O O . GLY B 1 46 ? 13.531 -26 -1.285 1 67.81 46 GLY B O 1
ATOM 2357 N N . GLY B 1 47 ? 14.352 -27.844 -2.246 1 61.41 47 GLY B N 1
ATOM 2358 C CA . GLY B 1 47 ? 15.125 -28.281 -1.099 1 61.41 47 GLY B CA 1
ATOM 2359 C C . GLY B 1 47 ? 16.359 -27.438 -0.845 1 61.41 47 GLY B C 1
ATOM 2360 O O . GLY B 1 47 ? 17 -27.562 0.196 1 61.41 47 GLY B O 1
ATOM 2361 N N . ASP B 1 48 ? 16.641 -26.562 -1.77 1 58.72 48 ASP B N 1
ATOM 2362 C CA . ASP B 1 48 ? 17.828 -25.734 -1.633 1 58.72 48 ASP B CA 1
ATOM 2363 C C . ASP B 1 48 ? 17.5 -24.406 -0.951 1 58.72 48 ASP B C 1
ATOM 2365 O O . ASP B 1 48 ? 18.391 -23.594 -0.696 1 58.72 48 ASP B O 1
ATOM 2369 N N . ALA B 1 49 ? 16.172 -24.188 -0.791 1 58.88 49 ALA B N 1
ATOM 2370 C CA . ALA B 1 49 ? 15.812 -22.922 -0.168 1 58.88 49 ALA B CA 1
ATOM 2371 C C . ALA B 1 49 ? 16.406 -22.812 1.235 1 58.88 49 ALA B C 1
ATOM 2373 O O . ALA B 1 49 ? 16.562 -23.812 1.933 1 58.88 49 ALA B O 1
ATOM 2374 N N . PRO B 1 50 ? 17.094 -21.547 1.484 1 56.5 50 PRO B N 1
ATOM 2375 C CA . PRO B 1 50 ? 17.953 -21.266 2.643 1 56.5 50 PRO B CA 1
ATOM 2376 C C . PRO B 1 50 ? 17.328 -21.703 3.961 1 56.5 50 PRO B C 1
ATOM 2378 O O . PRO B 1 50 ? 17.938 -21.578 5.02 1 56.5 50 PRO B O 1
ATOM 2381 N N . GLY B 1 51 ? 16.047 -22.469 3.967 1 76.69 51 GLY B N 1
ATOM 2382 C CA . GLY B 1 51 ? 15.32 -22.781 5.191 1 76.69 51 GLY B CA 1
ATOM 2383 C C . GLY B 1 51 ? 13.93 -22.188 5.234 1 76.69 51 GLY B C 1
ATOM 2384 O O . GLY B 1 51 ? 13.234 -22.141 4.219 1 76.69 51 GLY B O 1
ATOM 2385 N N . ARG B 1 52 ? 13.461 -21.828 6.422 1 89.12 52 ARG B N 1
ATOM 2386 C CA . ARG B 1 52 ? 12.117 -21.312 6.637 1 89.12 52 ARG B CA 1
ATOM 2387 C C . ARG B 1 52 ? 12.031 -19.844 6.25 1 89.12 52 ARG B C 1
ATOM 2389 O O . ARG B 1 52 ? 12.836 -19.031 6.703 1 89.12 52 ARG B O 1
ATOM 2396 N N . VAL B 1 53 ? 11.172 -19.531 5.352 1 93.44 53 VAL B N 1
ATOM 2397 C CA . VAL B 1 53 ? 10.914 -18.156 4.934 1 93.44 53 VAL B CA 1
ATOM 2398 C C . VAL B 1 53 ? 9.617 -17.672 5.566 1 93.44 53 VAL B C 1
ATOM 2400 O O . VAL B 1 53 ? 8.625 -18.406 5.633 1 93.44 53 VAL B O 1
ATOM 2403 N N . ARG B 1 54 ? 9.672 -16.562 6.137 1 96.62 54 ARG B N 1
ATOM 2404 C CA . ARG B 1 54 ? 8.508 -15.906 6.707 1 96.62 54 ARG B CA 1
ATOM 2405 C C . ARG B 1 54 ? 7.977 -14.828 5.766 1 96.62 54 ARG B C 1
ATOM 2407 O O . ARG B 1 54 ? 8.75 -14.055 5.195 1 96.62 54 ARG B O 1
ATOM 2414 N N . LEU B 1 55 ? 6.703 -14.812 5.527 1 98.06 55 LEU B N 1
ATOM 2415 C CA . LEU B 1 55 ? 6.051 -13.828 4.664 1 98.06 55 LEU B CA 1
ATOM 2416 C C . LEU B 1 55 ? 5.004 -13.031 5.434 1 98.06 55 LEU B C 1
ATOM 2418 O O . LEU B 1 55 ? 4.113 -13.617 6.059 1 98.06 55 LEU B O 1
ATOM 2422 N N . LEU B 1 56 ? 5.16 -11.773 5.473 1 98.62 56 LEU B N 1
ATOM 2423 C CA . LEU B 1 56 ? 4.219 -10.852 6.094 1 98.62 56 LEU B CA 1
ATOM 2424 C C . LEU B 1 56 ? 3.564 -9.953 5.043 1 98.62 56 LEU B C 1
ATOM 2426 O O . LEU B 1 56 ? 4.258 -9.242 4.309 1 98.62 56 LEU B O 1
ATOM 2430 N N . GLY B 1 57 ? 2.287 -9.969 4.859 1 98.5 57 GLY B N 1
ATOM 2431 C CA . GLY B 1 57 ? 1.551 -9.133 3.924 1 98.5 57 GLY B CA 1
ATOM 2432 C C . GLY B 1 57 ? 0.322 -8.492 4.539 1 98.5 57 GLY B C 1
ATOM 2433 O O . GLY B 1 57 ? -0.14 -8.914 5.602 1 98.5 57 GLY B O 1
ATOM 2434 N N . THR B 1 58 ? -0.128 -7.418 3.959 1 97.06 58 THR B N 1
ATOM 2435 C CA . THR B 1 58 ? -1.477 -6.984 4.305 1 97.06 58 THR B CA 1
ATOM 2436 C C . THR B 1 58 ? -2.504 -8.039 3.912 1 97.06 58 THR B C 1
ATOM 2438 O O . THR B 1 58 ? -2.279 -8.82 2.982 1 97.06 58 THR B O 1
ATOM 2441 N N . GLU B 1 59 ? -3.611 -8.062 4.598 1 96.19 59 GLU B N 1
ATOM 2442 C CA . GLU B 1 59 ? -4.625 -9.078 4.348 1 96.19 59 GLU B CA 1
ATOM 2443 C C . GLU B 1 59 ? -5.125 -9.016 2.908 1 96.19 59 GLU B C 1
ATOM 2445 O O . GLU B 1 59 ? -5.164 -10.039 2.213 1 96.19 59 GLU B O 1
ATOM 2450 N N . PRO B 1 60 ? -5.383 -7.801 2.383 1 95.06 60 PRO B N 1
ATOM 2451 C CA . PRO B 1 60 ? -5.848 -7.75 0.994 1 95.06 60 PRO B CA 1
ATOM 2452 C C . PRO B 1 60 ? -4.797 -8.242 0.002 1 95.06 60 PRO B C 1
ATOM 2454 O O . PRO B 1 60 ? -5.133 -8.914 -0.978 1 95.06 60 PRO B O 1
ATOM 2457 N N . ALA B 1 61 ? -3.586 -7.945 0.262 1 96.31 61 ALA B N 1
ATOM 2458 C CA . ALA B 1 61 ? -2.523 -8.367 -0.647 1 96.31 61 ALA B CA 1
ATOM 2459 C C . ALA B 1 61 ? -2.361 -9.891 -0.63 1 96.31 61 ALA B C 1
ATOM 2461 O O . ALA B 1 61 ? -2.127 -10.508 -1.671 1 96.31 61 ALA B O 1
ATOM 2462 N N . LEU B 1 62 ? -2.416 -10.477 0.555 1 97.44 62 LEU B N 1
ATOM 2463 C CA . LEU B 1 62 ? -2.318 -11.922 0.667 1 97.44 62 LEU B CA 1
ATOM 2464 C C . LEU B 1 62 ? -3.488 -12.602 -0.035 1 97.44 62 LEU B C 1
ATOM 2466 O O . LEU B 1 62 ? -3.303 -13.602 -0.733 1 97.44 62 LEU B O 1
ATOM 2470 N N . GLU B 1 63 ? -4.645 -12.109 0.157 1 93.56 63 GLU B N 1
ATOM 2471 C CA . GLU B 1 63 ? -5.828 -12.648 -0.503 1 93.56 63 GLU B CA 1
ATOM 2472 C C . GLU B 1 63 ? -5.68 -12.609 -2.021 1 93.56 63 GLU B C 1
ATOM 2474 O O . GLU B 1 63 ? -5.953 -13.602 -2.703 1 93.56 63 GLU B O 1
ATOM 2479 N N . GLU B 1 64 ? -5.285 -11.477 -2.494 1 91.38 64 GLU B N 1
ATOM 2480 C CA . GLU B 1 64 ? -5.109 -11.328 -3.936 1 91.38 64 GLU B CA 1
ATOM 2481 C C . GLU B 1 64 ? -3.994 -12.242 -4.449 1 91.38 64 GLU B C 1
ATOM 2483 O O . GLU B 1 64 ? -4.102 -12.805 -5.535 1 91.38 64 GLU B O 1
ATOM 2488 N N . ALA B 1 65 ? -2.934 -12.32 -3.701 1 92.12 65 ALA B N 1
ATOM 2489 C CA . ALA B 1 65 ? -1.812 -13.164 -4.102 1 92.12 65 ALA B CA 1
ATOM 2490 C C . ALA B 1 65 ? -2.229 -14.633 -4.164 1 92.12 65 ALA B C 1
ATOM 2492 O O . ALA B 1 65 ? -1.843 -15.352 -5.086 1 92.12 65 ALA B O 1
ATOM 2493 N N . THR B 1 66 ? -3.037 -15.062 -3.23 1 90.62 66 THR B N 1
ATOM 2494 C CA . THR B 1 66 ? -3.4 -16.469 -3.139 1 90.62 66 THR B CA 1
ATOM 2495 C C . THR B 1 66 ? -4.676 -16.75 -3.924 1 90.62 66 THR B C 1
ATOM 2497 O O . THR B 1 66 ? -5.203 -17.859 -3.883 1 90.62 66 THR B O 1
ATOM 2500 N N . ASP B 1 67 ? -5.211 -15.773 -4.492 1 82 67 ASP B N 1
ATOM 2501 C CA . ASP B 1 67 ? -6.309 -15.992 -5.43 1 82 67 ASP B CA 1
ATOM 2502 C C . ASP B 1 67 ? -5.832 -16.75 -6.664 1 82 67 ASP B C 1
ATOM 2504 O O . ASP B 1 67 ? -6.637 -17.328 -7.395 1 82 67 ASP B O 1
ATOM 2508 N N . ASP B 1 68 ? -4.543 -16.625 -6.859 1 75.12 68 ASP B N 1
ATOM 2509 C CA . ASP B 1 68 ? -3.904 -17.422 -7.906 1 75.12 68 ASP B CA 1
ATOM 2510 C C . ASP B 1 68 ? -3.666 -18.859 -7.441 1 75.12 68 ASP B C 1
ATOM 2512 O O . ASP B 1 68 ? -2.973 -19.094 -6.445 1 75.12 68 ASP B O 1
ATOM 2516 N N . PHE B 1 69 ? -4.117 -19.734 -8.195 1 74.25 69 PHE B N 1
ATOM 2517 C CA . PHE B 1 69 ? -4.109 -21.141 -7.789 1 74.25 69 PHE B CA 1
ATOM 2518 C C . PHE B 1 69 ? -2.682 -21.641 -7.625 1 74.25 69 PHE B C 1
ATOM 2520 O O . PHE B 1 69 ? -2.387 -22.391 -6.688 1 74.25 69 PHE B O 1
ATOM 2527 N N . LEU B 1 70 ? -1.852 -21.344 -8.562 1 77.69 70 LEU B N 1
ATOM 2528 C CA . LEU B 1 70 ? -0.468 -21.797 -8.516 1 77.69 70 LEU B CA 1
ATOM 2529 C C . LEU B 1 70 ? 0.222 -21.312 -7.246 1 77.69 70 LEU B C 1
ATOM 2531 O O . LEU B 1 70 ? 0.931 -22.078 -6.586 1 77.69 70 LEU B O 1
ATOM 2535 N N . VAL B 1 71 ? -0.06 -20.078 -6.938 1 87.12 71 VAL B N 1
ATOM 2536 C CA . VAL B 1 71 ? 0.55 -19.484 -5.754 1 87.12 71 VAL B CA 1
ATOM 2537 C C . VAL B 1 71 ? -0.042 -20.109 -4.492 1 87.12 71 VAL B C 1
ATOM 2539 O O . VAL B 1 71 ? 0.694 -20.516 -3.592 1 87.12 71 VAL B O 1
ATOM 2542 N N . ALA B 1 72 ? -1.296 -20.219 -4.477 1 88.38 72 ALA B N 1
ATOM 2543 C CA . ALA B 1 72 ? -1.981 -20.766 -3.311 1 88.38 72 ALA B CA 1
ATOM 2544 C C . ALA B 1 72 ? -1.556 -22.219 -3.053 1 88.38 72 ALA B C 1
ATOM 2546 O O . ALA B 1 72 ? -1.282 -22.594 -1.911 1 88.38 72 ALA B O 1
ATOM 2547 N N . SER B 1 73 ? -1.49 -22.984 -4.031 1 84 73 SER B N 1
ATOM 2548 C CA . SER B 1 73 ? -1.149 -24.391 -3.869 1 84 73 SER B CA 1
ATOM 2549 C C . SER B 1 73 ? 0.31 -24.562 -3.463 1 84 73 SER B C 1
ATOM 2551 O O . SER B 1 73 ? 0.63 -25.422 -2.625 1 84 73 SER B O 1
ATOM 2553 N N . ASN B 1 74 ? 1.128 -23.797 -4.078 1 87.25 74 ASN B N 1
ATOM 2554 C CA . ASN B 1 74 ? 2.525 -23.828 -3.656 1 87.25 74 ASN B CA 1
ATOM 2555 C C . ASN B 1 74 ? 2.689 -23.391 -2.207 1 87.25 74 ASN B C 1
ATOM 2557 O O . ASN B 1 74 ? 3.449 -24 -1.449 1 87.25 74 ASN B O 1
ATOM 2561 N N . ALA B 1 75 ? 2.006 -22.328 -1.896 1 93.25 75 ALA B N 1
ATOM 2562 C CA . ALA B 1 75 ? 2.053 -21.859 -0.514 1 93.25 75 ALA B CA 1
ATOM 2563 C C . ALA B 1 75 ? 1.599 -22.938 0.454 1 93.25 75 ALA B C 1
ATOM 2565 O O . ALA B 1 75 ? 2.225 -23.156 1.494 1 93.25 75 ALA B O 1
ATOM 2566 N N . ALA B 1 76 ? 0.567 -23.609 0.112 1 91.06 76 ALA B N 1
ATOM 2567 C CA . ALA B 1 76 ? 0.044 -24.688 0.949 1 91.06 76 ALA B CA 1
ATOM 2568 C C . ALA B 1 76 ? 1.098 -25.766 1.173 1 91.06 76 ALA B C 1
ATOM 2570 O O . ALA B 1 76 ? 1.293 -26.234 2.301 1 91.06 76 ALA B O 1
ATOM 2571 N N . ASP B 1 77 ? 1.752 -26.188 0.167 1 88.88 77 ASP B N 1
ATOM 2572 C CA . ASP B 1 77 ? 2.791 -27.203 0.275 1 88.88 77 ASP B CA 1
ATOM 2573 C C . ASP B 1 77 ? 3.947 -26.719 1.146 1 88.88 77 ASP B C 1
ATOM 2575 O O . ASP B 1 77 ? 4.445 -27.453 1.998 1 88.88 77 ASP B O 1
ATOM 2579 N N . LEU B 1 78 ? 4.34 -25.5 0.912 1 91.75 78 LEU B N 1
ATOM 2580 C CA . LEU B 1 78 ? 5.477 -24.953 1.635 1 91.75 78 LEU B CA 1
ATOM 2581 C C . LEU B 1 78 ? 5.156 -24.797 3.117 1 91.75 78 LEU B C 1
ATOM 2583 O O . LEU B 1 78 ? 6.02 -25.016 3.971 1 91.75 78 LEU B O 1
ATOM 2587 N N . VAL B 1 79 ? 3.953 -24.406 3.438 1 92.69 79 VAL B N 1
ATOM 2588 C CA . VAL B 1 79 ? 3.529 -24.281 4.828 1 92.69 79 VAL B CA 1
ATOM 2589 C C . VAL B 1 79 ? 3.504 -25.656 5.48 1 92.69 79 VAL B C 1
ATOM 2591 O O . VAL B 1 79 ? 3.971 -25.828 6.609 1 92.69 79 VAL B O 1
ATOM 2594 N N . ARG B 1 80 ? 2.982 -26.578 4.809 1 88.56 80 ARG B N 1
ATOM 2595 C CA . ARG B 1 80 ? 2.902 -27.938 5.312 1 88.56 80 ARG B CA 1
ATOM 2596 C C . ARG B 1 80 ? 4.289 -28.5 5.613 1 88.56 80 ARG B C 1
ATOM 2598 O O . ARG B 1 80 ? 4.492 -29.156 6.633 1 88.56 80 ARG B O 1
ATOM 2605 N N . ASP B 1 81 ? 5.223 -28.25 4.797 1 87.44 81 ASP B N 1
ATOM 2606 C CA . ASP B 1 81 ? 6.562 -28.797 4.977 1 87.44 81 ASP B CA 1
ATOM 2607 C C . ASP B 1 81 ? 7.398 -27.938 5.91 1 87.44 81 ASP B C 1
ATOM 2609 O O . ASP B 1 81 ? 8.547 -28.266 6.211 1 87.44 81 ASP B O 1
ATOM 2613 N N . GLY B 1 82 ? 6.809 -26.75 6.277 1 89.44 82 GLY B N 1
ATOM 2614 C CA . GLY B 1 82 ? 7.453 -25.922 7.277 1 89.44 82 GLY B CA 1
ATOM 2615 C C . GLY B 1 82 ? 8.422 -24.906 6.68 1 89.44 82 GLY B C 1
ATOM 2616 O O . GLY B 1 82 ? 9.109 -24.188 7.41 1 89.44 82 GLY B O 1
ATOM 2617 N N . SER B 1 83 ? 8.5 -24.797 5.363 1 91.5 83 SER B N 1
ATOM 2618 C CA . SER B 1 83 ? 9.461 -23.922 4.695 1 91.5 83 SER B CA 1
ATOM 2619 C C . SER B 1 83 ? 8.93 -22.5 4.574 1 91.5 83 SER B C 1
ATOM 2621 O O . SER B 1 83 ? 9.68 -21.578 4.25 1 91.5 83 SER B O 1
ATOM 2623 N N . LEU B 1 84 ? 7.586 -22.328 4.84 1 94.38 84 LEU B N 1
ATOM 2624 C CA . LEU B 1 84 ? 6.961 -21.016 4.691 1 94.38 84 LEU B CA 1
ATOM 2625 C C . LEU B 1 84 ? 5.969 -20.75 5.816 1 94.38 84 LEU B C 1
ATOM 2627 O O . LEU B 1 84 ? 5.219 -21.656 6.211 1 94.38 84 LEU B O 1
ATOM 2631 N N . VAL B 1 85 ? 6.059 -19.688 6.355 1 96.31 85 VAL B N 1
ATOM 2632 C CA . VAL B 1 85 ? 5.055 -19.203 7.301 1 96.31 85 VAL B CA 1
ATOM 2633 C C . VAL B 1 85 ? 4.445 -17.906 6.797 1 96.31 85 VAL B C 1
ATOM 2635 O O . VAL B 1 85 ? 5.168 -16.969 6.422 1 96.31 85 VAL B O 1
ATOM 2638 N N . LEU B 1 86 ? 3.135 -17.844 6.758 1 98 86 LEU B N 1
ATOM 2639 C CA . LEU B 1 86 ? 2.432 -16.641 6.297 1 98 86 LEU B CA 1
ATOM 2640 C C . LEU B 1 86 ? 1.684 -15.977 7.441 1 98 86 LEU B C 1
ATOM 2642 O O . LEU B 1 86 ? 1.01 -16.656 8.227 1 98 86 LEU B O 1
ATOM 2646 N N . ARG B 1 87 ? 1.822 -14.719 7.582 1 98.44 87 ARG B N 1
ATOM 2647 C CA . ARG B 1 87 ? 1.031 -13.953 8.539 1 98.44 87 ARG B CA 1
ATOM 2648 C C . ARG B 1 87 ? 0.443 -12.703 7.891 1 98.44 87 ARG B C 1
ATOM 2650 O O . ARG B 1 87 ? 1.011 -12.172 6.938 1 98.44 87 ARG B O 1
ATOM 2657 N N . ALA B 1 88 ? -0.696 -12.25 8.344 1 98.56 88 ALA B N 1
ATOM 2658 C CA . ALA B 1 88 ? -1.424 -11.086 7.836 1 98.56 88 ALA B CA 1
ATOM 2659 C C . ALA B 1 88 ? -1.367 -9.93 8.828 1 98.56 88 ALA B C 1
ATOM 2661 O O . ALA B 1 88 ? -1.816 -10.055 9.969 1 98.56 88 ALA B O 1
ATOM 2662 N N . SER B 1 89 ? -0.772 -8.898 8.367 1 97.12 89 SER B N 1
ATOM 2663 C CA . SER B 1 89 ? -0.705 -7.691 9.188 1 97.12 89 SER B CA 1
ATOM 2664 C C . SER B 1 89 ? -2.033 -6.941 9.188 1 97.12 89 SER B C 1
ATOM 2666 O O . SER B 1 89 ? -2.754 -6.953 8.18 1 97.12 89 SER B O 1
ATOM 2668 N N . ASP B 1 90 ? -2.295 -6.238 10.234 1 91.62 90 ASP B N 1
ATOM 2669 C CA . ASP B 1 90 ? -3.486 -5.402 10.32 1 91.62 90 ASP B CA 1
ATOM 2670 C C . ASP B 1 90 ? -3.213 -4 9.781 1 91.62 90 ASP B C 1
ATOM 2672 O O . ASP B 1 90 ? -4.121 -3.172 9.695 1 91.62 90 ASP B O 1
ATOM 2676 N N . GLU B 1 91 ? -1.991 -3.838 9.328 1 89.44 91 GLU B N 1
ATOM 2677 C CA . GLU B 1 91 ? -1.648 -2.549 8.734 1 89.44 91 GLU B CA 1
ATOM 2678 C C . GLU B 1 91 ? -2.217 -2.422 7.324 1 89.44 91 GLU B C 1
ATOM 2680 O O . GLU B 1 91 ? -2.283 -3.406 6.586 1 89.44 91 GLU B O 1
ATOM 2685 N N . ASP B 1 92 ? -2.576 -1.254 6.945 1 87.88 92 ASP B N 1
ATOM 2686 C CA . ASP B 1 92 ? -3.141 -1.009 5.621 1 87.88 92 ASP B CA 1
ATOM 2687 C C . ASP B 1 92 ? -2.039 -0.886 4.57 1 87.88 92 ASP B C 1
ATOM 2689 O O . ASP B 1 92 ? -2.303 -0.994 3.371 1 87.88 92 ASP B O 1
ATOM 2693 N N . TYR B 1 93 ? -0.889 -0.64 5.059 1 92.62 93 TYR B N 1
ATOM 2694 C CA . TYR B 1 93 ? 0.259 -0.486 4.172 1 92.62 93 TYR B CA 1
ATOM 2695 C C . TYR B 1 93 ? 1.487 -1.183 4.742 1 92.62 93 TYR B C 1
ATOM 2697 O O . TYR B 1 93 ? 1.73 -1.135 5.953 1 92.62 93 TYR B O 1
ATOM 2705 N N . LEU B 1 94 ? 2.203 -1.814 3.885 1 96.38 94 LEU B N 1
ATOM 2706 C CA . LEU B 1 94 ? 3.525 -2.365 4.168 1 96.38 94 LEU B CA 1
ATOM 2707 C C . LEU B 1 94 ? 4.484 -2.086 3.016 1 96.38 94 LEU B C 1
ATOM 2709 O O . LEU B 1 94 ? 4.105 -2.176 1.847 1 96.38 94 LEU B O 1
ATOM 2713 N N . PRO B 1 95 ? 5.676 -1.694 3.35 1 96.5 95 PRO B N 1
ATOM 2714 C CA . PRO B 1 95 ? 6.668 -1.629 2.271 1 96.5 95 PRO B CA 1
ATOM 2715 C C . PRO B 1 95 ? 7.008 -3.004 1.7 1 96.5 95 PRO B C 1
ATOM 2717 O O . PRO B 1 95 ? 6.559 -4.023 2.227 1 96.5 95 PRO B O 1
ATOM 2720 N N . ALA B 1 96 ? 7.617 -2.996 0.59 1 97.88 96 ALA B N 1
ATOM 2721 C CA . ALA B 1 96 ? 8.109 -4.25 0.026 1 97.88 96 ALA B CA 1
ATOM 2722 C C . ALA B 1 96 ? 9.594 -4.438 0.315 1 97.88 96 ALA B C 1
ATOM 2724 O O . ALA B 1 96 ? 10.43 -3.678 -0.175 1 97.88 96 ALA B O 1
ATOM 2725 N N . MET B 1 97 ? 9.898 -5.488 1.146 1 97.81 97 MET B N 1
ATOM 2726 C CA . MET B 1 97 ? 11.281 -5.68 1.582 1 97.81 97 MET B CA 1
ATOM 2727 C C . MET B 1 97 ? 11.602 -7.16 1.741 1 97.81 97 MET B C 1
ATOM 2729 O O . MET B 1 97 ? 10.711 -7.969 1.996 1 97.81 97 MET B O 1
ATOM 2733 N N . VAL B 1 98 ? 12.828 -7.492 1.525 1 96.44 98 VAL B N 1
ATOM 2734 C CA . VAL B 1 98 ? 13.406 -8.781 1.881 1 96.44 98 VAL B CA 1
ATOM 2735 C C . VAL B 1 98 ? 14.477 -8.594 2.953 1 96.44 98 VAL B C 1
ATOM 2737 O O . VAL B 1 98 ? 15.5 -7.949 2.711 1 96.44 98 VAL B O 1
ATOM 2740 N N . VAL B 1 99 ? 14.227 -9.164 4.129 1 95.25 99 VAL B N 1
ATOM 2741 C CA . VAL B 1 99 ? 15.094 -8.961 5.285 1 95.25 99 VAL B CA 1
ATOM 2742 C C . VAL B 1 99 ? 15.797 -10.266 5.633 1 95.25 99 VAL B C 1
ATOM 2744 O O . VAL B 1 99 ? 15.148 -11.281 5.887 1 95.25 99 VAL B O 1
ATOM 2747 N N . GLY B 1 100 ? 17.062 -10.227 5.637 1 89.75 100 GLY B N 1
ATOM 2748 C CA . GLY B 1 100 ? 17.828 -11.391 6.027 1 89.75 100 GLY B CA 1
ATOM 2749 C C . GLY B 1 100 ? 17.984 -11.531 7.531 1 89.75 100 GLY B C 1
ATOM 2750 O O . GLY B 1 100 ? 18.266 -10.547 8.227 1 89.75 100 GLY B O 1
ATOM 2751 N N . PHE B 1 101 ? 17.75 -12.672 8.086 1 79.12 101 PHE B N 1
ATOM 2752 C CA . PHE B 1 101 ? 17.953 -12.953 9.508 1 79.12 101 PHE B CA 1
ATOM 2753 C C . PHE B 1 101 ? 18.922 -14.109 9.695 1 79.12 101 PHE B C 1
ATOM 2755 O O . PHE B 1 101 ? 19.312 -14.422 10.828 1 79.12 101 PHE B O 1
ATOM 2762 N N . GLY B 1 102 ? 19.234 -14.773 8.594 1 74.62 102 GLY B N 1
ATOM 2763 C CA . GLY B 1 102 ? 20.141 -15.906 8.688 1 74.62 102 GLY B CA 1
ATOM 2764 C C . GLY B 1 102 ? 21.547 -15.508 9.086 1 74.62 102 GLY B C 1
ATOM 2765 O O . GLY B 1 102 ? 21.922 -14.336 9.008 1 74.62 102 GLY B O 1
ATOM 2766 N N . GLU B 1 103 ? 22.219 -16.438 9.484 1 73.44 103 GLU B N 1
ATOM 2767 C CA . GLU B 1 103 ? 23.609 -16.219 9.859 1 73.44 103 GLU B CA 1
ATOM 2768 C C . GLU B 1 103 ? 24.422 -15.641 8.695 1 73.44 103 GLU B C 1
ATOM 2770 O O . GLU B 1 103 ? 24.391 -16.172 7.59 1 73.44 103 GLU B O 1
ATOM 2775 N N . GLY B 1 104 ? 24.969 -14.539 8.898 1 74.56 104 GLY B N 1
ATOM 2776 C CA . GLY B 1 104 ? 25.828 -13.922 7.906 1 74.56 104 GLY B CA 1
ATOM 2777 C C . GLY B 1 104 ? 25.094 -12.992 6.965 1 74.56 104 GLY B C 1
ATOM 2778 O O . GLY B 1 104 ? 25.703 -12.336 6.121 1 74.56 104 GLY B O 1
ATOM 2779 N N . ASP B 1 105 ? 23.828 -13.078 7.105 1 77.5 105 ASP B N 1
ATOM 2780 C CA . ASP B 1 105 ? 23.078 -12.156 6.262 1 77.5 105 ASP B CA 1
ATOM 2781 C C . ASP B 1 105 ? 22.641 -10.922 7.047 1 77.5 105 ASP B C 1
ATOM 2783 O O . ASP B 1 105 ? 21.609 -10.953 7.742 1 77.5 105 ASP B O 1
ATOM 2787 N N . ASP B 1 106 ? 23.266 -9.883 6.938 1 85.38 106 ASP B N 1
ATOM 2788 C CA . ASP B 1 106 ? 22.984 -8.633 7.633 1 85.38 106 ASP B CA 1
ATOM 2789 C C . ASP B 1 106 ? 22.562 -7.543 6.648 1 85.38 106 ASP B C 1
ATOM 2791 O O . ASP B 1 106 ? 23.094 -6.43 6.691 1 85.38 106 ASP B O 1
ATOM 2795 N N . SER B 1 107 ? 21.625 -8.008 5.797 1 91.44 107 SER B N 1
ATOM 2796 C CA . SER B 1 107 ? 21.234 -7.031 4.785 1 91.44 107 SER B CA 1
ATOM 2797 C C . SER B 1 107 ? 19.719 -6.941 4.66 1 91.44 107 SER B C 1
ATOM 2799 O O . SER B 1 107 ? 19 -7.836 5.105 1 91.44 107 SER B O 1
ATOM 2801 N N . VAL B 1 108 ? 19.281 -5.867 4.188 1 94.06 108 VAL B N 1
ATOM 2802 C CA . VAL B 1 108 ? 17.875 -5.629 3.838 1 94.06 108 VAL B CA 1
ATOM 2803 C C . VAL B 1 108 ? 17.781 -5.176 2.381 1 94.06 108 VAL B C 1
ATOM 2805 O O . VAL B 1 108 ? 18.594 -4.375 1.918 1 94.06 108 VAL B O 1
ATOM 2808 N N . THR B 1 109 ? 16.938 -5.738 1.655 1 94.56 109 THR B N 1
ATOM 2809 C CA . THR B 1 109 ? 16.641 -5.324 0.286 1 94.56 109 THR B CA 1
ATOM 2810 C C . THR B 1 109 ? 15.266 -4.688 0.189 1 94.56 109 THR B C 1
ATOM 2812 O O . THR B 1 109 ? 14.258 -5.328 0.501 1 94.56 109 THR B O 1
ATOM 2815 N N . THR B 1 110 ? 15.219 -3.457 -0.174 1 95.94 110 THR B N 1
ATOM 2816 C CA . THR B 1 110 ? 13.953 -2.807 -0.509 1 95.94 110 THR B CA 1
ATOM 2817 C C . THR B 1 110 ? 13.594 -3.039 -1.975 1 95.94 110 THR B C 1
ATOM 2819 O O . THR B 1 110 ? 14.43 -2.838 -2.861 1 95.94 110 THR B O 1
ATOM 2822 N N . VAL B 1 111 ? 12.383 -3.465 -2.191 1 96.38 111 VAL B N 1
ATOM 2823 C CA . VAL B 1 111 ? 11.883 -3.693 -3.543 1 96.38 111 VAL B CA 1
ATOM 2824 C C . VAL B 1 111 ? 10.727 -2.734 -3.836 1 96.38 111 VAL B C 1
ATOM 2826 O O . VAL B 1 111 ? 9.742 -2.701 -3.102 1 96.38 111 VAL B O 1
ATOM 2829 N N . SER B 1 112 ? 10.844 -1.976 -4.867 1 97.38 112 SER B N 1
ATOM 2830 C CA . SER B 1 112 ? 9.797 -1.036 -5.258 1 97.38 112 SER B CA 1
ATOM 2831 C C . SER B 1 112 ? 9.141 -1.46 -6.566 1 97.38 112 SER B C 1
ATOM 2833 O O . SER B 1 112 ? 9.656 -1.179 -7.648 1 97.38 112 SER B O 1
ATOM 2835 N N . PRO B 1 113 ? 8.031 -2.111 -6.453 1 96.75 113 PRO B N 1
ATOM 2836 C CA . PRO B 1 113 ? 7.309 -2.453 -7.684 1 96.75 113 PRO B CA 1
ATOM 2837 C C . PRO B 1 113 ? 6.801 -1.221 -8.43 1 96.75 113 PRO B C 1
ATOM 2839 O O . PRO B 1 113 ? 6.324 -0.27 -7.805 1 96.75 113 PRO B O 1
ATOM 2842 N N . LEU B 1 114 ? 6.988 -1.221 -9.68 1 95.12 114 LEU B N 1
ATOM 2843 C CA . LEU B 1 114 ? 6.535 -0.135 -10.547 1 95.12 114 LEU B CA 1
ATOM 2844 C C . LEU B 1 114 ? 5.398 -0.596 -11.445 1 95.12 114 LEU B C 1
ATOM 2846 O O . LEU B 1 114 ? 5.258 -1.792 -11.719 1 95.12 114 LEU B O 1
ATOM 2850 N N . PRO B 1 115 ? 4.555 0.387 -11.781 1 88.38 115 PRO B N 1
ATOM 2851 C CA . PRO B 1 115 ? 3.557 0.006 -12.781 1 88.38 115 PRO B CA 1
ATOM 2852 C C . PRO B 1 115 ? 4.184 -0.584 -14.047 1 88.38 115 PRO B C 1
ATOM 2854 O O . PRO B 1 115 ? 5.184 -0.063 -14.547 1 88.38 115 PRO B O 1
ATOM 2857 N N . GLY B 1 116 ? 3.654 -1.719 -14.492 1 84.38 116 GLY B N 1
ATOM 2858 C CA . GLY B 1 116 ? 4.164 -2.34 -15.703 1 84.38 116 GLY B CA 1
ATOM 2859 C C . GLY B 1 116 ? 4.969 -3.596 -15.438 1 84.38 116 GLY B C 1
ATOM 2860 O O . GLY B 1 116 ? 5.449 -4.242 -16.375 1 84.38 116 GLY B O 1
ATOM 2861 N N . GLY B 1 117 ? 5.227 -3.9 -14.203 1 89.31 117 GLY B N 1
ATOM 2862 C CA . GLY B 1 117 ? 5.809 -5.191 -13.867 1 89.31 117 GLY B CA 1
ATOM 2863 C C . GLY B 1 117 ? 7.277 -5.105 -13.492 1 89.31 117 GLY B C 1
ATOM 2864 O O . GLY B 1 117 ? 7.836 -6.051 -12.93 1 89.31 117 GLY B O 1
ATOM 2865 N N . ASP B 1 118 ? 7.879 -3.957 -13.836 1 93.44 118 ASP B N 1
ATOM 2866 C CA . ASP B 1 118 ? 9.266 -3.742 -13.445 1 93.44 118 ASP B CA 1
ATOM 2867 C C . ASP B 1 118 ? 9.359 -3.295 -11.984 1 93.44 118 ASP B C 1
ATOM 2869 O O . ASP B 1 118 ? 8.344 -2.977 -11.359 1 93.44 118 ASP B O 1
ATOM 2873 N N . ALA B 1 119 ? 10.562 -3.371 -11.43 1 97.06 119 ALA B N 1
ATOM 2874 C CA . ALA B 1 119 ? 10.828 -2.939 -10.062 1 97.06 119 ALA B CA 1
ATOM 2875 C C . ALA B 1 119 ? 12.258 -2.43 -9.914 1 97.06 119 ALA B C 1
ATOM 2877 O O . ALA B 1 119 ? 13.078 -2.582 -10.82 1 97.06 119 ALA B O 1
ATOM 2878 N N . VAL B 1 120 ? 12.508 -1.773 -8.898 1 96 120 VAL B N 1
ATOM 2879 C CA . VAL B 1 120 ? 13.852 -1.404 -8.469 1 96 120 VAL B CA 1
ATOM 2880 C C . VAL B 1 120 ? 14.133 -1.996 -7.09 1 96 120 VAL B C 1
ATOM 2882 O O . VAL B 1 120 ? 13.281 -1.952 -6.203 1 96 120 VAL B O 1
ATOM 2885 N N . ALA B 1 121 ? 15.234 -2.621 -6.977 1 95.44 121 ALA B N 1
ATOM 2886 C CA . ALA B 1 121 ? 15.664 -3.203 -5.707 1 95.44 121 ALA B CA 1
ATOM 2887 C C . ALA B 1 121 ? 16.938 -2.539 -5.207 1 95.44 121 ALA B C 1
ATOM 2889 O O . ALA B 1 121 ? 17.859 -2.258 -5.992 1 95.44 121 ALA B O 1
ATOM 2890 N N . VAL B 1 122 ? 16.953 -2.189 -3.957 1 93.88 122 VAL B N 1
ATOM 2891 C CA . VAL B 1 122 ? 18.141 -1.616 -3.322 1 93.88 122 VAL B CA 1
ATOM 2892 C C . VAL B 1 122 ? 18.5 -2.418 -2.072 1 93.88 122 VAL B C 1
ATOM 2894 O O . VAL B 1 122 ? 17.672 -2.588 -1.18 1 93.88 122 VAL B O 1
ATOM 2897 N N . ARG B 1 123 ? 19.703 -2.865 -2.031 1 92.12 123 ARG B N 1
ATOM 2898 C CA . ARG B 1 123 ? 20.188 -3.668 -0.914 1 92.12 123 ARG B CA 1
ATOM 2899 C C . ARG B 1 123 ? 21.219 -2.896 -0.092 1 92.12 123 ARG B C 1
ATOM 2901 O O . ARG B 1 123 ? 22.094 -2.23 -0.648 1 92.12 123 ARG B O 1
ATOM 2908 N N . THR B 1 124 ? 21.031 -2.932 1.209 1 90.94 124 THR B N 1
ATOM 2909 C CA . THR B 1 124 ? 21.984 -2.281 2.1 1 90.94 124 THR B CA 1
ATOM 2910 C C . THR B 1 124 ? 22.328 -3.186 3.281 1 90.94 124 THR B C 1
ATOM 2912 O O . THR B 1 124 ? 21.516 -4.016 3.688 1 90.94 124 THR B O 1
ATOM 2915 N N . ASP B 1 125 ? 23.562 -3.043 3.748 1 91.12 125 ASP B N 1
ATOM 2916 C CA . ASP B 1 125 ? 23.969 -3.742 4.965 1 91.12 125 ASP B CA 1
ATOM 2917 C C . ASP B 1 125 ? 24.344 -2.756 6.066 1 91.12 125 ASP B C 1
ATOM 2919 O O . ASP B 1 125 ? 25.062 -3.113 7.012 1 91.12 125 ASP B O 1
ATOM 2923 N N . ALA B 1 126 ? 23.875 -1.474 5.883 1 90.81 126 ALA B N 1
ATOM 2924 C CA . ALA B 1 126 ? 24.141 -0.48 6.918 1 90.81 126 ALA B CA 1
ATOM 2925 C C . ALA B 1 126 ? 23.516 -0.894 8.25 1 90.81 126 ALA B C 1
ATOM 2927 O O . ALA B 1 126 ? 22.297 -1.089 8.328 1 90.81 126 ALA B O 1
ATOM 2928 N N . ALA B 1 127 ? 24.266 -0.915 9.273 1 90.88 127 ALA B N 1
ATOM 2929 C CA . ALA B 1 127 ? 23.875 -1.51 10.555 1 90.88 127 ALA B CA 1
ATOM 2930 C C . ALA B 1 127 ? 22.641 -0.827 11.125 1 90.88 127 ALA B C 1
ATOM 2932 O O . ALA B 1 127 ? 21.734 -1.495 11.609 1 90.88 127 ALA B O 1
ATOM 2933 N N . GLU B 1 128 ? 22.625 0.48 11.102 1 91.06 128 GLU B N 1
ATOM 2934 C CA . GLU B 1 128 ? 21.5 1.214 11.68 1 91.06 128 GLU B CA 1
ATOM 2935 C C . GLU B 1 128 ? 20.203 0.913 10.945 1 91.06 128 GLU B C 1
ATOM 2937 O O . GLU B 1 128 ? 19.156 0.7 11.57 1 91.06 128 GLU B O 1
ATOM 2942 N N . SER B 1 129 ? 20.25 0.933 9.656 1 92.75 129 SER B N 1
ATOM 2943 C CA . SER B 1 129 ? 19.078 0.644 8.844 1 92.75 129 SER B CA 1
ATOM 2944 C C . SER B 1 129 ? 18.594 -0.788 9.055 1 92.75 129 SER B C 1
ATOM 2946 O O . SER B 1 129 ? 17.406 -1.025 9.25 1 92.75 129 SER B O 1
ATOM 2948 N N . VAL B 1 130 ? 19.594 -1.711 9.055 1 94.12 130 VAL B N 1
ATOM 2949 C CA . VAL B 1 130 ? 19.25 -3.121 9.203 1 94.12 130 VAL B CA 1
ATOM 2950 C C . VAL B 1 130 ? 18.625 -3.361 10.57 1 94.12 130 VAL B C 1
ATOM 2952 O O . VAL B 1 130 ? 17.594 -4.02 10.68 1 94.12 130 VAL B O 1
ATOM 2955 N N . THR B 1 131 ? 19.219 -2.809 11.547 1 94 131 THR B N 1
ATOM 2956 C CA . THR B 1 131 ? 18.703 -2.979 12.906 1 94 131 THR B CA 1
ATOM 2957 C C . THR B 1 131 ? 17.312 -2.389 13.039 1 94 131 THR B C 1
ATOM 2959 O O . THR B 1 131 ? 16.406 -3.023 13.594 1 94 131 THR B O 1
ATOM 2962 N N . THR B 1 132 ? 17.062 -1.195 12.508 1 93.88 132 THR B N 1
ATOM 2963 C CA . THR B 1 132 ? 15.781 -0.515 12.586 1 93.88 132 THR B CA 1
ATOM 2964 C C . THR B 1 132 ? 14.695 -1.331 11.891 1 93.88 132 THR B C 1
ATOM 2966 O O . THR B 1 132 ? 13.609 -1.523 12.445 1 93.88 132 THR B O 1
ATOM 2969 N N . VAL B 1 133 ? 15.016 -1.835 10.734 1 96.06 133 VAL B N 1
ATOM 2970 C CA . VAL B 1 133 ? 14.062 -2.607 9.945 1 96.06 133 VAL B CA 1
ATOM 2971 C C . VAL B 1 133 ? 13.742 -3.92 10.656 1 96.06 133 VAL B C 1
ATOM 2973 O O . VAL B 1 133 ? 12.57 -4.277 10.812 1 96.06 133 VAL B O 1
ATOM 2976 N N . ARG B 1 134 ? 14.766 -4.617 11.102 1 95.75 134 ARG B N 1
ATOM 2977 C CA . ARG B 1 134 ? 14.578 -5.91 11.75 1 95.75 134 ARG B CA 1
ATOM 2978 C C . ARG B 1 134 ? 13.711 -5.777 13 1 95.75 134 ARG B C 1
ATOM 2980 O O . ARG B 1 134 ? 12.781 -6.551 13.195 1 95.75 134 ARG B O 1
ATOM 2987 N N . GLU B 1 135 ? 14 -4.809 13.773 1 94.81 135 GLU B N 1
ATOM 2988 C CA . GLU B 1 135 ? 13.242 -4.625 15.008 1 94.81 135 GLU B CA 1
ATOM 2989 C C . GLU B 1 135 ? 11.773 -4.32 14.711 1 94.81 135 GLU B C 1
ATOM 2991 O O . GLU B 1 135 ? 10.875 -4.914 15.32 1 94.81 135 GLU B O 1
ATOM 2996 N N . ALA B 1 136 ? 11.547 -3.441 13.805 1 94.88 136 ALA B N 1
ATOM 2997 C CA . ALA B 1 136 ? 10.188 -3.033 13.492 1 94.88 136 ALA B CA 1
ATOM 2998 C C . ALA B 1 136 ? 9.398 -4.188 12.867 1 94.88 136 ALA B C 1
ATOM 3000 O O . ALA B 1 136 ? 8.258 -4.445 13.25 1 94.88 136 ALA B O 1
ATOM 3001 N N . LEU B 1 137 ? 10.047 -4.879 11.914 1 96.12 137 LEU B N 1
ATOM 3002 C CA . LEU B 1 137 ? 9.305 -5.871 11.141 1 96.12 137 LEU B CA 1
ATOM 3003 C C . LEU B 1 137 ? 9.188 -7.184 11.906 1 96.12 137 LEU B C 1
ATOM 3005 O O . LEU B 1 137 ? 8.211 -7.922 11.734 1 96.12 137 LEU B O 1
ATOM 3009 N N . GLU B 1 138 ? 10.172 -7.441 12.773 1 94.69 138 GLU B N 1
ATOM 3010 C CA . GLU B 1 138 ? 10.008 -8.586 13.656 1 94.69 138 GLU B CA 1
ATOM 3011 C C . GLU B 1 138 ? 8.82 -8.398 14.594 1 94.69 138 GLU B C 1
ATOM 3013 O O . GLU B 1 138 ? 8.039 -9.328 14.805 1 94.69 138 GLU B O 1
ATOM 3018 N N . ARG B 1 139 ? 8.719 -7.223 15.125 1 94.69 139 ARG B N 1
ATOM 3019 C CA . ARG B 1 139 ? 7.586 -6.914 15.992 1 94.69 139 ARG B CA 1
ATOM 3020 C C . ARG B 1 139 ? 6.27 -7.031 15.227 1 94.69 139 ARG B C 1
ATOM 3022 O O . ARG B 1 139 ? 5.285 -7.555 15.758 1 94.69 139 ARG B O 1
ATOM 3029 N N . SER B 1 140 ? 6.27 -6.527 14.07 1 95.75 140 SER B N 1
ATOM 3030 C CA . SER B 1 140 ? 5.066 -6.598 13.242 1 95.75 140 SER B CA 1
ATOM 3031 C C . SER B 1 140 ? 4.684 -8.047 12.953 1 95.75 140 SER B C 1
ATOM 3033 O O . SER B 1 140 ? 3.502 -8.398 12.992 1 95.75 140 SER B O 1
ATOM 3035 N N . PHE B 1 141 ? 5.691 -8.852 12.672 1 96.88 141 PHE B N 1
ATOM 3036 C CA . PHE B 1 141 ? 5.434 -10.258 12.375 1 96.88 141 PHE B CA 1
ATOM 3037 C C . PHE B 1 141 ? 4.855 -10.977 13.586 1 96.88 141 PHE B C 1
ATOM 3039 O O . PHE B 1 141 ? 3.928 -11.773 13.461 1 96.88 141 PHE B O 1
ATOM 3046 N N . GLU B 1 142 ? 5.391 -10.688 14.727 1 95.88 142 GLU B N 1
ATOM 3047 C CA . GLU B 1 142 ? 4.945 -11.336 15.953 1 95.88 142 GLU B CA 1
ATOM 3048 C C . GLU B 1 142 ? 3.506 -10.953 16.297 1 95.88 142 GLU B C 1
ATOM 3050 O O . GLU B 1 142 ? 2.75 -11.766 16.828 1 95.88 142 GLU B O 1
ATOM 3055 N N . ARG B 1 143 ? 3.125 -9.789 15.945 1 95.38 143 ARG B N 1
ATOM 3056 C CA . ARG B 1 143 ? 1.794 -9.289 16.266 1 95.38 143 ARG B CA 1
ATOM 3057 C C . ARG B 1 143 ? 0.767 -9.75 15.242 1 95.38 143 ARG B C 1
ATOM 3059 O O . ARG B 1 143 ? -0.434 -9.758 15.516 1 95.38 143 ARG B O 1
ATOM 3066 N N . ALA B 1 144 ? 1.205 -10.07 14.047 1 97.88 144 ALA B N 1
ATOM 3067 C CA . ALA B 1 144 ? 0.315 -10.406 12.938 1 97.88 144 ALA B CA 1
ATOM 3068 C C . ALA B 1 144 ? -0.335 -11.773 13.148 1 97.88 144 ALA B C 1
ATOM 3070 O O . ALA B 1 144 ? 0.252 -12.656 13.773 1 97.88 144 ALA B O 1
ATOM 3071 N N . ALA B 1 145 ? -1.511 -11.938 12.688 1 97.62 145 ALA B N 1
ATOM 3072 C CA . ALA B 1 145 ? -2.238 -13.203 12.789 1 97.62 145 ALA B CA 1
ATOM 3073 C C . ALA B 1 145 ? -1.78 -14.188 11.719 1 97.62 145 ALA B C 1
ATOM 3075 O O . ALA B 1 145 ? -1.394 -13.781 10.617 1 97.62 145 ALA B O 1
ATOM 3076 N N . PRO B 1 146 ? -1.811 -15.469 12.047 1 97.19 146 PRO B N 1
ATOM 3077 C CA . PRO B 1 146 ? -1.515 -16.453 11 1 97.19 146 PRO B CA 1
ATOM 3078 C C . PRO B 1 146 ? -2.461 -16.344 9.805 1 97.19 146 PRO B C 1
ATOM 3080 O O . PRO B 1 146 ? -3.65 -16.062 9.977 1 97.19 146 PRO B O 1
ATOM 3083 N N . TYR B 1 147 ? -1.949 -16.453 8.648 1 97.44 147 TYR B N 1
ATOM 3084 C CA . TYR B 1 147 ? -2.754 -16.484 7.434 1 97.44 147 TYR B CA 1
ATOM 3085 C C . TYR B 1 147 ? -2.896 -17.906 6.906 1 97.44 147 TYR B C 1
ATOM 3087 O O . TYR B 1 147 ? -1.9 -18.562 6.594 1 97.44 147 TYR B O 1
ATOM 3095 N N . GLU B 1 148 ? -4.012 -18.344 6.738 1 94 148 GLU B N 1
ATOM 3096 C CA . GLU B 1 148 ? -4.262 -19.719 6.305 1 94 148 GLU B CA 1
ATOM 3097 C C . GLU B 1 148 ? -4.586 -19.766 4.816 1 94 148 GLU B C 1
ATOM 3099 O O . GLU B 1 148 ? -5.398 -18.984 4.32 1 94 148 GLU B O 1
ATOM 3104 N N . VAL B 1 149 ? -3.832 -20.641 4.176 1 90.06 149 VAL B N 1
ATOM 3105 C CA . VAL B 1 149 ? -4.125 -20.922 2.773 1 90.06 149 VAL B CA 1
ATOM 3106 C C . VAL B 1 149 ? -5.051 -22.125 2.67 1 90.06 149 VAL B C 1
ATOM 3108 O O . VAL B 1 149 ? -4.73 -23.203 3.162 1 90.06 149 VAL B O 1
ATOM 3111 N N . THR B 1 150 ? -6.156 -21.953 2.023 1 82.44 150 THR B N 1
ATOM 3112 C CA . THR B 1 150 ? -7.184 -23 2.021 1 82.44 150 THR B CA 1
ATOM 3113 C C . THR B 1 150 ? -7.035 -23.906 0.801 1 82.44 150 THR B C 1
ATOM 3115 O O . THR B 1 150 ? -7.594 -25 0.764 1 82.44 150 THR B O 1
ATOM 3118 N N . ALA B 1 151 ? -6.266 -23.516 -0.089 1 80.75 151 ALA B N 1
ATOM 3119 C CA . ALA B 1 151 ? -6.082 -24.297 -1.305 1 80.75 151 ALA B CA 1
ATOM 3120 C C . ALA B 1 151 ? -5.309 -25.594 -1.013 1 80.75 151 ALA B C 1
ATOM 3122 O O . ALA B 1 151 ? -4.488 -25.625 -0.096 1 80.75 151 ALA B O 1
ATOM 3123 N N . PRO B 1 152 ? -5.664 -26.625 -1.698 1 82.5 152 PRO B N 1
ATOM 3124 C CA . PRO B 1 152 ? -4.828 -27.828 -1.592 1 82.5 152 PRO B CA 1
ATOM 3125 C C . PRO B 1 152 ? -3.41 -27.609 -2.115 1 82.5 152 PRO B C 1
ATOM 3127 O O . PRO B 1 152 ? -3.188 -26.719 -2.947 1 82.5 152 PRO B O 1
ATOM 3130 N N . GLY B 1 153 ? -2.449 -28.422 -1.578 1 85.44 153 GLY B N 1
ATOM 3131 C CA . GLY B 1 153 ? -1.075 -28.344 -2.049 1 85.44 153 GLY B CA 1
ATOM 3132 C C . GLY B 1 153 ? -0.929 -28.688 -3.52 1 85.44 153 GLY B C 1
ATOM 3133 O O . GLY B 1 153 ? -1.736 -29.438 -4.074 1 85.44 153 GLY B O 1
ATOM 3134 N N . TYR B 1 154 ? 0.03 -28.125 -4.098 1 81.38 154 TYR B N 1
ATOM 3135 C CA . TYR B 1 154 ? 0.311 -28.312 -5.516 1 81.38 154 TYR B CA 1
ATOM 3136 C C . TYR B 1 154 ? 0.608 -29.781 -5.82 1 81.38 154 TYR B C 1
ATOM 3138 O O . TYR B 1 154 ? 0.053 -30.359 -6.762 1 81.38 154 TYR B O 1
ATOM 3146 N N . ASP B 1 155 ? 1.45 -30.422 -5.082 1 80.81 155 ASP B N 1
ATOM 3147 C CA . ASP B 1 155 ? 1.791 -31.828 -5.277 1 80.81 155 ASP B CA 1
ATOM 3148 C C . ASP B 1 155 ? 0.551 -32.719 -5.172 1 80.81 155 ASP B C 1
ATOM 3150 O O . ASP B 1 155 ? 0.36 -33.625 -5.98 1 80.81 155 ASP B O 1
ATOM 3154 N N . ARG B 1 156 ? -0.118 -32.375 -4.156 1 83.25 156 ARG B N 1
ATOM 3155 C CA . ARG B 1 156 ? -1.343 -33.156 -3.953 1 83.25 156 ARG B CA 1
ATOM 3156 C C . ARG B 1 156 ? -2.32 -32.938 -5.105 1 83.25 156 ARG B C 1
ATOM 3158 O O . ARG B 1 156 ? -2.99 -33.875 -5.539 1 83.25 156 ARG B O 1
ATOM 3165 N N . LEU B 1 157 ? -2.406 -31.766 -5.469 1 84.19 157 LEU B N 1
ATOM 3166 C CA . LEU B 1 157 ? -3.283 -31.438 -6.586 1 84.19 157 LEU B CA 1
ATOM 3167 C C . LEU B 1 157 ? -2.898 -32.219 -7.832 1 84.19 157 LEU B C 1
ATOM 3169 O O . LEU B 1 157 ? -3.742 -32.906 -8.43 1 84.19 157 LEU B O 1
ATOM 3173 N N . LEU B 1 158 ? -1.686 -32.219 -8.195 1 87.06 158 LEU B N 1
ATOM 3174 C CA . LEU B 1 158 ? -1.231 -32.875 -9.422 1 87.06 158 LEU B CA 1
ATOM 3175 C C . LEU B 1 158 ? -1.306 -34.406 -9.281 1 87.06 158 LEU B C 1
ATOM 3177 O O . LEU B 1 158 ? -1.764 -35.094 -10.203 1 87.06 158 LEU B O 1
ATOM 3181 N N . SER B 1 159 ? -0.852 -34.812 -8.172 1 89.19 159 SER B N 1
ATOM 3182 C CA . SER B 1 159 ? -0.875 -36.25 -7.973 1 89.19 159 SER B CA 1
ATOM 3183 C C . SER B 1 159 ? -2.305 -36.781 -7.961 1 89.19 159 SER B C 1
ATOM 3185 O O . SER B 1 159 ? -2.576 -37.875 -8.5 1 89.19 159 SER B O 1
ATOM 3187 N N . SER B 1 160 ? -3.162 -36.031 -7.293 1 90.38 160 SER B N 1
ATOM 3188 C CA . SER B 1 160 ? -4.559 -36.438 -7.266 1 90.38 160 SER B CA 1
ATOM 3189 C C . SER B 1 160 ? -5.184 -36.375 -8.656 1 90.38 160 SER B C 1
ATOM 3191 O O . SER B 1 160 ? -6.012 -37.219 -9 1 90.38 160 SER B O 1
ATOM 3193 N N . LEU B 1 161 ? -4.848 -35.438 -9.391 1 91.88 161 LEU B N 1
ATOM 3194 C CA . LEU B 1 161 ? -5.348 -35.312 -10.758 1 91.88 161 LEU B CA 1
ATOM 3195 C C . LEU B 1 161 ? -4.871 -36.469 -11.617 1 91.88 161 LEU B C 1
ATOM 3197 O O . LEU B 1 161 ? -5.66 -37.062 -12.352 1 91.88 161 LEU B O 1
ATOM 3201 N N . GLU B 1 162 ? -3.611 -36.781 -11.508 1 92 162 GLU B N 1
ATOM 3202 C CA . GLU B 1 162 ? -3.047 -37.906 -12.234 1 92 162 GLU B CA 1
ATOM 3203 C C . GLU B 1 162 ? -3.736 -39.219 -11.844 1 92 162 GLU B C 1
ATOM 3205 O O . GLU B 1 162 ? -4.016 -40.062 -12.695 1 92 162 GLU B O 1
ATOM 3210 N N . SER B 1 163 ? -3.973 -39.312 -10.594 1 91.81 163 SER B N 1
ATOM 3211 C CA . SER B 1 163 ? -4.641 -40.5 -10.102 1 91.81 163 SER B CA 1
ATOM 3212 C C . SER B 1 163 ? -6.082 -40.594 -10.602 1 91.81 163 SER B C 1
ATOM 3214 O O . SER B 1 163 ? -6.602 -41.688 -10.844 1 91.81 163 SER B O 1
ATOM 3216 N N . ALA B 1 164 ? -6.688 -39.438 -10.719 1 90.75 164 ALA B N 1
ATOM 3217 C CA . ALA B 1 164 ? -8.109 -39.375 -11.039 1 90.75 164 ALA B CA 1
ATOM 3218 C C . ALA B 1 164 ? -8.336 -39.562 -12.539 1 90.75 164 ALA B C 1
ATOM 3220 O O . ALA B 1 164 ? -9.297 -40.219 -12.961 1 90.75 164 ALA B O 1
ATOM 3221 N N . VAL B 1 165 ? -7.5 -38.969 -13.383 1 91.38 165 VAL B N 1
ATOM 3222 C CA . VAL B 1 165 ? -7.836 -38.906 -14.805 1 91.38 165 VAL B CA 1
ATOM 3223 C C . VAL B 1 165 ? -6.676 -39.438 -15.633 1 91.38 165 VAL B C 1
ATOM 3225 O O . VAL B 1 165 ? -6.859 -39.812 -16.797 1 91.38 165 VAL B O 1
ATOM 3228 N N . GLY B 1 166 ? -5.523 -39.469 -15.078 1 88.06 166 GLY B N 1
ATOM 3229 C CA . GLY B 1 166 ? -4.371 -40 -15.789 1 88.06 166 GLY B CA 1
ATOM 3230 C C . GLY B 1 166 ? -3.195 -39.031 -15.82 1 88.06 166 GLY B C 1
ATOM 3231 O O . GLY B 1 166 ? -3.357 -37.844 -15.578 1 88.06 166 GLY B O 1
ATOM 3232 N N . ASP B 1 167 ? -2.01 -39.469 -16.172 1 88.12 167 ASP B N 1
ATOM 3233 C CA . ASP B 1 167 ? -0.75 -38.719 -16.109 1 88.12 167 ASP B CA 1
ATOM 3234 C C . ASP B 1 167 ? -0.723 -37.594 -17.125 1 88.12 167 ASP B C 1
ATOM 3236 O O . ASP B 1 167 ? -0.111 -36.531 -16.891 1 88.12 167 ASP B O 1
ATOM 3240 N N . GLY B 1 168 ? -1.365 -37.812 -18.172 1 90.94 168 GLY B N 1
ATOM 3241 C CA . GLY B 1 168 ? -1.349 -36.844 -19.234 1 90.94 168 GLY B CA 1
ATOM 3242 C C . GLY B 1 168 ? -1.936 -35.5 -18.812 1 90.94 168 GLY B C 1
ATOM 3243 O O . GLY B 1 168 ? -1.326 -34.438 -19.016 1 90.94 168 GLY B O 1
ATOM 3244 N N . VAL B 1 169 ? -3.045 -35.531 -18.141 1 92.06 169 VAL B N 1
ATOM 3245 C CA . VAL B 1 169 ? -3.711 -34.312 -17.703 1 92.06 169 VAL B CA 1
ATOM 3246 C C . VAL B 1 169 ? -2.859 -33.594 -16.656 1 92.06 169 VAL B C 1
ATOM 3248 O O . VAL B 1 169 ? -2.67 -32.375 -16.734 1 92.06 169 VAL B O 1
ATOM 3251 N N . GLY B 1 170 ? -2.357 -34.312 -15.719 1 89.62 170 GLY B N 1
ATOM 3252 C CA . GLY B 1 170 ? -1.519 -33.719 -14.68 1 89.62 170 GLY B CA 1
ATOM 3253 C C . GLY B 1 170 ? -0.297 -33.031 -15.234 1 89.62 170 GLY B C 1
ATOM 3254 O O . GLY B 1 170 ? -0.001 -31.891 -14.836 1 89.62 170 GLY B O 1
ATOM 3255 N N . SER B 1 171 ? 0.396 -33.688 -16.125 1 90.25 171 SER B N 1
ATOM 3256 C CA . SER B 1 171 ? 1.595 -33.125 -16.719 1 90.25 171 SER B CA 1
ATOM 3257 C C . SER B 1 171 ? 1.26 -31.875 -17.531 1 90.25 171 SER B C 1
ATOM 3259 O O . SER B 1 171 ? 2.027 -30.906 -17.547 1 90.25 171 SER B O 1
ATOM 3261 N N . ASP B 1 172 ? 0.146 -31.953 -18.234 1 90.94 172 ASP B N 1
ATOM 3262 C CA . ASP B 1 172 ? -0.262 -30.797 -19.047 1 90.94 172 ASP B CA 1
ATOM 3263 C C . ASP B 1 172 ? -0.632 -29.609 -18.156 1 90.94 172 ASP B C 1
ATOM 3265 O O . ASP B 1 172 ? -0.275 -28.469 -18.453 1 90.94 172 ASP B O 1
ATOM 3269 N N . VAL B 1 173 ? -1.327 -29.891 -17.094 1 88.38 173 VAL B N 1
ATOM 3270 C CA . VAL B 1 173 ? -1.708 -28.844 -16.156 1 88.38 173 VAL B CA 1
ATOM 3271 C C . VAL B 1 173 ? -0.458 -28.234 -15.523 1 88.38 173 VAL B C 1
ATOM 3273 O O . VAL B 1 173 ? -0.338 -27 -15.422 1 88.38 173 VAL B O 1
ATOM 3276 N N . ALA B 1 174 ? 0.427 -29.062 -15.148 1 83.88 174 ALA B N 1
ATOM 3277 C CA . ALA B 1 174 ? 1.686 -28.578 -14.586 1 83.88 174 ALA B CA 1
ATOM 3278 C C . ALA B 1 174 ? 2.42 -27.672 -15.562 1 83.88 174 ALA B C 1
ATOM 3280 O O . ALA B 1 174 ? 2.965 -26.641 -15.172 1 83.88 174 ALA B O 1
ATOM 3281 N N . ALA B 1 175 ? 2.457 -28.016 -16.781 1 85.12 175 ALA B N 1
ATOM 3282 C CA . ALA B 1 175 ? 3.131 -27.234 -17.812 1 85.12 175 ALA B CA 1
ATOM 3283 C C . ALA B 1 175 ? 2.494 -25.859 -17.969 1 85.12 175 ALA B C 1
ATOM 3285 O O . ALA B 1 175 ? 3.193 -24.859 -18.172 1 85.12 175 ALA B O 1
ATOM 3286 N N . VAL B 1 176 ? 1.227 -25.859 -17.906 1 82.69 176 VAL B N 1
ATOM 3287 C CA . VAL B 1 176 ? 0.509 -24.594 -18.031 1 82.69 176 VAL B CA 1
ATOM 3288 C C . VAL B 1 176 ? 0.817 -23.703 -16.812 1 82.69 176 VAL B C 1
ATOM 3290 O O . VAL B 1 176 ? 1.068 -22.516 -16.969 1 82.69 176 VAL B O 1
ATOM 3293 N N . LEU B 1 177 ? 0.745 -24.312 -15.68 1 75.44 177 LEU B N 1
ATOM 3294 C CA . LEU B 1 177 ? 0.953 -23.547 -14.453 1 75.44 177 LEU B CA 1
ATOM 3295 C C . LEU B 1 177 ? 2.383 -23.031 -14.375 1 75.44 177 LEU B C 1
ATOM 3297 O O . LEU B 1 177 ? 2.613 -21.922 -13.883 1 75.44 177 LEU B O 1
ATOM 3301 N N . GLU B 1 178 ? 3.287 -23.75 -14.828 1 71.31 178 GLU B N 1
ATOM 3302 C CA . GLU B 1 178 ? 4.699 -23.375 -14.797 1 71.31 178 GLU B CA 1
ATOM 3303 C C . GLU B 1 178 ? 5.012 -22.312 -15.836 1 71.31 178 GLU B C 1
ATOM 3305 O O . GLU B 1 178 ? 5.949 -21.516 -15.672 1 71.31 178 GLU B O 1
ATOM 3310 N N . ALA B 1 179 ? 4.34 -22.391 -16.938 1 67.38 179 ALA B N 1
ATOM 3311 C CA . ALA B 1 179 ? 4.562 -21.406 -18 1 67.38 179 ALA B CA 1
ATOM 3312 C C . ALA B 1 179 ? 4.02 -20.047 -17.625 1 67.38 179 ALA B C 1
ATOM 3314 O O . ALA B 1 179 ? 4.199 -19.062 -18.359 1 67.38 179 ALA B O 1
ATOM 3315 N N . GLU B 1 180 ? 3.791 -19.859 -16.391 1 57.03 180 GLU B N 1
ATOM 3316 C CA . GLU B 1 180 ? 3.299 -18.609 -15.836 1 57.03 180 GLU B CA 1
ATOM 3317 C C . GLU B 1 180 ? 2.197 -18.016 -16.703 1 57.03 180 GLU B C 1
ATOM 3319 O O . GLU B 1 180 ? 2.174 -16.812 -16.953 1 57.03 180 GLU B O 1
ATOM 3324 N N . VAL B 1 181 ? 1.68 -18.781 -17.641 1 50.62 181 VAL B N 1
ATOM 3325 C CA . VAL B 1 181 ? 0.534 -18.266 -18.391 1 50.62 181 VAL B CA 1
ATOM 3326 C C . VAL B 1 181 ? -0.455 -17.609 -17.438 1 50.62 181 VAL B C 1
ATOM 3328 O O . VAL B 1 181 ? -0.879 -18.203 -16.438 1 50.62 181 VAL B O 1
ATOM 3331 N N . THR B 1 182 ? -0.165 -16.312 -17.141 1 46.09 182 THR B N 1
ATOM 3332 C CA . THR B 1 182 ? -0.998 -15.547 -16.219 1 46.09 182 THR B CA 1
ATOM 3333 C C . THR B 1 182 ? -2.438 -16.047 -16.234 1 46.09 182 THR B C 1
ATOM 3335 O O . THR B 1 182 ? -3.141 -15.891 -17.234 1 46.09 182 THR B O 1
ATOM 3338 N N . VAL B 1 183 ? -2.742 -17.312 -15.867 1 46.69 183 VAL B N 1
ATOM 3339 C CA . VAL B 1 183 ? -4.133 -17.625 -15.562 1 46.69 183 VAL B CA 1
ATOM 3340 C C . VAL B 1 183 ? -4.68 -16.641 -14.539 1 46.69 183 VAL B C 1
ATOM 3342 O O . VAL B 1 183 ? -4.629 -16.891 -13.328 1 46.69 183 VAL B O 1
ATOM 3345 N N . ARG B 1 184 ? -4.004 -15.547 -14.461 1 43.25 184 ARG B N 1
ATOM 3346 C CA . ARG B 1 184 ? -3.98 -14.641 -13.312 1 43.25 184 ARG B CA 1
ATOM 3347 C C . ARG B 1 184 ? -5.371 -14.086 -13.023 1 43.25 184 ARG B C 1
ATOM 3349 O O . ARG B 1 184 ? -5.691 -13.758 -11.883 1 43.25 184 ARG B O 1
ATOM 3356 N N . SER B 1 185 ? -5.98 -13.133 -13.883 1 39.88 185 SER B N 1
ATOM 3357 C CA . SER B 1 185 ? -6.855 -12.07 -13.391 1 39.88 185 SER B CA 1
ATOM 3358 C C . SER B 1 185 ? -8.273 -12.586 -13.164 1 39.88 185 SER B C 1
ATOM 3360 O O . SER B 1 185 ? -8.742 -13.477 -13.883 1 39.88 185 SER B O 1
ATOM 3362 N N . SER B 1 186 ? -8.695 -12.539 -11.969 1 42.47 186 SER B N 1
ATOM 3363 C CA . SER B 1 186 ? -10.125 -12.719 -11.711 1 42.47 186 SER B CA 1
ATOM 3364 C C . SER B 1 186 ? -10.953 -12.422 -12.953 1 42.47 186 SER B C 1
ATOM 3366 O O . SER B 1 186 ? -12.055 -12.953 -13.117 1 42.47 186 SER B O 1
ATOM 3368 N N . ASP B 1 187 ? -10.461 -11.438 -13.531 1 44.19 187 ASP B N 1
ATOM 3369 C CA . ASP B 1 187 ? -11.172 -11.078 -14.75 1 44.19 187 ASP B CA 1
ATOM 3370 C C . ASP B 1 187 ? -10.758 -11.992 -15.906 1 44.19 187 ASP B C 1
ATOM 3372 O O . ASP B 1 187 ? -11.141 -11.75 -17.062 1 44.19 187 ASP B O 1
ATOM 3376 N N . SER B 1 188 ? -9.906 -12.812 -15.484 1 52.94 188 SER B N 1
ATOM 3377 C CA . SER B 1 188 ? -9.438 -13.586 -16.625 1 52.94 188 SER B CA 1
ATOM 3378 C C . SER B 1 188 ? -10.531 -14.516 -17.156 1 52.94 188 SER B C 1
ATOM 3380 O O . SER B 1 188 ? -11.312 -15.062 -16.375 1 52.94 188 SER B O 1
ATOM 3382 N N . THR B 1 189 ? -10.602 -14.461 -18.359 1 62.09 189 THR B N 1
ATOM 3383 C CA . THR B 1 189 ? -11.508 -15.211 -19.219 1 62.09 189 THR B CA 1
ATOM 3384 C C . THR B 1 189 ? -11.297 -16.719 -19.062 1 62.09 189 THR B C 1
ATOM 3386 O O . THR B 1 189 ? -12.227 -17.5 -19.219 1 62.09 189 THR B O 1
ATOM 3389 N N . LEU B 1 190 ? -10.133 -17.094 -18.562 1 76.5 190 LEU B N 1
ATOM 3390 C CA . LEU B 1 190 ? -9.828 -18.516 -18.344 1 76.5 190 LEU B CA 1
ATOM 3391 C C . LEU B 1 190 ? -9.086 -18.719 -17.031 1 76.5 190 LEU B C 1
ATOM 3393 O O . LEU B 1 190 ? -8.047 -18.094 -16.797 1 76.5 190 LEU B O 1
ATOM 3397 N N . ASP B 1 191 ? -9.719 -19.422 -16.078 1 77.75 191 ASP B N 1
ATOM 3398 C CA . ASP B 1 191 ? -9.055 -19.688 -14.797 1 77.75 191 ASP B CA 1
ATOM 3399 C C . ASP B 1 191 ? -8.523 -21.109 -14.734 1 77.75 191 ASP B C 1
ATOM 3401 O O . ASP B 1 191 ? -8.469 -21.812 -15.758 1 77.75 191 ASP B O 1
ATOM 3405 N N . GLU B 1 192 ? -8.062 -21.578 -13.562 1 79.25 192 GLU B N 1
ATOM 3406 C CA . GLU B 1 192 ? -7.387 -22.859 -13.391 1 79.25 192 GLU B CA 1
ATOM 3407 C C . GLU B 1 192 ? -8.336 -24.016 -13.688 1 79.25 192 GLU B C 1
ATOM 3409 O O . GLU B 1 192 ? -7.914 -25.047 -14.227 1 79.25 192 GLU B O 1
ATOM 3414 N N . LEU B 1 193 ? -9.602 -23.844 -13.328 1 85.44 193 LEU B N 1
ATOM 3415 C CA . LEU B 1 193 ? -10.562 -24.922 -13.586 1 85.44 193 LEU B CA 1
ATOM 3416 C C . LEU B 1 193 ? -10.836 -25.062 -15.078 1 85.44 193 LEU B C 1
ATOM 3418 O O . LEU B 1 193 ? -10.992 -26.172 -15.578 1 85.44 193 LEU B O 1
ATOM 3422 N N . ASP B 1 194 ? -10.859 -23.875 -15.734 1 89.38 194 ASP B N 1
ATOM 3423 C CA . ASP B 1 194 ? -10.969 -23.938 -17.188 1 89.38 194 ASP B CA 1
ATOM 3424 C C . ASP B 1 194 ? -9.766 -24.641 -17.797 1 89.38 194 ASP B C 1
ATOM 3426 O O . ASP B 1 194 ? -9.906 -25.406 -18.75 1 89.38 194 ASP B O 1
ATOM 3430 N N . THR B 1 195 ? -8.641 -24.281 -17.281 1 87.62 195 THR B N 1
ATOM 3431 C CA . THR B 1 195 ? -7.41 -24.906 -17.75 1 87.62 195 THR B CA 1
ATOM 3432 C C . THR B 1 195 ? -7.477 -26.422 -17.578 1 87.62 195 THR B C 1
ATOM 3434 O O . THR B 1 195 ? -7.121 -27.172 -18.484 1 87.62 195 THR B O 1
ATOM 3437 N N . VAL B 1 196 ? -7.93 -26.859 -16.422 1 90.38 196 VAL B N 1
ATOM 3438 C CA . VAL B 1 196 ? -8.039 -28.297 -16.141 1 90.38 196 VAL B CA 1
ATOM 3439 C C . VAL B 1 196 ? -9.008 -28.938 -17.125 1 90.38 196 VAL B C 1
ATOM 3441 O O . VAL B 1 196 ? -8.758 -30.047 -17.625 1 90.38 196 VAL B O 1
ATOM 3444 N N . LEU B 1 197 ? -10.055 -28.281 -17.438 1 94.44 197 LEU B N 1
ATOM 3445 C CA . LEU B 1 197 ? -11.031 -28.797 -18.391 1 94.44 197 LEU B CA 1
ATOM 3446 C C . LEU B 1 197 ? -10.43 -28.875 -19.797 1 94.44 197 LEU B C 1
ATOM 3448 O O . LEU B 1 197 ? -10.625 -29.875 -20.5 1 94.44 197 LEU B O 1
ATOM 3452 N N . LEU B 1 198 ? -9.758 -27.875 -20.188 1 93.5 198 LEU B N 1
ATOM 3453 C CA . LEU B 1 198 ? -9.133 -27.859 -21.5 1 93.5 198 LEU B CA 1
ATOM 3454 C C . LEU B 1 198 ? -8.086 -28.953 -21.625 1 93.5 198 LEU B C 1
ATOM 3456 O O . LEU B 1 198 ? -8.008 -29.641 -22.641 1 93.5 198 LEU B O 1
ATOM 3460 N N . MET B 1 199 ? -7.305 -29.125 -20.594 1 93.44 199 MET B N 1
ATOM 3461 C CA . MET B 1 199 ? -6.32 -30.203 -20.609 1 93.44 199 MET B CA 1
ATOM 3462 C C . MET B 1 199 ? -7.012 -31.578 -20.578 1 93.44 199 MET B C 1
ATOM 3464 O O . MET B 1 199 ? -6.512 -32.531 -21.156 1 93.44 199 MET B O 1
ATOM 3468 N N . GLY B 1 200 ? -8.07 -31.641 -19.828 1 95 200 GLY B N 1
ATOM 3469 C CA . GLY B 1 200 ? -8.891 -32.844 -19.906 1 95 200 GLY B CA 1
ATOM 3470 C C . GLY B 1 200 ? -9.359 -33.156 -21.312 1 95 200 GLY B C 1
ATOM 3471 O O . GLY B 1 200 ? -9.32 -34.312 -21.734 1 95 200 GLY B O 1
ATOM 3472 N N . GLY B 1 201 ? -9.828 -32.188 -22.016 1 94.62 201 GLY B N 1
ATOM 3473 C CA . GLY B 1 201 ? -10.211 -32.344 -23.406 1 94.62 201 GLY B CA 1
ATOM 3474 C C . GLY B 1 201 ? -9.07 -32.812 -24.281 1 94.62 201 GLY B C 1
ATOM 3475 O O . GLY B 1 201 ? -9.25 -33.688 -25.125 1 94.62 201 GLY B O 1
ATOM 3476 N N . ARG B 1 202 ? -7.996 -32.156 -24.109 1 93.62 202 ARG B N 1
ATOM 3477 C CA . ARG B 1 202 ? -6.809 -32.531 -24.875 1 93.62 202 ARG B CA 1
ATOM 3478 C C . ARG B 1 202 ? -6.457 -34 -24.688 1 93.62 202 ARG B C 1
ATOM 3480 O O . ARG B 1 202 ? -5.969 -34.656 -25.609 1 93.62 202 ARG B O 1
ATOM 3487 N N . ASN B 1 203 ? -6.727 -34.562 -23.516 1 93.88 203 ASN B N 1
ATOM 3488 C CA . ASN B 1 203 ? -6.32 -35.938 -23.172 1 93.88 203 ASN B CA 1
ATOM 3489 C C . ASN B 1 203 ? -7.504 -36.906 -23.203 1 93.88 203 ASN B C 1
ATOM 3491 O O . ASN B 1 203 ? -7.359 -38.094 -22.891 1 93.88 203 ASN B O 1
ATOM 3495 N N . GLY B 1 204 ? -8.648 -36.406 -23.547 1 92.31 204 GLY B N 1
ATOM 3496 C CA . GLY B 1 204 ? -9.828 -37.25 -23.625 1 92.31 204 GLY B CA 1
ATOM 3497 C C . GLY B 1 204 ? -10.312 -37.719 -22.266 1 92.31 204 GLY B C 1
ATOM 3498 O O . GLY B 1 204 ? -10.703 -38.875 -22.094 1 92.31 204 GLY B O 1
ATOM 3499 N N . ALA B 1 205 ? -10.203 -36.844 -21.281 1 94.38 205 ALA B N 1
ATOM 3500 C CA . ALA B 1 205 ? -10.625 -37.219 -19.922 1 94.38 205 ALA B CA 1
ATOM 3501 C C . ALA B 1 205 ? -12.148 -37.25 -19.812 1 94.38 205 ALA B C 1
ATOM 3503 O O . ALA B 1 205 ? -12.844 -36.562 -20.578 1 94.38 205 ALA B O 1
ATOM 3504 N N . GLN B 1 206 ? -12.57 -38.062 -18.859 1 94.38 206 GLN B N 1
ATOM 3505 C CA . GLN B 1 206 ? -14 -38.094 -18.578 1 94.38 206 GLN B CA 1
ATOM 3506 C C . GLN B 1 206 ? -14.406 -36.938 -17.672 1 94.38 206 GLN B C 1
ATOM 3508 O O . GLN B 1 206 ? -13.758 -36.688 -16.656 1 94.38 206 GLN B O 1
ATOM 3513 N N . LEU B 1 207 ? -15.508 -36.25 -18.078 1 95.06 207 LEU B N 1
ATOM 3514 C CA . LEU B 1 207 ? -15.977 -35.125 -17.312 1 95.06 207 LEU B CA 1
ATOM 3515 C C . LEU B 1 207 ? -16.312 -35.531 -15.875 1 95.06 207 LEU B C 1
ATOM 3517 O O . LEU B 1 207 ? -16.016 -34.781 -14.938 1 95.06 207 LEU B O 1
ATOM 3521 N N . TYR B 1 208 ? -16.875 -36.656 -15.734 1 92.94 208 TYR B N 1
ATOM 3522 C CA . TYR B 1 208 ? -17.297 -37.094 -14.414 1 92.94 208 TYR B CA 1
ATOM 3523 C C . TYR B 1 208 ? -16.094 -37.219 -13.484 1 92.94 208 TYR B C 1
ATOM 3525 O O . TYR B 1 208 ? -16.172 -36.875 -12.305 1 92.94 208 TYR B O 1
ATOM 3533 N N . GLU B 1 209 ? -15.023 -37.75 -13.945 1 93.88 209 GLU B N 1
ATOM 3534 C CA . GLU B 1 209 ? -13.82 -37.938 -13.133 1 93.88 209 GLU B CA 1
ATOM 3535 C C . GLU B 1 209 ? -13.211 -36.594 -12.742 1 93.88 209 GLU B C 1
ATOM 3537 O O . GLU B 1 209 ? -12.766 -36.438 -11.609 1 93.88 209 GLU B O 1
ATOM 3542 N N . LEU B 1 210 ? -13.148 -35.688 -13.672 1 94.88 210 LEU B N 1
ATOM 3543 C CA . LEU B 1 210 ? -12.617 -34.375 -13.383 1 94.88 210 LEU B CA 1
ATOM 3544 C C . LEU B 1 210 ? -13.477 -33.656 -12.359 1 94.88 210 LEU B C 1
ATOM 3546 O O . LEU B 1 210 ? -12.961 -32.969 -11.469 1 94.88 210 LEU B O 1
ATOM 3550 N N . SER B 1 211 ? -14.781 -33.781 -12.531 1 94.12 211 SER B N 1
ATOM 3551 C CA . SER B 1 211 ? -15.711 -33.156 -11.594 1 94.12 211 SER B CA 1
ATOM 3552 C C . SER B 1 211 ? -15.578 -33.75 -10.195 1 94.12 211 SER B C 1
ATOM 3554 O O . SER B 1 211 ? -15.609 -33 -9.203 1 94.12 211 SER B O 1
ATOM 3556 N N . ALA B 1 212 ? -15.477 -35.031 -10.141 1 93.81 212 ALA B N 1
ATOM 3557 C CA . ALA B 1 212 ? -15.297 -35.688 -8.859 1 93.81 212 ALA B CA 1
ATOM 3558 C C . ALA B 1 212 ? -14 -35.25 -8.18 1 93.81 212 ALA B C 1
ATOM 3560 O O . ALA B 1 212 ? -13.961 -35.031 -6.969 1 93.81 212 ALA B O 1
ATOM 3561 N N . TRP B 1 213 ? -12.945 -35.219 -8.938 1 93.69 213 TRP B N 1
ATOM 3562 C CA . TRP B 1 213 ? -11.648 -34.75 -8.453 1 93.69 213 TRP B CA 1
ATOM 3563 C C . TRP B 1 213 ? -11.758 -33.344 -7.867 1 93.69 213 TRP B C 1
ATOM 3565 O O . TRP B 1 213 ? -11.281 -33.094 -6.758 1 93.69 213 TRP B O 1
ATOM 3575 N N . ALA B 1 214 ? -12.391 -32.406 -8.586 1 90.94 214 ALA B N 1
ATOM 3576 C CA . ALA B 1 214 ? -12.531 -31.016 -8.141 1 90.94 214 ALA B CA 1
ATOM 3577 C C . ALA B 1 214 ? -13.336 -30.938 -6.844 1 90.94 214 ALA B C 1
ATOM 3579 O O . ALA B 1 214 ? -13 -30.156 -5.945 1 90.94 214 ALA B O 1
ATOM 3580 N N . GLU B 1 215 ? -14.367 -31.719 -6.812 1 91.5 215 GLU B N 1
ATOM 3581 C CA . GLU B 1 215 ? -15.219 -31.734 -5.625 1 91.5 215 GLU B CA 1
ATOM 3582 C C . GLU B 1 215 ? -14.461 -32.281 -4.414 1 91.5 215 GLU B C 1
ATOM 3584 O O . GLU B 1 215 ? -14.578 -31.734 -3.312 1 91.5 215 GLU B O 1
ATOM 3589 N N . GLU B 1 216 ? -13.758 -33.312 -4.625 1 88.88 216 GLU B N 1
ATOM 3590 C CA . GLU B 1 216 ? -12.992 -33.938 -3.553 1 88.88 216 GLU B CA 1
ATOM 3591 C C . GLU B 1 216 ? -11.969 -32.969 -2.965 1 88.88 216 GLU B C 1
ATOM 3593 O O . GLU B 1 216 ? -11.703 -33 -1.761 1 88.88 216 GLU B O 1
ATOM 3598 N N . LEU B 1 217 ? -11.375 -32.219 -3.781 1 84.75 217 LEU B N 1
ATOM 3599 C CA . LEU B 1 217 ? -10.352 -31.266 -3.334 1 84.75 217 LEU B CA 1
ATOM 3600 C C . LEU B 1 217 ? -10.984 -29.953 -2.885 1 84.75 217 LEU B C 1
ATOM 3602 O O . LEU B 1 217 ? -10.273 -29.031 -2.498 1 84.75 217 LEU B O 1
ATOM 3606 N N . GLY B 1 218 ? -12.32 -29.859 -2.967 1 82.38 218 GLY B N 1
ATOM 3607 C CA . GLY B 1 218 ? -13.023 -28.656 -2.553 1 82.38 218 GLY B CA 1
ATOM 3608 C C . GLY B 1 218 ? -12.82 -27.5 -3.5 1 82.38 218 GLY B C 1
ATOM 3609 O O . GLY B 1 218 ? -12.906 -26.344 -3.09 1 82.38 218 GLY B O 1
ATOM 3610 N N . LEU B 1 219 ? -12.492 -27.75 -4.75 1 82.44 219 LEU B N 1
ATOM 3611 C CA . LEU B 1 219 ? -12.203 -26.703 -5.723 1 82.44 219 LEU B CA 1
ATOM 3612 C C . LEU B 1 219 ? -13.484 -26.219 -6.398 1 82.44 219 LEU B C 1
ATOM 3614 O O . LEU B 1 219 ? -13.602 -25.031 -6.742 1 82.44 219 LEU B O 1
ATOM 3618 N N . ALA B 1 220 ? -14.367 -27.094 -6.625 1 87.56 220 ALA B N 1
ATOM 3619 C CA . ALA B 1 220 ? -15.617 -26.781 -7.305 1 87.56 220 ALA B CA 1
ATOM 3620 C C . ALA B 1 220 ? -16.625 -27.922 -7.164 1 87.56 220 ALA B C 1
ATOM 3622 O O . ALA B 1 220 ? -16.234 -29.078 -7.008 1 87.56 220 ALA B O 1
ATOM 3623 N N . SER B 1 221 ? -17.844 -27.531 -7.238 1 92.12 221 SER B N 1
ATOM 3624 C CA . SER B 1 221 ? -18.891 -28.547 -7.273 1 92.12 221 SER B CA 1
ATOM 3625 C C . SER B 1 221 ? -19.016 -29.141 -8.664 1 92.12 221 SER B C 1
ATOM 3627 O O . SER B 1 221 ? -18.484 -28.609 -9.641 1 92.12 221 SER B O 1
ATOM 3629 N N . ARG B 1 222 ? -19.781 -30.266 -8.758 1 93.19 222 ARG B N 1
ATOM 3630 C CA . ARG B 1 222 ? -20.062 -30.875 -10.055 1 93.19 222 ARG B CA 1
ATOM 3631 C C . ARG B 1 222 ? -20.844 -29.938 -10.953 1 93.19 222 ARG B C 1
ATOM 3633 O O . ARG B 1 222 ? -20.625 -29.891 -12.164 1 93.19 222 ARG B O 1
ATOM 3640 N N . ALA B 1 223 ? -21.75 -29.172 -10.32 1 94.31 223 ALA B N 1
ATOM 3641 C CA . ALA B 1 223 ? -22.562 -28.203 -11.07 1 94.31 223 ALA B CA 1
ATOM 3642 C C . ALA B 1 223 ? -21.672 -27.094 -11.656 1 94.31 223 ALA B C 1
ATOM 3644 O O . ALA B 1 223 ? -21.891 -26.672 -12.789 1 94.31 223 ALA B O 1
ATOM 3645 N N . THR B 1 224 ? -20.719 -26.641 -10.922 1 91.69 224 THR B N 1
ATOM 3646 C CA . THR B 1 224 ? -19.797 -25.594 -11.367 1 91.69 224 THR B CA 1
ATOM 3647 C C . THR B 1 224 ? -18.953 -26.109 -12.539 1 91.69 224 THR B C 1
ATOM 3649 O O . THR B 1 224 ? -18.781 -25.391 -13.531 1 91.69 224 THR B O 1
ATOM 3652 N N . MET B 1 225 ? -18.469 -27.297 -12.383 1 94 225 MET B N 1
ATOM 3653 C CA . MET B 1 225 ? -17.656 -27.875 -13.453 1 94 225 MET B CA 1
ATOM 3654 C C . MET B 1 225 ? -18.469 -28.031 -14.727 1 94 225 MET B C 1
ATOM 3656 O O . MET B 1 225 ? -17.969 -27.766 -15.828 1 94 225 MET B O 1
ATOM 3660 N N . SER B 1 226 ? -19.656 -28.484 -14.57 1 93.94 226 SER B N 1
ATOM 3661 C CA . SER B 1 226 ? -20.547 -28.641 -15.711 1 93.94 226 SER B CA 1
ATOM 3662 C C . SER B 1 226 ? -20.812 -27.297 -16.391 1 93.94 226 SER B C 1
ATOM 3664 O O . SER B 1 226 ? -20.844 -27.219 -17.625 1 93.94 226 SER B O 1
ATOM 3666 N N . ALA B 1 227 ? -21.016 -26.312 -15.609 1 94.81 227 ALA B N 1
ATOM 3667 C CA . ALA B 1 227 ? -21.281 -24.969 -16.141 1 94.81 227 ALA B CA 1
ATOM 3668 C C . ALA B 1 227 ? -20.062 -24.438 -16.891 1 94.81 227 ALA B C 1
ATOM 3670 O O . ALA B 1 227 ? -20.188 -23.828 -17.953 1 94.81 227 ALA B O 1
ATOM 3671 N N . ARG B 1 228 ? -18.938 -24.656 -16.375 1 93.56 228 ARG B N 1
ATOM 3672 C CA . ARG B 1 228 ? -17.703 -24.234 -17.016 1 93.56 228 ARG B CA 1
ATOM 3673 C C . ARG B 1 228 ? -17.484 -24.984 -18.328 1 93.56 228 ARG B C 1
ATOM 3675 O O . ARG B 1 228 ? -17.062 -24.391 -19.328 1 93.56 228 ARG B O 1
ATOM 3682 N N . LYS B 1 229 ? -17.719 -26.25 -18.281 1 94.94 229 LYS B N 1
ATOM 3683 C CA . LYS B 1 229 ? -17.641 -27.031 -19.5 1 94.94 229 LYS B CA 1
ATOM 3684 C C . LYS B 1 229 ? -18.562 -26.484 -20.578 1 94.94 229 LYS B C 1
ATOM 3686 O O . LYS B 1 229 ? -18.156 -26.328 -21.734 1 94.94 229 LYS B O 1
ATOM 3691 N N . ARG B 1 230 ? -19.75 -26.172 -20.203 1 95.5 230 ARG B N 1
ATOM 3692 C CA . ARG B 1 230 ? -20.719 -25.641 -21.156 1 95.5 230 ARG B CA 1
ATOM 3693 C C . ARG B 1 230 ? -20.234 -24.312 -21.75 1 95.5 230 ARG B C 1
ATOM 3695 O O . ARG B 1 230 ? -20.406 -24.062 -22.938 1 95.5 230 ARG B O 1
ATOM 3702 N N . ARG B 1 231 ? -19.703 -23.516 -20.938 1 92.81 231 ARG B N 1
ATOM 3703 C CA . ARG B 1 231 ? -19.172 -22.234 -21.391 1 92.81 231 ARG B CA 1
ATOM 3704 C C . ARG B 1 231 ? -18.078 -22.453 -22.438 1 92.81 231 ARG B C 1
ATOM 3706 O O . ARG B 1 231 ? -18.078 -21.797 -23.484 1 92.81 231 ARG B O 1
ATOM 3713 N N . LEU B 1 232 ? -17.219 -23.344 -22.172 1 93.88 232 LEU B N 1
ATOM 3714 C CA . LEU B 1 232 ? -16.109 -23.625 -23.094 1 93.88 232 LEU B CA 1
ATOM 3715 C C . LEU B 1 232 ? -16.625 -24.297 -24.359 1 93.88 232 LEU B C 1
ATOM 3717 O O . LEU B 1 232 ? -16.094 -24.062 -25.453 1 93.88 232 LEU B O 1
ATOM 3721 N N . GLU B 1 233 ? -17.656 -25.047 -24.25 1 94.94 233 GLU B N 1
ATOM 3722 C CA . GLU B 1 233 ? -18.297 -25.641 -25.422 1 94.94 233 GLU B CA 1
ATOM 3723 C C . GLU B 1 233 ? -18.953 -24.562 -26.297 1 94.94 233 GLU B C 1
ATOM 3725 O O . GLU B 1 233 ? -18.844 -24.609 -27.516 1 94.94 233 GLU B O 1
ATOM 3730 N N . SER B 1 234 ? -19.578 -23.656 -25.609 1 93.25 234 SER B N 1
ATOM 3731 C CA . SER B 1 234 ? -20.266 -22.578 -26.328 1 93.25 234 SER B CA 1
ATOM 3732 C C . SER B 1 234 ? -19.266 -21.703 -27.078 1 93.25 234 SER B C 1
ATOM 3734 O O . SER B 1 234 ? -19.594 -21.141 -28.125 1 93.25 234 SER B O 1
ATOM 3736 N N . ALA B 1 235 ? -18.141 -21.641 -26.578 1 90.69 235 ALA B N 1
ATOM 3737 C CA . ALA B 1 235 ? -17.094 -20.844 -27.203 1 90.69 235 ALA B CA 1
ATOM 3738 C C . ALA B 1 235 ? -16.375 -21.625 -28.297 1 90.69 235 ALA B C 1
ATOM 3740 O O . ALA B 1 235 ? -15.492 -21.094 -28.969 1 90.69 235 ALA B O 1
ATOM 3741 N N . GLY B 1 236 ? -16.734 -22.891 -28.438 1 91.38 236 GLY B N 1
ATOM 3742 C CA . GLY B 1 236 ? -16.156 -23.719 -29.484 1 91.38 236 GLY B CA 1
ATOM 3743 C C . GLY B 1 236 ? -14.805 -24.297 -29.094 1 91.38 236 GLY B C 1
ATOM 3744 O O . GLY B 1 236 ? -14.016 -24.672 -29.969 1 91.38 236 GLY B O 1
ATOM 3745 N N . LEU B 1 237 ? -14.5 -24.375 -27.828 1 93.62 237 LEU B N 1
ATOM 3746 C CA . LEU B 1 237 ? -13.188 -24.812 -27.375 1 93.62 237 LEU B CA 1
ATOM 3747 C C . LEU B 1 237 ? -13.234 -26.281 -26.953 1 93.62 237 LEU B C 1
ATOM 3749 O O . LEU B 1 237 ? -12.234 -27 -27.062 1 93.62 237 LEU B O 1
ATOM 3753 N N . LEU B 1 238 ? -14.367 -26.719 -26.438 1 95.19 238 LEU B N 1
ATOM 3754 C CA . LEU B 1 238 ? -14.523 -28.094 -25.953 1 95.19 238 LEU B CA 1
ATOM 3755 C C . LEU B 1 238 ? -15.711 -28.766 -26.641 1 95.19 238 LEU B C 1
ATOM 3757 O O . LEU B 1 238 ? -16.625 -28.094 -27.109 1 95.19 238 LEU B O 1
ATOM 3761 N N . ALA B 1 239 ? -15.633 -29.969 -26.797 1 94.69 239 ALA B N 1
ATOM 3762 C CA . ALA B 1 239 ? -16.703 -30.859 -27.203 1 94.69 239 ALA B CA 1
ATOM 3763 C C . ALA B 1 239 ? -16.75 -32.125 -26.328 1 94.69 239 ALA B C 1
ATOM 3765 O O . ALA B 1 239 ? -15.891 -32.281 -25.453 1 94.69 239 ALA B O 1
ATOM 3766 N N . THR B 1 240 ? -17.812 -32.875 -26.422 1 94.12 240 THR B N 1
ATOM 3767 C CA . THR B 1 240 ? -17.922 -34.125 -25.656 1 94.12 240 THR B CA 1
ATOM 3768 C C . THR B 1 240 ? -18.391 -35.25 -26.547 1 94.12 240 THR B C 1
ATOM 3770 O O . THR B 1 240 ? -19.047 -35.031 -27.562 1 94.12 240 THR B O 1
ATOM 3773 N N . GLU B 1 241 ? -17.953 -36.344 -26.25 1 92.88 241 GLU B N 1
ATOM 3774 C CA . GLU B 1 241 ? -18.438 -37.594 -26.891 1 92.88 241 GLU B CA 1
ATOM 3775 C C . GLU B 1 241 ? -18.984 -38.562 -25.844 1 92.88 241 GLU B C 1
ATOM 3777 O O . GLU B 1 241 ? -18.438 -38.656 -24.75 1 92.88 241 GLU B O 1
ATOM 3782 N N . LYS B 1 242 ? -20.078 -39.125 -26.203 1 88.44 242 LYS B N 1
ATOM 3783 C CA . LYS B 1 242 ? -20.688 -40.125 -25.312 1 88.44 242 LYS B CA 1
ATOM 3784 C C . LYS B 1 242 ? -19.891 -41.406 -25.297 1 88.44 242 LYS B C 1
ATOM 3786 O O . LYS B 1 242 ? -19.438 -41.906 -26.344 1 88.44 242 LYS B O 1
ATOM 3791 N N . VAL B 1 243 ? -19.469 -41.812 -24.156 1 82.12 243 VAL B N 1
ATOM 3792 C CA . VAL B 1 243 ? -18.812 -43.094 -24 1 82.12 243 VAL B CA 1
ATOM 3793 C C . VAL B 1 243 ? -19.781 -44.094 -23.391 1 82.12 243 VAL B C 1
ATOM 3795 O O . VAL B 1 243 ? -20.406 -43.812 -22.359 1 82.12 243 VAL B O 1
ATOM 3798 N N . SER B 1 244 ? -19.969 -45.156 -24.141 1 77.75 244 SER B N 1
ATOM 3799 C CA . SER B 1 244 ? -20.922 -46.188 -23.734 1 77.75 244 SER B CA 1
ATOM 3800 C C . SER B 1 244 ? -20.469 -46.906 -22.469 1 77.75 244 SER B C 1
ATOM 3802 O O . SER B 1 244 ? -19.281 -47.188 -22.328 1 77.75 244 SER B O 1
ATOM 3804 N N . THR B 1 245 ? -21.203 -46.812 -21.5 1 71.19 245 THR B N 1
ATOM 3805 C CA . THR B 1 245 ? -20.922 -47.594 -20.312 1 71.19 245 THR B CA 1
ATOM 3806 C C . THR B 1 245 ? -21.938 -48.719 -20.172 1 71.19 245 THR B C 1
ATOM 3808 O O . THR B 1 245 ? -23.047 -48.656 -20.703 1 71.19 245 THR B O 1
ATOM 3811 N N . ASP B 1 246 ? -21.5 -49.875 -19.734 1 66.38 246 ASP B N 1
ATOM 3812 C CA . ASP B 1 246 ? -22.391 -51.031 -19.578 1 66.38 246 ASP B CA 1
ATOM 3813 C C . ASP B 1 246 ? -23.531 -50.719 -18.609 1 66.38 246 ASP B C 1
ATOM 3815 O O . ASP B 1 246 ? -24.625 -51.25 -18.75 1 66.38 246 ASP B O 1
ATOM 3819 N N . VAL B 1 247 ? -23.297 -49.969 -17.625 1 64.12 247 VAL B N 1
ATOM 3820 C CA . VAL B 1 247 ? -24.328 -49.688 -16.625 1 64.12 247 VAL B CA 1
ATOM 3821 C C . VAL B 1 247 ? -24.391 -48.188 -16.359 1 64.12 247 VAL B C 1
ATOM 3823 O O . VAL B 1 247 ? -23.359 -47.531 -16.203 1 64.12 247 VAL B O 1
ATOM 3826 N N . GLY B 1 248 ? -25.672 -47.656 -16.469 1 61.28 248 GLY B N 1
ATOM 3827 C CA . GLY B 1 248 ? -25.953 -46.281 -16 1 61.28 248 GLY B CA 1
ATOM 3828 C C . GLY B 1 248 ? -25.875 -45.25 -17.094 1 61.28 248 GLY B C 1
ATOM 3829 O O . GLY B 1 248 ? -25.969 -45.594 -18.281 1 61.28 248 GLY B O 1
ATOM 3830 N N . ARG B 1 249 ? -25.906 -44.062 -16.75 1 64.19 249 ARG B N 1
ATOM 3831 C CA . ARG B 1 249 ? -25.922 -42.938 -17.672 1 64.19 249 ARG B CA 1
ATOM 3832 C C . ARG B 1 249 ? -24.594 -42.812 -18.406 1 64.19 249 ARG B C 1
ATOM 3834 O O . ARG B 1 249 ? -23.531 -43 -17.812 1 64.19 249 ARG B O 1
ATOM 3841 N N . PRO B 1 250 ? -24.672 -42.688 -19.703 1 69 250 PRO B N 1
ATOM 3842 C CA . PRO B 1 250 ? -23.438 -42.531 -20.484 1 69 250 PRO B CA 1
ATOM 3843 C C . PRO B 1 250 ? -22.5 -41.469 -19.922 1 69 250 PRO B C 1
ATOM 3845 O O . PRO B 1 250 ? -22.953 -40.469 -19.406 1 69 250 PRO B O 1
ATOM 3848 N N . ARG B 1 251 ? -21.297 -41.906 -19.953 1 82.88 251 ARG B N 1
ATOM 3849 C CA . ARG B 1 251 ? -20.266 -40.969 -19.531 1 82.88 251 ARG B CA 1
ATOM 3850 C C . ARG B 1 251 ? -19.797 -40.094 -20.688 1 82.88 251 ARG B C 1
ATOM 3852 O O . ARG B 1 251 ? -19.984 -40.438 -21.844 1 82.88 251 ARG B O 1
ATOM 3859 N N . GLN B 1 252 ? -19.484 -38.812 -20.328 1 91 252 GLN B N 1
ATOM 3860 C CA . GLN B 1 252 ? -19.047 -37.875 -21.359 1 91 252 GLN B CA 1
ATOM 3861 C C . GLN B 1 252 ? -17.516 -37.75 -21.359 1 91 252 GLN B C 1
ATOM 3863 O O . GLN B 1 252 ? -16.922 -37.438 -20.312 1 91 252 GLN B O 1
ATOM 3868 N N . ARG B 1 253 ? -16.969 -38.062 -22.469 1 94.38 253 ARG B N 1
ATOM 3869 C CA . ARG B 1 253 ? -15.555 -37.812 -22.688 1 94.38 253 ARG B CA 1
ATOM 3870 C C . ARG B 1 253 ? -15.328 -36.438 -23.297 1 94.38 253 ARG B C 1
ATOM 3872 O O . ARG B 1 253 ? -16.062 -36.031 -24.203 1 94.38 253 ARG B O 1
ATOM 3879 N N . LEU B 1 254 ? -14.344 -35.719 -22.719 1 95.38 254 LEU B N 1
ATOM 3880 C CA . LEU B 1 254 ? -14.023 -34.375 -23.219 1 95.38 254 LEU B CA 1
ATOM 3881 C C . LEU B 1 254 ? -13.102 -34.438 -24.422 1 95.38 254 LEU B C 1
ATOM 3883 O O . LEU B 1 254 ? -12.219 -35.312 -24.484 1 95.38 254 LEU B O 1
ATOM 3887 N N . LEU B 1 255 ? -13.352 -33.562 -25.359 1 94.25 255 LEU B N 1
ATOM 3888 C CA . LEU B 1 255 ? -12.508 -33.406 -26.547 1 94.25 255 LEU B CA 1
ATOM 3889 C C . LEU B 1 255 ? -12.234 -31.938 -26.812 1 94.25 255 LEU B C 1
ATOM 3891 O O . LEU B 1 255 ? -13.039 -31.062 -26.469 1 94.25 255 LEU B O 1
ATOM 3895 N N . LEU B 1 256 ? -11.102 -31.688 -27.375 1 94.06 256 LEU B N 1
AT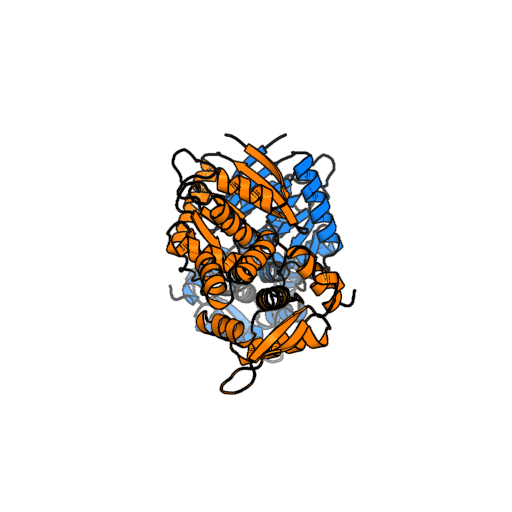OM 3896 C CA . LEU B 1 256 ? -10.891 -30.328 -27.891 1 94.06 256 LEU B CA 1
ATOM 3897 C C . LEU B 1 256 ? -11.648 -30.125 -29.203 1 94.06 256 LEU B C 1
ATOM 3899 O O . LEU B 1 256 ? -11.578 -30.953 -30.109 1 94.06 256 LEU B O 1
ATOM 3903 N N . ALA B 1 257 ? -12.422 -29.094 -29.266 1 88.25 257 ALA B N 1
ATOM 3904 C CA . ALA B 1 257 ? -13.258 -28.859 -30.438 1 88.25 257 ALA B CA 1
ATOM 3905 C C . ALA B 1 257 ? -12.43 -28.266 -31.578 1 88.25 257 ALA B C 1
ATOM 3907 O O . ALA B 1 257 ? -12.648 -28.609 -32.75 1 88.25 257 ALA B O 1
ATOM 3908 N N . ALA B 1 258 ? -11.609 -27.281 -31.281 1 75.88 258 ALA B N 1
ATOM 3909 C CA . ALA B 1 258 ? -10.836 -26.656 -32.344 1 75.88 258 ALA B CA 1
ATOM 3910 C C . ALA B 1 258 ? -9.664 -27.547 -32.75 1 75.88 258 ALA B C 1
ATOM 3912 O O . ALA B 1 258 ? -8.742 -27.797 -31.984 1 75.88 258 ALA B O 1
ATOM 3913 N N . GLU B 1 259 ? -9.695 -28.109 -33.938 1 70.69 259 GLU B N 1
ATOM 3914 C CA . GLU B 1 259 ? -8.703 -29.047 -34.438 1 70.69 259 GLU B CA 1
ATOM 3915 C C . GLU B 1 259 ? -7.309 -28.438 -34.438 1 70.69 259 GLU B C 1
ATOM 3917 O O . GLU B 1 259 ? -6.32 -29.125 -34.188 1 70.69 259 GLU B O 1
ATOM 3922 N N . GLY B 1 260 ? -7.23 -27.125 -34.625 1 74.5 260 GLY B N 1
ATOM 3923 C CA . GLY B 1 260 ? -5.938 -26.469 -34.688 1 74.5 260 GLY B CA 1
ATOM 3924 C C . GLY B 1 260 ? -5.25 -26.375 -33.312 1 74.5 260 GLY B C 1
ATOM 3925 O O . GLY B 1 260 ? -4.051 -26.109 -33.25 1 74.5 260 GLY B O 1
ATOM 3926 N N . LEU B 1 261 ? -5.984 -26.781 -32.344 1 78.69 261 LEU B N 1
ATOM 3927 C CA . LEU B 1 261 ? -5.422 -26.594 -31 1 78.69 261 LEU B CA 1
ATOM 3928 C C . LEU B 1 261 ? -4.945 -27.938 -30.422 1 78.69 261 LEU B C 1
ATOM 3930 O O . LEU B 1 261 ? -4.23 -27.969 -29.422 1 78.69 261 LEU B O 1
ATOM 3934 N N . ARG B 1 262 ? -5.188 -29.047 -31.109 1 78.81 262 ARG B N 1
ATOM 3935 C CA . ARG B 1 262 ? -4.934 -30.375 -30.578 1 78.81 262 ARG B CA 1
ATOM 3936 C C . ARG B 1 262 ? -3.436 -30.625 -30.422 1 78.81 262 ARG B C 1
ATOM 3938 O O . ARG B 1 262 ? -3 -31.297 -29.484 1 78.81 262 ARG B O 1
ATOM 3945 N N . ASP B 1 263 ? -2.711 -30.047 -31.281 1 84.12 263 ASP B N 1
ATOM 3946 C CA . ASP B 1 263 ? -1.285 -30.359 -31.281 1 84.12 263 ASP B CA 1
ATOM 3947 C C . ASP B 1 263 ? -0.482 -29.234 -30.625 1 84.12 263 ASP B C 1
ATOM 3949 O O . ASP B 1 263 ? 0.74 -29.344 -30.5 1 84.12 263 ASP B O 1
ATOM 3953 N N . ALA B 1 264 ? -1.133 -28.266 -30.156 1 88.69 264 ALA B N 1
ATOM 3954 C CA . ALA B 1 264 ? -0.45 -27.141 -29.531 1 88.69 264 ALA B CA 1
ATOM 3955 C C . ALA B 1 264 ? 0.043 -27.516 -28.141 1 88.69 264 ALA B C 1
ATOM 3957 O O . ALA B 1 264 ? -0.624 -28.266 -27.406 1 88.69 264 ALA B O 1
ATOM 3958 N N . PRO B 1 265 ? 1.291 -27.031 -27.812 1 90.5 265 PRO B N 1
ATOM 3959 C CA . PRO B 1 265 ? 1.694 -27.188 -26.406 1 90.5 265 PRO B CA 1
ATOM 3960 C C . PRO B 1 265 ? 0.667 -26.625 -25.422 1 90.5 265 PRO B C 1
ATOM 3962 O O . PRO B 1 265 ? -0.056 -25.688 -25.766 1 90.5 265 PRO B O 1
ATOM 3965 N N . PRO B 1 266 ? 0.617 -27.266 -24.25 1 89.88 266 PRO B N 1
ATOM 3966 C CA . PRO B 1 266 ? -0.427 -26.906 -23.297 1 89.88 266 PRO B CA 1
ATOM 3967 C C . PRO B 1 266 ? -0.542 -25.406 -23.062 1 89.88 266 PRO B C 1
ATOM 3969 O O . PRO B 1 266 ? -1.647 -24.859 -23.094 1 89.88 266 PRO B O 1
ATOM 3972 N N . ALA B 1 267 ? 0.577 -24.766 -22.875 1 86.25 267 ALA B N 1
ATOM 3973 C CA . ALA B 1 267 ? 0.549 -23.328 -22.609 1 86.25 267 ALA B CA 1
ATOM 3974 C C . ALA B 1 267 ? 0.012 -22.562 -23.812 1 86.25 267 ALA B C 1
ATOM 3976 O O . ALA B 1 267 ? -0.726 -21.578 -23.641 1 86.25 267 ALA B O 1
ATOM 3977 N N . ASP B 1 268 ? 0.364 -22.969 -24.969 1 87.56 268 ASP B N 1
ATOM 3978 C CA . ASP B 1 268 ? -0.116 -22.328 -26.188 1 87.56 268 ASP B CA 1
ATOM 3979 C C . ASP B 1 268 ? -1.617 -22.547 -26.359 1 87.56 268 ASP B C 1
ATOM 3981 O O . ASP B 1 268 ? -2.32 -21.672 -26.875 1 87.56 268 ASP B O 1
ATOM 3985 N N . LEU B 1 269 ? -1.999 -23.688 -26 1 90.19 269 LEU B N 1
ATOM 3986 C CA . LEU B 1 269 ? -3.424 -23.984 -26.062 1 90.19 269 LEU B CA 1
ATOM 3987 C C . LEU B 1 269 ? -4.227 -23.031 -25.188 1 90.19 269 LEU B C 1
ATOM 3989 O O . LEU B 1 269 ? -5.262 -22.516 -25.625 1 90.19 269 LEU B O 1
ATOM 3993 N N . VAL B 1 270 ? -3.754 -22.828 -24 1 87 270 VAL B N 1
ATOM 3994 C CA . VAL B 1 270 ? -4.449 -21.953 -23.062 1 87 270 VAL B CA 1
ATOM 3995 C C . VAL B 1 270 ? -4.449 -20.531 -23.609 1 87 270 VAL B C 1
ATOM 3997 O O . VAL B 1 270 ? -5.457 -19.812 -23.531 1 87 270 VAL B O 1
ATOM 4000 N N . ARG B 1 271 ? -3.359 -20.047 -24.156 1 83.38 271 ARG B N 1
ATOM 4001 C CA . ARG B 1 271 ? -3.279 -18.719 -24.734 1 83.38 271 ARG B CA 1
ATOM 4002 C C . ARG B 1 271 ? -4.273 -18.562 -25.891 1 83.38 271 ARG B C 1
ATOM 4004 O O . ARG B 1 271 ? -4.934 -17.531 -26 1 83.38 271 ARG B O 1
ATOM 4011 N N . ALA B 1 272 ? -4.32 -19.562 -26.75 1 85.88 272 ALA B N 1
ATOM 4012 C CA . ALA B 1 272 ? -5.266 -19.547 -27.859 1 85.88 272 ALA B CA 1
ATOM 4013 C C . ALA B 1 272 ? -6.707 -19.516 -27.359 1 85.88 272 ALA B C 1
ATOM 4015 O O . ALA B 1 272 ? -7.543 -18.797 -27.906 1 85.88 272 ALA B O 1
ATOM 4016 N N . ALA B 1 273 ? -6.973 -20.344 -26.406 1 87.62 273 ALA B N 1
ATOM 4017 C CA . ALA B 1 273 ? -8.312 -20.391 -25.828 1 87.62 273 ALA B CA 1
ATOM 4018 C C . ALA B 1 273 ? -8.711 -19.031 -25.266 1 87.62 273 ALA B C 1
ATOM 4020 O O . ALA B 1 273 ? -9.859 -18.594 -25.422 1 87.62 273 ALA B O 1
ATOM 4021 N N . ARG B 1 274 ? -7.809 -18.359 -24.594 1 83.5 274 ARG B N 1
ATOM 4022 C CA . ARG B 1 274 ? -8.055 -17.031 -24.062 1 83.5 274 ARG B CA 1
ATOM 4023 C C . ARG B 1 274 ? -8.422 -16.047 -25.156 1 83.5 274 ARG B C 1
ATOM 4025 O O . ARG B 1 274 ? -9.305 -15.211 -24.984 1 83.5 274 ARG B O 1
ATOM 4032 N N . SER B 1 275 ? -7.664 -16.125 -26.219 1 81.75 275 SER B N 1
ATOM 4033 C CA . SER B 1 275 ? -7.922 -15.25 -27.375 1 81.75 275 SER B CA 1
ATOM 4034 C C . SER B 1 275 ? -9.328 -15.461 -27.922 1 81.75 275 SER B C 1
ATOM 4036 O O . SER B 1 275 ? -9.984 -14.5 -28.328 1 81.75 275 SER B O 1
ATOM 4038 N N . VAL B 1 276 ? -9.727 -16.625 -27.953 1 83.12 276 VAL B N 1
ATOM 4039 C CA . VAL B 1 276 ? -11.062 -16.969 -28.438 1 83.12 276 VAL B CA 1
ATOM 4040 C C . VAL B 1 276 ? -12.117 -16.375 -27.516 1 83.12 276 VAL B C 1
ATOM 4042 O O . VAL B 1 276 ? -13.125 -15.836 -27.984 1 83.12 276 VAL B O 1
ATOM 4045 N N . LEU B 1 277 ? -11.875 -16.469 -26.25 1 83.38 277 LEU B N 1
ATOM 4046 C CA . LEU B 1 277 ? -12.867 -16.031 -25.266 1 83.38 277 LEU B CA 1
ATOM 4047 C C . LEU B 1 277 ? -12.953 -14.508 -25.219 1 83.38 277 LEU B C 1
ATOM 4049 O O . LEU B 1 277 ? -14 -13.953 -24.891 1 83.38 277 LEU B O 1
ATOM 4053 N N . VAL B 1 278 ? -11.844 -13.82 -25.438 1 77.56 278 VAL B N 1
ATOM 4054 C CA . VAL B 1 278 ? -11.836 -12.359 -25.422 1 77.56 278 VAL B CA 1
ATOM 4055 C C . VAL B 1 278 ? -12.289 -11.828 -26.781 1 77.56 278 VAL B C 1
ATOM 4057 O O . VAL B 1 278 ? -12.648 -10.656 -26.906 1 77.56 278 VAL B O 1
ATOM 4060 N N . GLY B 1 279 ? -12.68 -12.578 -27.719 1 71.12 279 GLY B N 1
ATOM 4061 C CA . GLY B 1 279 ? -13.109 -12.18 -29.047 1 71.12 279 GLY B CA 1
ATOM 4062 C C . GLY B 1 279 ? -11.969 -11.734 -29.938 1 71.12 279 GLY B C 1
ATOM 4063 O O . GLY B 1 279 ? -12.148 -10.898 -30.828 1 71.12 279 GLY B O 1
ATOM 4064 N N . GLU B 1 280 ? -10.781 -11.875 -29.641 1 55.28 280 GLU B N 1
ATOM 4065 C CA . GLU B 1 280 ? -9.688 -11.492 -30.531 1 55.28 280 GLU B CA 1
ATOM 4066 C C . GLU B 1 280 ? -9.477 -12.547 -31.625 1 55.28 280 GLU B C 1
ATOM 4068 O O . GLU B 1 280 ? -9.727 -13.734 -31.406 1 55.28 280 GLU B O 1
#